Protein AF-0000000077528846 (afdb_homodimer)

Secondary structure (DSSP, 8-state):
----B----SPP----S-HHHHHHHHHHHHHHHS---SB--GGG--HHHHSTHHHHHHHHHHHHH-TT-EETTEEHHHHHHHHHHSB--S----TT--STT-HHHHHHHHHHHHH--HHHHHHHHTTHHHHH---SSGGG----SSSSSSHHHHHHHHHHHHHHSTT-HHHHHHHHHHHHHHHHH--TTSSS---BTTB-B-STTTSHHHHHHHHHHH-GGGHHHHHHHHHHHHHT--TTS---SBHHHHHHT------SSSSSHHHHHHHHHHHGGG-GGGHHHHHHHHHHHHHHHHHH-SBSBPP-TTTSHHHHHTTSPTTHHHHHHHHHTSHHHHHHHHHH-TTTTB-TTTT-S--GGGSHHHHHHHHHHHTTSSSPPPTTTT--/----B----SPP----S-HHHHHHHHHHHHHHHS---SB--GGG--HHHHSTHHHHHHHHHHHHH-TT-EETTEEHHHHHHHHHHSB--S----TT--STT-HHHHHHHHHHHHH--HHHHHHHHTTHHHHH----SGGG----SSSSSSHHHHHHHHHHHHHHSTT-HHHHHHHHHHHHHHHHH--TTSSS---BTTB-B-STTTSHHHHHHHHHHH-GGGHHHHHHHHHHHHHT--TTS---SBHHHHHHT------SSSSSHHHHHHHHHHHGGG-GGGHHHHHHHHHHHHHHHHHH-SBSBPP-TTTSHHHHHTTSPTTHHHHHHHHHTSHHHHHHHHHH-TTTTB-TTTT-TT-GGGSHHHHHHHHHHHTTSSSPPPTTTT--

Foldseek 3Di:
DPAFFDFLPDPFDFQPDALVVLLQVLVLVLCVVPNADQADDPLQQFALFFHLLVVLVLLVVVCVLCVPDDHPRHRSLVRSCSNLNHHHDDADQDFAADARRRRQLRSLLSVCLSVLDVVSVCSNLVCLCVQLDPPVDLVSRRYFQFHSGHLLRVLLSLVSSVVRRPPCCVVSLVSNVSSLVSSQPDDPPVPSAGDDPNFEFPACGGHDLVNVLSSCVSPVVCCVVCVVVVVVQLVQQDPQLKHAGGPVCSVVVPDQLQLWCRGMLLVNLLRLVSCLVSCVVCNVSSVVSLVSSLRNCLRRVRGQAQAFCTRHLLVSLLSHFQDRSSRSSSSCNRPVNQVVVCVVPVSGHYHPCVPSVGSSCGGSSNRSSQSSSFVNPRRGHDPSGRND/DPAFFDFLPDPFDFQPDALVVLLLVLVLVCCVVPNADQADDPLQQFALFFHLLVVLVLLVVVCVLPVPDDHPRHGSLVRSCSNLNHHHDDADQDFAADARRRSQLRSLLSVCLSVLDVVSVCSNLVCLCLQLDPPVDLVSRRYFQFHSGHLLRVLLSLVSSVVRRPPCCVVSLVSNVSSLVVSQPDDPPVPRAGDDPNFEFPAQGGHDLVSVLSSCVSPVVCCVVCVVVVVVQLVQQDPQLKHAGGPVCVVVVHDQQQLWCRGMLLVNLLRLVSCLVSCVVCNVSSVVSLVSSLRNCLRRVRGQAQAFCTRHLLVSLLSHFQDRSSSSSLSCNRPVNQVVVCVVPVSGHYHPCVPSNRSSCGGSSNRSSQSSSFVNPRRGHDPSGRND

pLDDT: mean 94.3, std 7.7, range [48.25, 98.88]

InterPro domains:
  IPR007822 Lanthionine synthetase C-like [PF05147] (48-320)
  IPR007822 Lanthionine synthetase C-like [PR01950] (45-63)
  IPR007822 Lanthionine synthetase C-like [PR01950] (145-160)
  IPR007822 Lanthionine synthetase C-like [PR01950] (201-217)
  IPR007822 Lanthionine synthetase C-like [PR01950] (258-278)
  IPR007822 Lanthionine synthetase C-like [PR01950] (307-320)
  IPR007822 Lanthionine synthetase C-like [SM01260] (42-375)
  IPR012341 Six-hairpin glycosidase-like superfamily [G3DSA:1.50.10.10] (1-338)

Radius of gyration: 32.83 Å; Cα contacts (8 Å, |Δi|>4): 1525; chains: 2; bounding box: 54×105×73 Å

Structure (mmCIF, N/CA/C/O backbone):
data_AF-0000000077528846-model_v1
#
loop_
_entity.id
_entity.type
_entity.pdbx_description
1 polymer 'Uncharacterized protein'
#
loop_
_atom_site.group_PDB
_atom_site.id
_atom_site.type_symbol
_atom_site.label_atom_id
_atom_site.label_alt_id
_atom_site.label_comp_id
_atom_site.label_asym_id
_atom_site.label_entity_id
_atom_site.label_seq_id
_atom_site.pdbx_PDB_ins_code
_atom_site.Cartn_x
_atom_site.Cartn_y
_atom_site.Cartn_z
_atom_site.occupancy
_atom_site.B_iso_or_equiv
_atom_site.auth_seq_id
_atom_site.auth_comp_id
_atom_site.auth_asym_id
_atom_site.auth_atom_id
_atom_site.pdbx_PDB_model_num
ATOM 1 N N . MET A 1 1 ? 16.656 44.844 12.719 1 48.5 1 MET A N 1
ATOM 2 C CA . MET A 1 1 ? 15.594 43.969 12.273 1 48.5 1 MET A CA 1
ATOM 3 C C . MET A 1 1 ? 14.227 44.469 12.727 1 48.5 1 MET A C 1
ATOM 5 O O . MET A 1 1 ? 14.078 44.938 13.852 1 48.5 1 MET A O 1
ATOM 9 N N . ASP A 1 2 ? 13.336 44.75 11.789 1 65.81 2 ASP A N 1
ATOM 10 C CA . ASP A 1 2 ? 12.047 45.344 12.102 1 65.81 2 ASP A CA 1
ATOM 11 C C . ASP A 1 2 ? 11.273 44.5 13.117 1 65.81 2 ASP A C 1
ATOM 13 O O . ASP A 1 2 ? 11.406 43.281 13.141 1 65.81 2 ASP A O 1
ATOM 17 N N . GLN A 1 3 ? 10.773 45.125 14.117 1 81.25 3 GLN A N 1
ATOM 18 C CA . GLN A 1 3 ? 9.984 44.5 15.164 1 81.25 3 GLN A CA 1
ATOM 19 C C . GLN A 1 3 ? 8.859 43.656 14.562 1 81.25 3 GLN A C 1
ATOM 21 O O . GLN A 1 3 ? 8.117 44.125 13.703 1 81.25 3 GLN A O 1
ATOM 26 N N . ARG A 1 4 ? 8.828 42.406 14.922 1 89.5 4 ARG A N 1
ATOM 27 C CA . ARG A 1 4 ? 7.922 41.438 14.312 1 89.5 4 ARG A CA 1
ATOM 28 C C . ARG A 1 4 ? 6.613 41.344 15.086 1 89.5 4 ARG A C 1
ATOM 30 O O . ARG A 1 4 ? 5.738 40.531 14.75 1 89.5 4 ARG A O 1
ATOM 37 N N . TYR A 1 5 ? 6.469 42.156 16.156 1 92.81 5 TYR A N 1
ATOM 38 C CA . TYR A 1 5 ? 5.273 42.094 16.984 1 92.81 5 TYR A CA 1
ATOM 39 C C . TYR A 1 5 ? 4.824 43.5 17.375 1 92.81 5 TYR A C 1
ATOM 41 O O . TYR A 1 5 ? 5.613 44.438 17.344 1 92.81 5 TYR A O 1
ATOM 49 N N . ILE A 1 6 ? 3.623 43.625 17.641 1 91.31 6 ILE A N 1
ATOM 50 C CA . ILE A 1 6 ? 3.051 44.812 18.234 1 91.31 6 ILE A CA 1
ATOM 51 C C . ILE A 1 6 ? 3.18 44.75 19.75 1 91.31 6 ILE A C 1
ATOM 53 O O . ILE A 1 6 ? 2.791 43.75 20.375 1 91.31 6 ILE A O 1
ATOM 57 N N . SER A 1 7 ? 3.73 45.812 20.312 1 90.94 7 SER A N 1
ATOM 58 C CA . SER A 1 7 ? 3.873 45.812 21.766 1 90.94 7 SER A CA 1
ATOM 59 C C . SER A 1 7 ? 2.521 45.656 22.453 1 90.94 7 SER A C 1
ATOM 61 O O . SER A 1 7 ? 1.559 46.344 22.109 1 90.94 7 SER A O 1
ATOM 63 N N . ASN A 1 8 ? 2.49 44.719 23.391 1 92.94 8 ASN A N 1
ATOM 64 C CA . ASN A 1 8 ? 1.237 44.469 24.078 1 92.94 8 ASN A CA 1
ATOM 65 C C . ASN A 1 8 ? 1.026 45.406 25.266 1 92.94 8 ASN A C 1
ATOM 67 O O . ASN A 1 8 ? 0.919 44.969 26.406 1 92.94 8 ASN A O 1
ATOM 71 N N . ASN A 1 9 ? 0.96 46.594 24.984 1 90.12 9 ASN A N 1
ATOM 72 C CA . ASN A 1 9 ? 0.76 47.625 26 1 90.12 9 ASN A CA 1
ATOM 73 C C . ASN A 1 9 ? -0.631 48.25 25.922 1 90.12 9 ASN A C 1
ATOM 75 O O . ASN A 1 9 ? -0.896 49.281 26.531 1 90.12 9 ASN A O 1
ATOM 79 N N . LEU A 1 10 ? -1.451 47.719 25.25 1 87.75 10 LEU A N 1
ATOM 80 C CA . LEU A 1 10 ? -2.832 48.188 25.125 1 87.75 10 LEU A CA 1
ATOM 81 C C . LEU A 1 10 ? -3.662 47.719 26.312 1 87.75 10 LEU A C 1
ATOM 83 O O . LEU A 1 10 ? -3.363 46.688 26.938 1 87.75 10 LEU A O 1
ATOM 87 N N . PRO A 1 11 ? -4.668 48.531 26.609 1 91.25 11 PRO A N 1
ATOM 88 C CA . PRO A 1 11 ? -5.598 48.031 27.625 1 91.25 11 PRO A CA 1
ATOM 89 C C . PRO A 1 11 ? -6.258 46.719 27.219 1 91.25 11 PRO A C 1
ATOM 91 O O . PRO A 1 11 ? -6.43 46.469 26.031 1 91.25 11 PRO A O 1
ATOM 94 N N . ALA A 1 12 ? -6.648 46 28.234 1 91.44 12 ALA A N 1
ATOM 95 C CA . ALA A 1 12 ? -7.309 44.719 28 1 91.44 12 ALA A CA 1
ATOM 96 C C . ALA A 1 12 ? -8.516 44.906 27.078 1 91.44 12 ALA A C 1
ATOM 98 O O . ALA A 1 12 ? -9.32 45.812 27.266 1 91.44 12 ALA A O 1
ATOM 99 N N . GLN A 1 13 ? -8.555 44.062 26.094 1 93.19 13 GLN A N 1
ATOM 100 C CA . GLN A 1 13 ? -9.641 44.094 25.125 1 93.19 13 GLN A CA 1
ATOM 101 C C . GLN A 1 13 ? -10.547 42.875 25.266 1 93.19 13 GLN A C 1
ATOM 103 O O . GLN A 1 13 ? -10.078 41.781 25.641 1 93.19 13 GLN A O 1
ATOM 108 N N . SER A 1 14 ? -11.812 43.062 25.016 1 92.81 14 SER A N 1
ATOM 109 C CA . SER A 1 14 ? -12.781 41.938 24.984 1 92.81 14 SER A CA 1
ATOM 110 C C . SER A 1 14 ? -13.336 41.75 23.578 1 92.81 14 SER A C 1
ATOM 112 O O . SER A 1 14 ? -13.445 42.719 22.797 1 92.81 14 SER A O 1
ATOM 114 N N . LEU A 1 15 ? -13.594 40.562 23.078 1 91.5 15 LEU A N 1
ATOM 115 C CA . LEU A 1 15 ? -14.078 40.25 21.75 1 91.5 15 LEU A CA 1
ATOM 116 C C . LEU A 1 15 ? -15.43 40.906 21.484 1 91.5 15 LEU A C 1
ATOM 118 O O . LEU A 1 15 ? -15.672 41.438 20.406 1 91.5 15 LEU A O 1
ATOM 122 N N . GLY A 1 16 ? -16.266 41.062 22.391 1 87.38 16 GLY A N 1
ATOM 123 C CA . GLY A 1 16 ? -17.547 41.75 22.312 1 87.38 16 GLY A CA 1
ATOM 124 C C . GLY A 1 16 ? -18.531 41.062 21.375 1 87.38 16 GLY A C 1
ATOM 125 O O . GLY A 1 16 ? -19.703 41.438 21.312 1 87.38 16 GLY A O 1
ATOM 126 N N . SER A 1 17 ? -18.172 40.25 20.453 1 91.62 17 SER A N 1
ATOM 127 C CA . SER A 1 17 ? -19.047 39.531 19.516 1 91.62 17 SER A CA 1
ATOM 128 C C . SER A 1 17 ? -19.109 38.062 19.828 1 91.62 17 SER A C 1
ATOM 130 O O . SER A 1 17 ? -18.156 37.469 20.359 1 91.62 17 SER A O 1
ATOM 132 N N . ASP A 1 18 ? -20.219 37.5 19.469 1 95.12 18 ASP A N 1
ATOM 133 C CA . ASP A 1 18 ? -20.375 36.062 19.594 1 95.12 18 ASP A CA 1
ATOM 134 C C . ASP A 1 18 ? -19.516 35.312 18.578 1 95.12 18 ASP A C 1
ATOM 136 O O . ASP A 1 18 ? -19.641 35.531 17.375 1 95.12 18 ASP A O 1
ATOM 140 N N . PRO A 1 19 ? -18.641 34.438 19.109 1 96.88 19 PRO A N 1
ATOM 141 C CA . PRO A 1 19 ? -17.766 33.719 18.203 1 96.88 19 PRO A CA 1
ATOM 142 C C . PRO A 1 19 ? -18.531 33 17.094 1 96.88 19 PRO A C 1
ATOM 144 O O . PRO A 1 19 ? -18.031 32.875 15.969 1 96.88 19 PRO A O 1
ATOM 147 N N . LYS A 1 20 ? -19.688 32.5 17.328 1 96.69 20 LYS A N 1
ATOM 148 C CA . LYS A 1 20 ? -20.469 31.812 16.312 1 96.69 20 LYS A CA 1
ATOM 149 C C . LYS A 1 20 ? -20.859 32.75 15.172 1 96.69 20 LYS A C 1
ATOM 151 O O . LYS A 1 20 ? -20.891 32.375 14.008 1 96.69 20 LYS A O 1
ATOM 156 N N . GLU A 1 21 ? -21.203 33.938 15.555 1 97.12 21 GLU A N 1
ATOM 157 C CA . GLU A 1 21 ? -21.516 34.969 14.547 1 97.12 21 GLU A CA 1
ATOM 158 C C . GLU A 1 21 ? -20.281 35.281 13.703 1 97.12 21 GLU A C 1
ATOM 160 O O . GLU A 1 21 ? -20.391 35.469 12.484 1 97.12 21 GLU A O 1
ATOM 165 N N . LEU A 1 22 ? -19.172 35.438 14.383 1 98.06 22 LEU A N 1
ATOM 166 C CA . LEU A 1 22 ? -17.922 35.719 13.688 1 98.06 22 LEU A CA 1
ATOM 167 C C . LEU A 1 22 ? -17.562 34.562 12.758 1 98.06 22 LEU A C 1
ATOM 169 O O . LEU A 1 22 ? -17.047 34.781 11.656 1 98.06 22 LEU A O 1
ATOM 173 N N . LEU A 1 23 ? -17.812 33.312 13.242 1 98.5 23 LEU A N 1
ATOM 174 C CA . LEU A 1 23 ? -17.578 32.125 12.438 1 98.5 23 LEU A CA 1
ATOM 175 C C . LEU A 1 23 ? -18.422 32.156 11.172 1 98.5 23 LEU A C 1
ATOM 177 O O . LEU A 1 23 ? -17.891 31.953 10.07 1 98.5 23 LEU A O 1
ATOM 181 N N . THR A 1 24 ? -19.719 32.406 11.312 1 98.38 24 THR A N 1
ATOM 182 C CA . THR A 1 24 ? -20.625 32.469 10.18 1 98.38 24 THR A CA 1
ATOM 183 C C . THR A 1 24 ? -20.188 33.531 9.172 1 98.38 24 THR A C 1
ATOM 185 O O . THR A 1 24 ? -20.156 33.25 7.969 1 98.38 24 THR A O 1
ATOM 188 N N . TYR A 1 25 ? -19.859 34.656 9.719 1 97.75 25 TYR A N 1
ATOM 189 C CA . TYR A 1 25 ? -19.406 35.75 8.875 1 97.75 25 TYR A CA 1
ATOM 190 C C . TYR A 1 25 ? -18.156 35.375 8.102 1 97.75 25 TYR A C 1
ATOM 192 O O . TYR A 1 25 ? -18.078 35.594 6.887 1 97.75 25 TYR A O 1
ATOM 200 N N . ALA A 1 26 ? -17.172 34.812 8.773 1 98.19 26 ALA A N 1
ATOM 201 C CA . ALA A 1 26 ? -15.914 34.406 8.148 1 98.19 26 ALA A CA 1
ATOM 202 C C . ALA A 1 26 ? -16.156 33.375 7.047 1 98.19 26 ALA A C 1
ATOM 204 O O . ALA A 1 26 ? -15.609 33.5 5.949 1 98.19 26 ALA A O 1
ATOM 205 N N . LEU A 1 27 ? -16.984 32.406 7.312 1 98.69 27 LEU A N 1
ATOM 206 C CA . LEU A 1 27 ? -17.234 31.328 6.352 1 98.69 27 LEU A CA 1
ATOM 207 C C . LEU A 1 27 ? -17.984 31.844 5.141 1 98.69 27 LEU A C 1
ATOM 209 O O . LEU A 1 27 ? -17.734 31.406 4.012 1 98.69 27 LEU A O 1
ATOM 213 N N . GLU A 1 28 ? -18.969 32.75 5.383 1 98.62 28 GLU A N 1
ATOM 214 C CA . GLU A 1 28 ? -19.656 33.375 4.262 1 98.62 28 GLU A CA 1
ATOM 215 C C . GLU A 1 28 ? -18.688 34.094 3.324 1 98.62 28 GLU A C 1
ATOM 217 O O . GLU A 1 28 ? -18.812 33.969 2.102 1 98.62 28 GLU A O 1
ATOM 222 N N . LEU A 1 29 ? -17.766 34.75 3.922 1 97.56 29 LEU A N 1
ATOM 223 C CA . LEU A 1 29 ? -16.781 35.5 3.121 1 97.56 29 LEU A CA 1
ATOM 224 C C . LEU A 1 29 ? -15.797 34.531 2.457 1 97.56 29 LEU A C 1
ATOM 226 O O . LEU A 1 29 ? -15.328 34.781 1.346 1 97.56 29 LEU A O 1
ATOM 230 N N . VAL A 1 30 ? -15.438 33.375 3.1 1 97.38 30 VAL A N 1
ATOM 231 C CA . VAL A 1 30 ? -14.594 32.375 2.475 1 97.38 30 VAL A CA 1
ATOM 232 C C . VAL A 1 30 ? -15.234 31.891 1.182 1 97.38 30 VAL A C 1
ATOM 234 O O . VAL A 1 30 ? -14.602 31.875 0.127 1 97.38 30 VAL A O 1
ATOM 237 N N . VAL A 1 31 ? -16.516 31.516 1.264 1 98.12 31 VAL A N 1
ATOM 238 C CA . VAL A 1 31 ? -17.234 30.953 0.111 1 98.12 31 VAL A CA 1
ATOM 239 C C . VAL A 1 31 ? -17.344 32.031 -0.976 1 98.12 31 VAL A C 1
ATOM 241 O O . VAL A 1 31 ? -17.266 31.719 -2.168 1 98.12 31 VAL A O 1
ATOM 244 N N . ARG A 1 32 ? -17.5 33.219 -0.573 1 97.06 32 ARG A N 1
ATOM 245 C CA . ARG A 1 32 ? -17.672 34.344 -1.519 1 97.06 32 ARG A CA 1
ATOM 246 C C . ARG A 1 32 ? -16.359 34.688 -2.207 1 97.06 32 ARG A C 1
ATOM 248 O O . ARG A 1 32 ? -16.328 34.875 -3.422 1 97.06 32 ARG A O 1
ATOM 255 N N . HIS A 1 33 ? -15.242 34.781 -1.438 1 94.06 33 HIS A N 1
ATOM 256 C CA . HIS A 1 33 ? -13.977 35.312 -1.95 1 94.06 33 HIS A CA 1
ATOM 257 C C . HIS A 1 33 ? -13.117 34.188 -2.518 1 94.06 33 HIS A C 1
ATOM 259 O O . HIS A 1 33 ? -12.219 34.438 -3.33 1 94.06 33 HIS A O 1
ATOM 265 N N . THR A 1 34 ? -13.344 33 -2.066 1 94.56 34 THR A N 1
ATOM 266 C CA . THR A 1 34 ? -12.609 31.844 -2.529 1 94.56 34 THR A CA 1
ATOM 267 C C . THR A 1 34 ? -13.57 30.703 -2.889 1 94.56 34 THR A C 1
ATOM 269 O O . THR A 1 34 ? -13.516 29.625 -2.293 1 94.56 34 THR A O 1
ATOM 272 N N . PRO A 1 35 ? -14.391 30.938 -3.896 1 96.56 35 PRO A N 1
ATOM 273 C CA . PRO A 1 35 ? -15.422 29.953 -4.234 1 96.56 35 PRO A CA 1
ATOM 274 C C . PRO A 1 35 ? -14.844 28.672 -4.844 1 96.56 35 PRO A C 1
ATOM 276 O O . PRO A 1 35 ? -13.734 28.703 -5.387 1 96.56 35 PRO A O 1
ATOM 279 N N . PRO A 1 36 ? -15.617 27.516 -4.691 1 97.62 36 PRO A N 1
ATOM 280 C CA . PRO A 1 36 ? -15.227 26.312 -5.445 1 97.62 36 PRO A CA 1
ATOM 281 C C . PRO A 1 36 ? -15.094 26.578 -6.941 1 97.62 36 PRO A C 1
ATOM 283 O O . PRO A 1 36 ? -15.789 27.438 -7.484 1 97.62 36 PRO A O 1
ATOM 286 N N . ARG A 1 37 ? -14.18 25.859 -7.496 1 97.19 37 ARG A N 1
ATOM 287 C CA . ARG A 1 37 ? -13.922 26.031 -8.922 1 97.19 37 ARG A CA 1
ATOM 288 C C . ARG A 1 37 ? -14.25 24.766 -9.695 1 97.19 37 ARG A C 1
ATOM 290 O O . ARG A 1 37 ? -14.203 23.656 -9.148 1 97.19 37 ARG A O 1
ATOM 297 N N . GLU A 1 38 ? -14.555 24.984 -10.984 1 97.88 38 GLU A N 1
ATOM 298 C CA . GLU A 1 38 ? -14.742 23.828 -11.859 1 97.88 38 GLU A CA 1
ATOM 299 C C . GLU A 1 38 ? -13.414 23.172 -12.203 1 97.88 38 GLU A C 1
ATOM 301 O O . GLU A 1 38 ? -13.344 21.953 -12.367 1 97.88 38 GLU A O 1
ATOM 306 N N . VAL A 1 39 ? -12.461 24.031 -12.414 1 98 39 VAL A N 1
ATOM 307 C CA . VAL A 1 39 ? -11.102 23.578 -12.719 1 98 39 VAL A CA 1
ATOM 308 C C . VAL A 1 39 ? -10.109 24.266 -11.789 1 98 39 VAL A C 1
ATOM 310 O O . VAL A 1 39 ? -10.125 25.484 -11.648 1 98 39 VAL A O 1
ATOM 313 N N . TYR A 1 40 ? -9.281 23.469 -11.133 1 96.56 40 TYR A N 1
ATOM 314 C CA . TYR A 1 40 ? -8.203 23.984 -10.297 1 96.56 40 TYR A CA 1
ATOM 315 C C . TYR A 1 40 ? -6.879 23.984 -11.039 1 96.56 40 TYR A C 1
ATOM 317 O O . TYR A 1 40 ? -6.5 22.969 -11.641 1 96.56 40 TYR A O 1
ATOM 325 N N . HIS A 1 41 ? -6.203 25.094 -10.992 1 93.69 41 HIS A N 1
ATOM 326 C CA . HIS A 1 41 ? -4.887 25.219 -11.617 1 93.69 41 HIS A CA 1
ATOM 327 C C . HIS A 1 41 ? -3.773 25.047 -10.586 1 93.69 41 HIS A C 1
ATOM 329 O O . HIS A 1 41 ? -4.039 24.938 -9.391 1 93.69 41 HIS A O 1
ATOM 335 N N . ASP A 1 42 ? -2.59 25.047 -11.039 1 91 42 ASP A N 1
ATOM 336 C CA . ASP A 1 42 ? -1.423 24.766 -10.211 1 91 42 ASP A CA 1
ATOM 337 C C . ASP A 1 42 ? -1.413 25.641 -8.953 1 91 42 ASP A C 1
ATOM 339 O O . ASP A 1 42 ? -1.097 25.156 -7.863 1 91 42 ASP A O 1
ATOM 343 N N . ARG A 1 43 ? -1.797 26.859 -9.039 1 89.44 43 ARG A N 1
ATOM 344 C CA . ARG A 1 43 ? -1.746 27.797 -7.926 1 89.44 43 ARG A CA 1
ATOM 345 C C . ARG A 1 43 ? -2.752 27.422 -6.844 1 89.44 43 ARG A C 1
ATOM 347 O O . ARG A 1 43 ? -2.645 27.875 -5.703 1 89.44 43 ARG A O 1
ATOM 354 N N . HIS A 1 44 ? -3.752 26.562 -7.238 1 92.69 44 HIS A N 1
ATOM 355 C CA . HIS A 1 44 ? -4.797 26.156 -6.305 1 92.69 44 HIS A CA 1
ATOM 356 C C . HIS A 1 44 ? -4.453 24.844 -5.629 1 92.69 44 HIS A C 1
ATOM 358 O O . HIS A 1 44 ? -5.148 24.406 -4.707 1 92.69 44 HIS A O 1
ATOM 364 N N . LEU A 1 45 ? -3.398 24.219 -6.16 1 94.19 45 LEU A N 1
ATOM 365 C CA . LEU A 1 45 ? -3.102 22.844 -5.781 1 94.19 45 LEU A CA 1
ATOM 366 C C . LEU A 1 45 ? -1.944 22.797 -4.793 1 94.19 45 LEU A C 1
ATOM 368 O O . LEU A 1 45 ? -0.809 22.5 -5.172 1 94.19 45 LEU A O 1
ATOM 372 N N . GLY A 1 46 ? -2.246 23.031 -3.488 1 93.69 46 GLY A N 1
ATOM 373 C CA . GLY A 1 46 ? -1.23 23.078 -2.447 1 93.69 46 GLY A CA 1
ATOM 374 C C . GLY A 1 46 ? -1.6 22.25 -1.225 1 93.69 46 GLY A C 1
ATOM 375 O O . GLY A 1 46 ? -1.187 22.578 -0.108 1 93.69 46 GLY A O 1
ATOM 376 N N . GLY A 1 47 ? -2.439 21.172 -1.478 1 96.31 47 GLY A N 1
ATOM 377 C CA . GLY A 1 47 ? -2.805 20.266 -0.401 1 96.31 47 GLY A CA 1
ATOM 378 C C . GLY A 1 47 ? -3.639 20.938 0.68 1 96.31 47 GLY A C 1
ATOM 379 O O . GLY A 1 47 ? -4.465 21.797 0.389 1 96.31 47 GLY A O 1
ATOM 380 N N . LEU A 1 48 ? -3.424 20.453 1.935 1 96.62 48 LEU A N 1
ATOM 381 C CA . LEU A 1 48 ? -4.145 21 3.086 1 96.62 48 LEU A CA 1
ATOM 382 C C . LEU A 1 48 ? -3.627 22.375 3.455 1 96.62 48 LEU A C 1
ATOM 384 O O . LEU A 1 48 ? -4.383 23.219 3.949 1 96.62 48 LEU A O 1
ATOM 388 N N . PHE A 1 49 ? -2.412 22.531 3.178 1 90 49 PHE A N 1
ATOM 389 C CA . PHE A 1 49 ? -1.701 23.688 3.717 1 90 49 PHE A CA 1
ATOM 390 C C . PHE A 1 49 ? -1.973 24.938 2.881 1 90 49 PHE A C 1
ATOM 392 O O . PHE A 1 49 ? -2.438 25.953 3.402 1 90 49 PHE A O 1
ATOM 399 N N . THR A 1 50 ? -1.807 24.844 1.574 1 89.69 50 THR A N 1
ATOM 400 C CA . THR A 1 50 ? -1.848 26.062 0.771 1 89.69 50 THR A CA 1
ATOM 401 C C . THR A 1 50 ? -2.902 25.953 -0.326 1 89.69 50 THR A C 1
ATOM 403 O O . THR A 1 50 ? -3.162 26.922 -1.045 1 89.69 50 THR A O 1
ATOM 406 N N . GLY A 1 51 ? -3.541 24.844 -0.445 1 92.88 51 GLY A N 1
ATOM 407 C CA . GLY A 1 51 ? -4.461 24.641 -1.553 1 92.88 51 GLY A CA 1
ATOM 408 C C . GLY A 1 51 ? -5.918 24.641 -1.126 1 92.88 51 GLY A C 1
ATOM 409 O O . GLY A 1 51 ? -6.219 24.719 0.067 1 92.88 51 GLY A O 1
ATOM 410 N N . TYR A 1 52 ? -6.781 24.547 -2.113 1 96 52 TYR A N 1
ATOM 411 C CA . TYR A 1 52 ? -8.227 24.562 -1.903 1 96 52 TYR A CA 1
ATOM 412 C C . TYR A 1 52 ? -8.688 23.297 -1.21 1 96 52 TYR A C 1
ATOM 414 O O . TYR A 1 52 ? -9.773 23.25 -0.626 1 96 52 TYR A O 1
ATOM 422 N N . THR A 1 53 ? -7.887 22.234 -1.323 1 97.88 53 THR A N 1
ATOM 423 C CA . THR A 1 53 ? -8.203 21.016 -0.597 1 97.88 53 THR A CA 1
ATOM 424 C C . THR A 1 53 ? -8.289 21.281 0.903 1 97.88 53 THR A C 1
ATOM 426 O O . THR A 1 53 ? -9.109 20.672 1.603 1 97.88 53 THR A O 1
ATOM 429 N N . GLY A 1 54 ? -7.508 22.234 1.356 1 97.44 54 GLY A N 1
ATOM 430 C CA . GLY A 1 54 ? -7.555 22.625 2.756 1 97.44 54 GLY A CA 1
ATOM 431 C C . GLY A 1 54 ? -8.891 23.203 3.166 1 97.44 54 GLY A C 1
ATOM 432 O O . GLY A 1 54 ? -9.32 23.047 4.312 1 97.44 54 GLY A O 1
ATOM 433 N N . LEU A 1 55 ? -9.547 23.875 2.23 1 97.88 55 LEU A N 1
ATOM 434 C CA . LEU A 1 55 ? -10.867 24.422 2.521 1 97.88 55 LEU A CA 1
ATOM 435 C C . LEU A 1 55 ? -11.898 23.312 2.654 1 97.88 55 LEU A C 1
ATOM 437 O O . LEU A 1 55 ? -12.766 23.359 3.527 1 97.88 55 LEU A O 1
ATOM 441 N N . ALA A 1 56 ? -11.766 22.328 1.769 1 98.62 56 ALA A N 1
ATOM 442 C CA . ALA A 1 56 ? -12.648 21.188 1.897 1 98.62 56 ALA A CA 1
ATOM 443 C C . ALA A 1 56 ? -12.523 20.547 3.279 1 98.62 56 ALA A C 1
ATOM 445 O O . ALA A 1 56 ? -13.531 20.219 3.914 1 98.62 56 ALA A O 1
ATOM 446 N N . TYR A 1 57 ? -11.336 20.422 3.703 1 98.69 57 TYR A N 1
ATOM 447 C CA . TYR A 1 57 ? -11.102 19.797 5 1 98.69 57 TYR A CA 1
ATOM 448 C C . TYR A 1 57 ? -11.625 20.672 6.133 1 98.69 57 TYR A C 1
ATOM 450 O O . TYR A 1 57 ? -12.18 20.172 7.109 1 98.69 57 TYR A O 1
ATOM 458 N N . LEU A 1 58 ? -11.406 21.984 6.023 1 98.62 58 LEU A N 1
ATOM 459 C CA . LEU A 1 58 ? -11.961 22.906 7.004 1 98.62 58 LEU A CA 1
ATOM 460 C C . LEU A 1 58 ? -13.469 22.734 7.133 1 98.62 58 LEU A C 1
ATOM 462 O O . LEU A 1 58 ? -13.992 22.594 8.242 1 98.62 58 LEU A O 1
ATOM 466 N N . PHE A 1 59 ? -14.125 22.734 6.023 1 98.81 59 PHE A N 1
ATOM 467 C CA . PHE A 1 59 ? -15.578 22.594 6.027 1 98.81 59 PHE A CA 1
ATOM 468 C C . PHE A 1 59 ? -15.992 21.234 6.562 1 98.81 59 PHE A C 1
ATOM 470 O O . PHE A 1 59 ? -17.016 21.109 7.234 1 98.81 59 PHE A O 1
ATOM 477 N N . LEU A 1 60 ? -15.203 20.219 6.258 1 98.81 60 LEU A N 1
ATOM 478 C CA . LEU A 1 60 ? -15.469 18.891 6.812 1 98.81 60 LEU A CA 1
ATOM 479 C C . LEU A 1 60 ? -15.398 18.922 8.336 1 98.81 60 LEU A C 1
ATOM 481 O O . LEU A 1 60 ? -16.328 18.484 9.016 1 98.81 60 LEU A O 1
ATOM 485 N N . GLN A 1 61 ? -14.336 19.453 8.898 1 98.5 61 GLN A N 1
ATOM 486 C CA . GLN A 1 61 ? -14.156 19.516 10.344 1 98.5 61 GLN A CA 1
ATOM 487 C C . GLN A 1 61 ? -15.281 20.312 11.008 1 98.5 61 GLN A C 1
ATOM 489 O O . GLN A 1 61 ? -15.844 19.859 12.008 1 98.5 61 GLN A O 1
ATOM 494 N N . LEU A 1 62 ? -15.609 21.406 10.398 1 98.69 62 LEU A N 1
ATOM 495 C CA . LEU A 1 62 ? -16.594 22.281 10.992 1 98.69 62 LEU A CA 1
ATOM 496 C C . LEU A 1 62 ? -18 21.688 10.875 1 98.69 62 LEU A C 1
ATOM 498 O O . LEU A 1 62 ? -18.875 21.984 11.688 1 98.69 62 LEU A O 1
ATOM 502 N N . SER A 1 63 ? -18.219 20.875 9.867 1 98.44 63 SER A N 1
ATOM 503 C CA . SER A 1 63 ? -19.516 20.234 9.711 1 98.44 63 SER A CA 1
ATOM 504 C C . SER A 1 63 ? -19.828 19.328 10.891 1 98.44 63 SER A C 1
ATOM 506 O O . SER A 1 63 ? -21 19.141 11.258 1 98.44 63 SER A O 1
ATOM 508 N N . GLU A 1 64 ? -18.797 18.75 11.406 1 97.25 64 GLU A N 1
ATOM 509 C CA . GLU A 1 64 ? -18.984 17.922 12.602 1 97.25 64 GLU A CA 1
ATOM 510 C C . GLU A 1 64 ? -19.203 18.781 13.844 1 97.25 64 GLU A C 1
ATOM 512 O O . GLU A 1 64 ? -20.031 18.469 14.688 1 97.25 64 GLU A O 1
ATOM 517 N N . MET A 1 65 ? -18.5 19.906 13.945 1 96.44 65 MET A N 1
ATOM 518 C CA . MET A 1 65 ? -18.547 20.781 15.109 1 96.44 65 MET A CA 1
ATOM 519 C C . MET A 1 65 ? -19.859 21.578 15.141 1 96.44 65 MET A C 1
ATOM 521 O O . MET A 1 65 ? -20.375 21.891 16.203 1 96.44 65 MET A O 1
ATOM 525 N N . HIS A 1 66 ? -20.297 21.938 13.953 1 97 66 HIS A N 1
ATOM 526 C CA . HIS A 1 66 ? -21.484 22.75 13.797 1 97 66 HIS A CA 1
ATOM 527 C C . HIS A 1 66 ? -22.422 22.156 12.734 1 97 66 HIS A C 1
ATOM 529 O O . HIS A 1 66 ? -22.609 22.766 11.672 1 97 66 HIS A O 1
ATOM 535 N N . PRO A 1 67 ? -23.109 21.078 13.039 1 96.25 67 PRO A N 1
ATOM 536 C CA . PRO A 1 67 ? -23.891 20.359 12.039 1 96.25 67 PRO A CA 1
ATOM 537 C C . PRO A 1 67 ? -25.078 21.172 11.531 1 96.25 67 PRO A C 1
ATOM 539 O O . PRO A 1 67 ? -25.562 20.938 10.414 1 96.25 67 PRO A O 1
ATOM 542 N N . ASP A 1 68 ? -25.516 22.172 12.289 1 96.88 68 ASP A N 1
ATOM 543 C CA . ASP A 1 68 ? -26.719 22.906 11.914 1 96.88 68 ASP A CA 1
ATOM 544 C C . ASP A 1 68 ? -26.375 24.234 11.258 1 96.88 68 ASP A C 1
ATOM 546 O O . ASP A 1 68 ? -27.266 24.984 10.844 1 96.88 68 ASP A O 1
ATOM 550 N N . LEU A 1 69 ? -25.125 24.562 11.219 1 98.06 69 LEU A N 1
ATOM 551 C CA . LEU A 1 69 ? -24.703 25.844 10.641 1 98.06 69 LEU A CA 1
ATOM 552 C C . LEU A 1 69 ? -24.859 25.828 9.125 1 98.06 69 LEU A C 1
ATOM 554 O O . LEU A 1 69 ? -24.406 24.891 8.461 1 98.06 69 LEU A O 1
ATOM 558 N N . LEU A 1 70 ? -25.562 26.781 8.633 1 98.44 70 LEU A N 1
ATOM 559 C CA . LEU A 1 70 ? -25.734 26.938 7.191 1 98.44 70 LEU A CA 1
ATOM 560 C C . LEU A 1 70 ? -24.938 28.125 6.672 1 98.44 70 LEU A C 1
ATOM 562 O O . LEU A 1 70 ? -24.906 29.188 7.305 1 98.44 70 LEU A O 1
ATOM 566 N N . ILE A 1 71 ? -24.281 27.953 5.645 1 98.62 71 ILE A N 1
ATOM 567 C CA . ILE A 1 71 ? -23.562 29.016 4.957 1 98.62 71 ILE A CA 1
ATOM 568 C C . ILE A 1 71 ? -24.094 29.172 3.535 1 98.62 71 ILE A C 1
ATOM 570 O O . ILE A 1 71 ? -24.062 28.234 2.744 1 98.62 71 ILE A O 1
ATOM 574 N N . SER A 1 72 ? -24.578 30.422 3.215 1 97.69 72 SER A N 1
ATOM 575 C CA . SER A 1 72 ? -25.234 30.688 1.938 1 97.69 72 SER A CA 1
ATOM 576 C C . SER A 1 72 ? -26.328 29.656 1.657 1 97.69 72 SER A C 1
ATOM 578 O O . SER A 1 72 ? -26.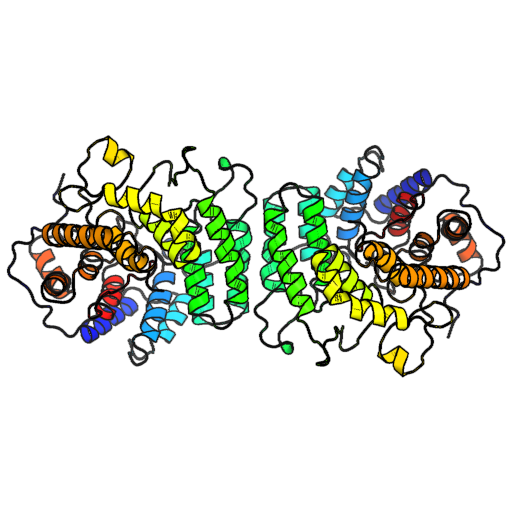422 29.141 0.545 1 97.69 72 SER A O 1
ATOM 580 N N . GLY A 1 73 ? -26.953 29.188 2.705 1 97.62 73 GLY A N 1
ATOM 581 C CA . GLY A 1 73 ? -28.125 28.344 2.602 1 97.62 73 GLY A CA 1
ATOM 582 C C . GLY A 1 73 ? -27.766 26.859 2.502 1 97.62 73 GLY A C 1
ATOM 583 O O . GLY A 1 73 ? -28.656 26.016 2.352 1 97.62 73 GLY A O 1
ATOM 584 N N . GLN A 1 74 ? -26.562 26.5 2.584 1 98.5 74 GLN A N 1
ATOM 585 C CA . GLN A 1 74 ? -26.141 25.109 2.422 1 98.5 74 GLN A CA 1
ATOM 586 C C . GLN A 1 74 ? -25.422 24.609 3.668 1 98.5 74 GLN A C 1
ATOM 588 O O . GLN A 1 74 ? -24.781 25.375 4.379 1 98.5 74 GLN A O 1
ATOM 593 N N . GLU A 1 75 ? -25.547 23.328 3.922 1 98.5 75 GLU A N 1
ATOM 594 C CA . GLU A 1 75 ? -24.797 22.688 5.004 1 98.5 75 GLU A CA 1
ATOM 595 C C . GLU A 1 75 ? -23.297 22.75 4.746 1 98.5 75 GLU A C 1
ATOM 597 O O . GLU A 1 75 ? -22.859 22.812 3.594 1 98.5 75 GLU A O 1
ATOM 602 N N . LEU A 1 76 ? -22.562 22.672 5.809 1 98.81 76 LEU A N 1
ATOM 603 C CA . LEU A 1 76 ? -21.109 22.781 5.691 1 98.81 76 LEU A CA 1
ATOM 604 C C . LEU A 1 76 ? -20.547 21.609 4.895 1 98.81 76 LEU A C 1
ATOM 606 O O . LEU A 1 76 ? -19.594 21.781 4.125 1 98.81 76 LEU A O 1
ATOM 610 N N . ILE A 1 77 ? -21.109 20.453 5.031 1 98.69 77 ILE A N 1
ATOM 611 C CA . ILE A 1 77 ? -20.625 19.266 4.316 1 98.69 77 ILE A CA 1
ATOM 612 C C . ILE A 1 77 ? -20.859 19.453 2.816 1 98.69 77 ILE A C 1
ATOM 614 O O . ILE A 1 77 ? -20.094 18.922 2.002 1 98.69 77 ILE A O 1
ATOM 618 N N . PHE A 1 78 ? -21.875 20.203 2.447 1 98.62 78 PHE A N 1
ATOM 619 C CA . PHE A 1 78 ? -22.125 20.531 1.05 1 98.62 78 PHE A CA 1
ATOM 620 C C . PHE A 1 78 ? -20.922 21.281 0.464 1 98.62 78 PHE A C 1
ATOM 622 O O . PHE A 1 78 ? -20.453 20.969 -0.63 1 98.62 78 PHE A O 1
ATOM 629 N N . TRP A 1 79 ? -20.422 22.219 1.164 1 98.69 79 TRP A N 1
ATOM 630 C CA . TRP A 1 79 ? -19.312 23.031 0.69 1 98.69 79 TRP A CA 1
ATOM 631 C C . TRP A 1 79 ? -18.031 22.203 0.61 1 98.69 79 TRP A C 1
ATOM 633 O O . TRP A 1 79 ? -17.219 22.375 -0.307 1 98.69 79 TRP A O 1
ATOM 643 N N . ALA A 1 80 ? -17.797 21.312 1.623 1 98.81 80 ALA A N 1
ATOM 644 C CA . ALA A 1 80 ? -16.656 20.406 1.528 1 98.81 80 ALA A CA 1
ATOM 645 C C . ALA A 1 80 ? -16.672 19.641 0.205 1 98.81 80 ALA A C 1
ATOM 647 O O . ALA A 1 80 ? -15.656 19.562 -0.486 1 98.81 80 ALA A O 1
ATOM 648 N N . ARG A 1 81 ? -17.859 19.141 -0.192 1 98.75 81 ARG A N 1
ATOM 649 C CA . ARG A 1 81 ? -18.016 18.391 -1.437 1 98.75 81 ARG A CA 1
ATOM 650 C C . ARG A 1 81 ? -17.75 19.281 -2.646 1 98.75 81 ARG A C 1
ATOM 652 O O . ARG A 1 81 ? -17.125 18.859 -3.619 1 98.75 81 ARG A O 1
ATOM 659 N N . GLN A 1 82 ? -18.25 20.516 -2.557 1 98.69 82 GLN A N 1
ATOM 660 C CA . GLN A 1 82 ? -18.094 21.438 -3.68 1 98.69 82 GLN A CA 1
ATOM 661 C C . GLN A 1 82 ? -16.625 21.75 -3.928 1 98.69 82 GLN A C 1
ATOM 663 O O . GLN A 1 82 ? -16.188 21.844 -5.078 1 98.69 82 GLN A O 1
ATOM 668 N N . TYR A 1 83 ? -15.828 21.906 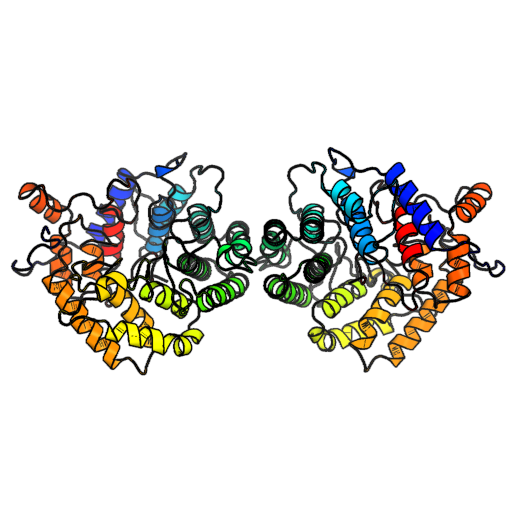-2.904 1 98.5 83 TYR A N 1
ATOM 669 C CA . TYR A 1 83 ? -14.406 22.219 -3.043 1 98.5 83 TYR A CA 1
ATOM 670 C C . TYR A 1 83 ? -13.633 21.031 -3.6 1 98.5 83 TYR A C 1
ATOM 672 O O . TYR A 1 83 ? -12.523 21.188 -4.105 1 98.5 83 TYR A O 1
ATOM 680 N N . LEU A 1 84 ? -14.219 19.812 -3.5 1 98.56 84 LEU A N 1
ATOM 681 C CA . LEU A 1 84 ? -13.539 18.609 -3.971 1 98.56 84 LEU A CA 1
ATOM 682 C C . LEU A 1 84 ? -13.969 18.281 -5.395 1 98.56 84 LEU A C 1
ATOM 684 O O . LEU A 1 84 ? -13.328 17.453 -6.062 1 98.56 84 LEU A O 1
ATOM 688 N N . ALA A 1 85 ? -15.016 18.891 -5.867 1 98.38 85 ALA A N 1
ATOM 689 C CA . ALA A 1 85 ? -15.695 18.438 -7.082 1 98.38 85 ALA A CA 1
ATOM 690 C C . ALA A 1 85 ? -14.938 18.875 -8.328 1 98.38 85 ALA A C 1
ATOM 692 O O . ALA A 1 85 ? -15.008 18.219 -9.367 1 98.38 85 ALA A O 1
ATOM 693 N N . GLY A 1 86 ? -14.195 19.953 -8.227 1 98.19 86 GLY A N 1
ATOM 694 C CA . GLY A 1 86 ? -13.539 20.516 -9.406 1 98.19 86 GLY A CA 1
ATOM 695 C C . GLY A 1 86 ? -12.43 19.625 -9.945 1 98.19 86 GLY A C 1
ATOM 696 O O . GLY A 1 86 ? -11.82 18.859 -9.195 1 98.19 86 GLY A O 1
ATOM 697 N N . ASP A 1 87 ? -12.164 19.797 -11.266 1 98.06 87 ASP A N 1
ATOM 698 C CA . ASP A 1 87 ? -11.102 19.047 -11.945 1 98.06 87 ASP A CA 1
ATOM 699 C C . ASP A 1 87 ? -9.727 19.516 -11.477 1 98.06 87 ASP A C 1
ATOM 701 O O . ASP A 1 87 ? -9.453 20.719 -11.438 1 98.06 87 ASP A O 1
ATOM 705 N N . ARG A 1 88 ? -8.867 18.625 -11.117 1 97.12 88 ARG A N 1
ATOM 706 C CA . ARG A 1 88 ? -7.527 18.938 -10.641 1 97.12 88 ARG A CA 1
ATOM 707 C C . ARG A 1 88 ? -6.469 18.375 -11.578 1 97.12 88 ARG A C 1
ATOM 709 O O . ARG A 1 88 ? -5.273 18.438 -11.281 1 97.12 88 ARG A O 1
ATOM 716 N N . GLY A 1 89 ? -6.961 17.828 -12.742 1 95.81 89 GLY A N 1
ATOM 717 C CA . GLY A 1 89 ? -6.043 17.172 -13.656 1 95.81 89 GLY A CA 1
ATOM 718 C C . GLY A 1 89 ? -5.434 15.906 -13.078 1 95.81 89 GLY A C 1
ATOM 719 O O . GLY A 1 89 ? -5.996 15.305 -12.164 1 95.81 89 GLY A O 1
ATOM 720 N N . HIS A 1 90 ? -4.363 15.414 -13.742 1 94.5 90 HIS A N 1
ATOM 721 C CA . HIS A 1 90 ? -3.664 14.234 -13.25 1 94.5 90 HIS A CA 1
ATOM 722 C C . HIS A 1 90 ? -2.705 14.586 -12.117 1 94.5 90 HIS A C 1
ATOM 724 O O . HIS A 1 90 ? -1.674 15.227 -12.352 1 94.5 90 HIS A O 1
ATOM 730 N N . LEU A 1 91 ? -3.041 14.219 -10.969 1 96.56 91 LEU A N 1
ATOM 731 C CA . LEU A 1 91 ? -2.207 14.5 -9.797 1 96.56 91 LEU A CA 1
ATOM 732 C C . LEU A 1 91 ? -1.109 13.445 -9.656 1 96.56 91 LEU A C 1
ATOM 734 O O . LEU A 1 91 ? -1.357 12.258 -9.844 1 96.56 91 LEU A O 1
ATOM 738 N N . VAL A 1 92 ? 0.054 13.906 -9.383 1 94.69 92 VAL A N 1
ATOM 739 C CA . VAL A 1 92 ? 1.189 13.008 -9.195 1 94.69 92 VAL A CA 1
ATOM 740 C C . VAL A 1 92 ? 1.855 13.297 -7.852 1 94.69 92 VAL A C 1
ATOM 742 O O . VAL A 1 92 ? 1.828 14.43 -7.367 1 94.69 92 VAL A O 1
ATOM 745 N N . LEU A 1 93 ? 2.355 12.242 -7.219 1 95.69 93 LEU A N 1
ATOM 746 C CA . LEU A 1 93 ? 3.191 12.422 -6.035 1 95.69 93 LEU A CA 1
ATOM 747 C C . LEU A 1 93 ? 4.559 12.984 -6.418 1 95.69 93 LEU A C 1
ATOM 749 O O . LEU A 1 93 ? 5.348 12.305 -7.074 1 95.69 93 LEU A O 1
ATOM 753 N N . GLU A 1 94 ? 4.852 14.156 -5.984 1 94.62 94 GLU A N 1
ATOM 754 C CA . GLU A 1 94 ? 6.086 14.844 -6.363 1 94.62 94 GLU A CA 1
ATOM 755 C C . GLU A 1 94 ? 7.238 14.445 -5.445 1 94.62 94 GLU A C 1
ATOM 757 O O . GLU A 1 94 ? 7.051 14.281 -4.238 1 94.62 94 GLU A O 1
ATOM 762 N N . LYS A 1 95 ? 8.398 14.336 -6.109 1 92.88 95 LYS A N 1
ATOM 763 C CA . LYS A 1 95 ? 9.594 14.125 -5.305 1 92.88 95 LYS A CA 1
ATOM 764 C C . LYS A 1 95 ? 9.773 15.234 -4.277 1 92.88 95 LYS A C 1
ATOM 766 O O . LYS A 1 95 ? 9.578 16.406 -4.586 1 92.88 95 LYS A O 1
ATOM 771 N N . GLY A 1 96 ? 10 14.844 -3.074 1 95.31 96 GLY A N 1
ATOM 772 C CA . GLY A 1 96 ? 10.281 15.812 -2.023 1 95.31 96 GLY A CA 1
ATOM 773 C C . GLY A 1 96 ? 9.023 16.328 -1.344 1 95.31 96 GLY A C 1
ATOM 774 O O . GLY A 1 96 ? 9.102 17.156 -0.434 1 95.31 96 GLY A O 1
ATOM 775 N N . ASN A 1 97 ? 7.871 15.789 -1.753 1 96.81 97 ASN A N 1
ATOM 776 C CA . ASN A 1 97 ? 6.633 16.344 -1.213 1 96.81 97 ASN A CA 1
ATOM 777 C C . ASN A 1 97 ? 5.598 15.242 -0.968 1 96.81 97 ASN A C 1
ATOM 779 O O . ASN A 1 97 ? 4.734 15 -1.812 1 96.81 97 ASN A O 1
ATOM 783 N N . CYS A 1 98 ? 5.609 14.734 0.281 1 97.94 98 CYS A N 1
ATOM 784 C CA . CYS A 1 98 ? 4.621 13.727 0.651 1 97.94 98 CYS A CA 1
ATOM 785 C C . CYS A 1 98 ? 3.898 14.117 1.936 1 97.94 98 CYS A C 1
ATOM 787 O O . CYS A 1 98 ? 3.404 13.258 2.662 1 97.94 98 CYS A O 1
ATOM 789 N N . GLY A 1 99 ? 3.93 15.406 2.289 1 98 99 GLY A N 1
ATOM 790 C CA . GLY A 1 99 ? 3.268 15.898 3.484 1 98 99 GLY A CA 1
ATOM 791 C C . GLY A 1 99 ? 1.958 16.609 3.193 1 98 99 GLY A C 1
ATOM 792 O O . GLY A 1 99 ? 1.299 16.312 2.193 1 98 99 GLY A O 1
ATOM 793 N N . ILE A 1 100 ? 1.552 17.5 4.043 1 97.5 100 ILE A N 1
ATOM 794 C CA . ILE A 1 100 ? 0.236 18.125 3.963 1 97.5 100 ILE A CA 1
ATOM 795 C C . ILE A 1 100 ? 0.213 19.141 2.822 1 97.5 100 ILE A C 1
ATOM 797 O O . ILE A 1 100 ? -0.851 19.641 2.447 1 97.5 100 ILE A O 1
ATOM 801 N N . SER A 1 101 ? 1.376 19.406 2.182 1 96.12 101 SER A N 1
ATOM 802 C CA . SER A 1 101 ? 1.449 20.281 1.015 1 96.12 101 SER A CA 1
ATOM 803 C C . SER A 1 101 ? 1.254 19.484 -0.277 1 96.12 101 SER A C 1
ATOM 805 O O . SER A 1 101 ? 1.1 20.078 -1.351 1 96.12 101 SER A O 1
ATOM 807 N N . SER A 1 102 ? 1.269 18.172 -0.187 1 97.69 102 SER A N 1
ATOM 808 C CA . SER A 1 102 ? 1.046 17.344 -1.363 1 97.69 102 SER A CA 1
ATOM 809 C C . SER A 1 102 ? -0.422 17.344 -1.779 1 97.69 102 SER A C 1
ATOM 811 O O . SER A 1 102 ? -1.277 16.828 -1.067 1 97.69 102 SER A O 1
ATOM 813 N N . GLU A 1 103 ? -0.662 17.891 -2.955 1 97.81 103 GLU A N 1
ATOM 814 C CA . GLU A 1 103 ? -2.047 17.906 -3.418 1 97.81 103 GLU A CA 1
ATOM 815 C C . GLU A 1 103 ? -2.588 16.5 -3.615 1 97.81 103 GLU A C 1
ATOM 817 O O . GLU A 1 103 ? -3.719 16.203 -3.227 1 97.81 103 GLU A O 1
ATOM 822 N N . LYS A 1 104 ? -1.817 15.648 -4.176 1 98.44 104 LYS A N 1
ATOM 823 C CA . LYS A 1 104 ? -2.287 14.289 -4.449 1 98.44 104 LYS A CA 1
ATOM 824 C C . LYS A 1 104 ? -2.729 13.594 -3.168 1 98.44 104 LYS A C 1
ATOM 826 O O . LYS A 1 104 ? -3.863 13.117 -3.072 1 98.44 104 LYS A O 1
ATOM 831 N N . LEU A 1 105 ? -1.874 13.555 -2.18 1 98.69 105 LEU A N 1
ATOM 832 C CA . LEU A 1 105 ? -2.172 12.852 -0.938 1 98.69 105 LEU A CA 1
ATOM 833 C C . LEU A 1 105 ? -3.311 13.531 -0.186 1 98.69 105 LEU A C 1
ATOM 835 O O . LEU A 1 105 ? -4.242 12.859 0.273 1 98.69 105 LEU A O 1
ATOM 839 N N . SER A 1 106 ? -3.211 14.859 -0.077 1 98.62 106 SER A N 1
ATOM 840 C CA . SER A 1 106 ? -4.223 15.609 0.659 1 98.62 106 SER A CA 1
ATOM 841 C C . SER A 1 106 ? -5.602 15.438 0.031 1 98.62 106 SER A C 1
ATOM 843 O O . SER A 1 106 ? -6.578 15.164 0.731 1 98.62 106 SER A O 1
ATOM 845 N N . PHE A 1 107 ? -5.645 15.609 -1.275 1 98.75 107 PHE A N 1
ATOM 846 C CA . PHE A 1 107 ? -6.91 15.508 -1.99 1 98.75 107 PHE A CA 1
ATOM 847 C C . PHE A 1 107 ? -7.527 14.125 -1.81 1 98.75 107 PHE A C 1
ATOM 849 O O . PHE A 1 107 ? -8.703 14 -1.472 1 98.75 107 PHE A O 1
ATOM 856 N N . GLU A 1 108 ? -6.727 13.125 -2.029 1 98.69 108 GLU A N 1
ATOM 857 C CA . GLU A 1 108 ? -7.242 11.766 -1.93 1 98.69 108 GLU A CA 1
ATOM 858 C C . GLU A 1 108 ? -7.672 11.438 -0.502 1 98.69 108 GLU A C 1
ATOM 860 O O . GLU A 1 108 ? -8.688 10.766 -0.292 1 98.69 108 GLU A O 1
ATOM 865 N N . ALA A 1 109 ? -6.945 11.883 0.497 1 98.81 109 ALA A N 1
ATOM 866 C CA . ALA A 1 109 ? -7.309 11.648 1.894 1 98.81 109 ALA A CA 1
ATOM 867 C C . ALA A 1 109 ? -8.625 12.336 2.238 1 98.81 109 ALA A C 1
ATOM 869 O O . ALA A 1 109 ? -9.539 11.703 2.781 1 98.81 109 ALA A O 1
ATOM 870 N N . VAL A 1 110 ? -8.711 13.625 1.893 1 98.88 110 VAL A N 1
ATOM 871 C CA . VAL A 1 110 ? -9.906 14.383 2.24 1 98.88 110 VAL A CA 1
ATOM 872 C C . VAL A 1 110 ? -11.109 13.836 1.477 1 98.88 110 VAL A C 1
ATOM 874 O O . VAL A 1 110 ? -12.211 13.742 2.023 1 98.88 110 VAL A O 1
ATOM 877 N N . ARG A 1 111 ? -10.898 13.516 0.223 1 98.81 111 ARG A N 1
ATOM 878 C CA . ARG A 1 111 ? -11.977 12.93 -0.565 1 98.81 111 ARG A CA 1
ATOM 879 C C . ARG A 1 111 ? -12.5 11.656 0.087 1 98.81 111 ARG A C 1
ATOM 881 O O . ARG A 1 111 ? -13.719 11.461 0.183 1 98.81 111 ARG A O 1
ATOM 888 N N . ALA A 1 112 ? -11.586 10.766 0.505 1 98.19 112 ALA A N 1
ATOM 889 C CA . ALA A 1 112 ? -12.008 9.555 1.206 1 98.19 112 ALA A CA 1
ATOM 890 C C . ALA A 1 112 ? -12.805 9.891 2.461 1 98.19 112 ALA A C 1
ATOM 892 O O . ALA A 1 112 ? -13.805 9.242 2.764 1 98.19 112 ALA A O 1
ATOM 893 N N . CYS A 1 113 ? -12.406 10.914 3.166 1 98.62 113 CYS A N 1
ATOM 894 C CA . CYS A 1 113 ? -13.047 11.312 4.414 1 98.62 113 CYS A CA 1
ATOM 895 C C . CYS A 1 113 ? -14.453 11.859 4.164 1 98.62 113 CYS A C 1
ATOM 897 O O . CYS A 1 113 ? -15.367 11.617 4.953 1 98.62 113 CYS A O 1
ATOM 899 N N . VAL A 1 114 ? -14.578 12.586 3.096 1 98.62 114 VAL A N 1
ATOM 900 C CA . VAL A 1 114 ? -15.852 13.242 2.799 1 98.62 114 VAL A CA 1
ATOM 901 C C . VAL A 1 114 ? -16.828 12.219 2.211 1 98.62 114 VAL A C 1
ATOM 903 O O . VAL A 1 114 ? -18 12.172 2.605 1 98.62 114 VAL A O 1
ATOM 906 N N . THR A 1 115 ? -16.344 11.336 1.32 1 97.31 115 THR A N 1
ATOM 907 C CA . THR A 1 115 ? -17.234 10.438 0.588 1 97.31 115 THR A CA 1
ATOM 908 C C . THR A 1 115 ? -17.438 9.133 1.356 1 97.31 115 THR A C 1
ATOM 910 O O . THR A 1 115 ? -18.406 8.414 1.126 1 97.31 115 THR A O 1
ATOM 913 N N . LYS A 1 116 ? -16.453 8.805 2.168 1 94.88 116 LYS A N 1
ATOM 914 C CA . LYS A 1 116 ? -16.438 7.539 2.896 1 94.88 116 LYS A CA 1
ATOM 915 C C . LYS A 1 116 ? -16.484 6.352 1.939 1 94.88 116 LYS A C 1
ATOM 917 O O . LYS A 1 116 ? -16.875 5.25 2.33 1 94.88 116 LYS A O 1
ATOM 922 N N . ASP A 1 117 ? -16.156 6.633 0.717 1 92.25 117 ASP A N 1
ATOM 923 C CA . ASP A 1 117 ? -16.109 5.617 -0.329 1 92.25 117 ASP A CA 1
ATOM 924 C C . ASP A 1 117 ? -14.867 4.742 -0.196 1 92.25 117 ASP A C 1
ATOM 926 O O . ASP A 1 117 ? -13.742 5.25 -0.205 1 92.25 117 ASP A O 1
ATOM 930 N N . PRO A 1 118 ? -15.016 3.438 -0.107 1 90.12 118 PRO A N 1
ATOM 931 C CA . PRO A 1 118 ? -13.852 2.555 0.02 1 90.12 118 PRO A CA 1
ATOM 932 C C . PRO A 1 118 ? -12.875 2.701 -1.14 1 90.12 118 PRO A C 1
ATOM 934 O O . PRO A 1 118 ? -11.664 2.543 -0.953 1 90.12 118 PRO A O 1
ATOM 937 N N . GLY A 1 119 ? -13.43 2.926 -2.348 1 91.44 119 GLY A N 1
ATOM 938 C CA . GLY A 1 119 ? -12.555 3.137 -3.49 1 91.44 119 GLY A CA 1
ATOM 939 C C . GLY A 1 119 ? -11.625 4.316 -3.316 1 91.44 119 GLY A C 1
ATOM 940 O O . GLY A 1 119 ? -10.453 4.254 -3.697 1 91.44 119 GLY A O 1
ATOM 941 N N . HIS A 1 120 ? -12.148 5.395 -2.771 1 96.31 120 HIS A N 1
ATOM 942 C CA . HIS A 1 120 ? -11.312 6.566 -2.533 1 96.31 120 HIS A CA 1
ATOM 943 C C . HIS A 1 120 ? -10.281 6.297 -1.447 1 96.31 120 HIS A C 1
ATOM 945 O O . HIS A 1 120 ? -9.164 6.82 -1.504 1 96.31 120 HIS A O 1
ATOM 951 N N . LEU A 1 121 ? -10.688 5.52 -0.392 1 96.25 121 LEU A N 1
ATOM 952 C CA . LEU A 1 121 ? -9.734 5.113 0.631 1 96.25 121 LEU A CA 1
ATOM 953 C C . LEU A 1 121 ? -8.586 4.324 0.016 1 96.25 121 LEU A C 1
ATOM 955 O O . LEU A 1 121 ? -7.414 4.594 0.303 1 96.25 121 LEU A O 1
ATOM 959 N N . VAL A 1 122 ? -8.891 3.393 -0.825 1 94.19 122 VAL A N 1
ATOM 960 C CA . VAL A 1 122 ? -7.91 2.537 -1.484 1 94.19 122 VAL A CA 1
ATOM 961 C C . VAL A 1 122 ? -6.98 3.389 -2.348 1 94.19 122 VAL A C 1
ATOM 963 O O . VAL A 1 122 ? -5.773 3.152 -2.385 1 94.19 122 VAL A O 1
ATOM 966 N N . ASP A 1 123 ? -7.543 4.352 -3.104 1 95.56 123 ASP A N 1
ATOM 967 C CA . ASP A 1 123 ? -6.734 5.262 -3.912 1 95.56 123 ASP A CA 1
ATOM 968 C C . ASP A 1 123 ? -5.684 5.969 -3.061 1 95.56 123 ASP A C 1
ATOM 970 O O . ASP A 1 123 ? -4.523 6.082 -3.465 1 95.56 123 ASP A O 1
ATOM 974 N N . PHE A 1 124 ? -6.074 6.453 -1.913 1 98.31 124 PHE A N 1
ATOM 975 C CA . PHE A 1 124 ? -5.168 7.133 -0.998 1 98.31 124 PHE A CA 1
ATOM 976 C C . PHE A 1 124 ? -4.086 6.184 -0.502 1 98.31 124 PHE A C 1
ATOM 978 O O . PHE A 1 124 ? -2.896 6.512 -0.549 1 98.31 124 PHE A O 1
ATOM 985 N N . LEU A 1 125 ? -4.48 4.988 -0.095 1 97.12 125 LEU A N 1
ATOM 986 C CA . LEU A 1 125 ? -3.566 4.043 0.53 1 97.12 125 LEU A CA 1
ATOM 987 C C . LEU A 1 125 ? -2.609 3.451 -0.5 1 97.12 125 LEU A C 1
ATOM 989 O O . LEU A 1 125 ? -1.532 2.967 -0.146 1 97.12 125 LEU A O 1
ATOM 993 N N . ALA A 1 126 ? -2.965 3.502 -1.782 1 95.75 126 ALA A N 1
ATOM 994 C CA . ALA A 1 126 ? -2.133 2.992 -2.869 1 95.75 126 ALA A CA 1
ATOM 995 C C . ALA A 1 126 ? -0.844 3.797 -2.998 1 95.75 126 ALA A C 1
ATOM 997 O O . ALA A 1 126 ? 0.097 3.371 -3.67 1 95.75 126 ALA A O 1
ATOM 998 N N . ASN A 1 127 ? -0.751 4.957 -2.355 1 97.25 127 ASN A N 1
ATOM 999 C CA . ASN A 1 127 ? 0.44 5.797 -2.404 1 97.25 127 ASN A CA 1
ATOM 1000 C C . ASN A 1 127 ? 1.473 5.367 -1.365 1 97.25 127 ASN A C 1
ATOM 1002 O O . ASN A 1 127 ? 2.635 5.77 -1.436 1 97.25 127 ASN A O 1
ATOM 1006 N N . MET A 1 128 ? 1.071 4.578 -0.328 1 96.56 128 MET A N 1
ATOM 1007 C CA . MET A 1 128 ? 1.883 4.344 0.862 1 96.56 128 MET A CA 1
ATOM 1008 C C . MET A 1 128 ? 3.172 3.609 0.505 1 96.56 128 MET A C 1
ATOM 1010 O O . MET A 1 128 ? 4.238 3.934 1.028 1 96.56 128 MET A O 1
ATOM 1014 N N . PRO A 1 129 ? 3.133 2.633 -0.436 1 94.12 129 PRO A N 1
ATOM 1015 C CA . PRO A 1 129 ? 4.387 1.955 -0.772 1 94.12 129 PRO A CA 1
ATOM 1016 C C . PRO A 1 129 ? 5.457 2.916 -1.29 1 94.12 129 PRO A C 1
ATOM 1018 O O . PRO A 1 129 ? 6.648 2.711 -1.044 1 94.12 129 PRO A O 1
ATOM 1021 N N . ARG A 1 130 ? 5.09 3.924 -1.995 1 93.94 130 ARG A N 1
ATOM 1022 C CA . ARG A 1 130 ? 6.043 4.902 -2.504 1 93.94 130 ARG A CA 1
ATOM 1023 C C . ARG A 1 130 ? 6.688 5.684 -1.362 1 93.94 130 ARG A C 1
ATOM 1025 O O . ARG A 1 130 ? 7.863 6.051 -1.441 1 93.94 130 ARG A O 1
ATOM 1032 N N . LEU A 1 131 ? 5.875 5.969 -0.344 1 96.19 131 LEU A N 1
ATOM 1033 C CA . LEU A 1 131 ? 6.398 6.695 0.808 1 96.19 131 LEU A CA 1
ATOM 1034 C C . LEU A 1 131 ? 7.336 5.816 1.628 1 96.19 131 LEU A C 1
ATOM 1036 O O . LEU A 1 131 ? 8.273 6.316 2.25 1 96.19 131 LEU A O 1
ATOM 1040 N N . LEU A 1 132 ? 7.035 4.582 1.671 1 92.12 132 LEU A N 1
ATOM 1041 C CA . LEU A 1 132 ? 7.812 3.641 2.471 1 92.12 132 LEU A CA 1
ATOM 1042 C C . LEU A 1 132 ? 9.094 3.238 1.747 1 92.12 132 LEU A C 1
ATOM 1044 O O . LEU A 1 132 ? 10.164 3.178 2.357 1 92.12 132 LEU A O 1
ATOM 1048 N N . GLY A 1 133 ? 9.062 3.174 0.263 1 80.81 133 GLY A N 1
ATOM 1049 C CA . GLY A 1 133 ? 10.172 2.809 -0.599 1 80.81 133 GLY A CA 1
ATOM 1050 C C . GLY A 1 133 ? 10.828 1.496 -0.209 1 80.81 133 GLY A C 1
ATOM 1051 O O . GLY A 1 133 ? 10.461 0.891 0.801 1 80.81 133 GLY A O 1
ATOM 1052 N N . PRO A 1 134 ? 11.523 0.799 -1.013 1 77.75 134 PRO A N 1
ATOM 1053 C CA . PRO A 1 134 ? 12.852 0.472 -0.489 1 77.75 134 PRO A CA 1
ATOM 1054 C C . PRO A 1 134 ? 13.906 1.512 -0.863 1 77.75 134 PRO A C 1
ATOM 1056 O O . PRO A 1 134 ? 14.172 1.726 -2.049 1 77.75 134 PRO A O 1
ATOM 1059 N N . TYR A 1 135 ? 14.227 2.408 0.097 1 80.38 135 TYR A N 1
ATOM 1060 C CA . TYR A 1 135 ? 15.32 3.35 -0.135 1 80.38 135 TYR A CA 1
ATOM 1061 C C . TYR A 1 135 ? 16.578 2.906 0.587 1 80.38 135 TYR A C 1
ATOM 1063 O O . TYR A 1 135 ? 16.781 3.225 1.763 1 80.38 135 TYR A O 1
ATOM 1071 N N . LEU A 1 136 ? 17.328 2.014 -0.052 1 71.31 136 LEU A N 1
ATOM 1072 C CA . LEU A 1 136 ? 18.5 1.371 0.53 1 71.31 136 LEU A CA 1
ATOM 1073 C C . LEU A 1 136 ? 19.516 2.412 0.999 1 71.31 136 LEU A C 1
ATOM 1075 O O . LEU A 1 136 ? 20.156 2.24 2.041 1 71.31 136 LEU A O 1
ATOM 1079 N N . ASN A 1 137 ? 19.641 3.502 0.189 1 75.06 137 ASN A N 1
ATOM 1080 C CA . ASN A 1 137 ? 20.547 4.59 0.558 1 75.06 137 ASN A CA 1
ATOM 1081 C C . ASN A 1 137 ? 19.766 5.863 0.891 1 75.06 137 ASN A C 1
ATOM 1083 O O . ASN A 1 137 ? 18.844 6.242 0.169 1 75.06 137 ASN A O 1
ATOM 1087 N N . PRO A 1 138 ? 20.109 6.406 2.104 1 73.94 138 PRO A N 1
ATOM 1088 C CA . PRO A 1 138 ? 19.438 7.66 2.469 1 73.94 138 PRO A CA 1
ATOM 1089 C C . PRO A 1 138 ? 19.422 8.672 1.324 1 73.94 138 PRO A C 1
ATOM 1091 O O . PRO A 1 138 ? 18.453 9.422 1.182 1 73.94 138 PRO A O 1
ATOM 1094 N N . GLN A 1 139 ? 20.406 8.625 0.514 1 78.19 139 GLN A N 1
ATOM 1095 C CA . GLN A 1 139 ? 20.5 9.578 -0.583 1 78.19 139 GLN A CA 1
ATOM 1096 C C . GLN A 1 139 ? 19.422 9.312 -1.64 1 78.19 139 GLN A C 1
ATOM 1098 O O . GLN A 1 139 ? 19.062 10.211 -2.402 1 78.19 139 GLN A O 1
ATOM 1103 N N . ASP A 1 140 ? 18.922 8.117 -1.62 1 82.56 140 ASP A N 1
ATOM 1104 C CA . ASP A 1 140 ? 17.938 7.723 -2.627 1 82.56 140 ASP A CA 1
ATOM 1105 C C . ASP A 1 140 ? 16.516 7.914 -2.109 1 82.56 140 ASP A C 1
ATOM 1107 O O . ASP A 1 140 ? 15.555 7.738 -2.855 1 82.56 140 ASP A O 1
ATOM 1111 N N . ASP A 1 141 ? 16.375 8.266 -0.878 1 88.75 141 ASP A N 1
ATOM 1112 C CA . ASP A 1 141 ? 15.07 8.539 -0.303 1 88.75 141 ASP A CA 1
ATOM 1113 C C . ASP A 1 141 ? 14.586 9.945 -0.662 1 88.75 141 ASP A C 1
ATOM 1115 O O . ASP A 1 141 ? 15.148 10.938 -0.188 1 88.75 141 ASP A O 1
ATOM 1119 N N . PRO A 1 142 ? 13.57 10.023 -1.451 1 91.62 142 PRO A N 1
ATOM 1120 C CA . PRO A 1 142 ? 13.188 11.344 -1.971 1 91.62 142 PRO A CA 1
ATOM 1121 C C . PRO A 1 142 ? 12.352 12.148 -0.98 1 91.62 142 PRO A C 1
ATOM 1123 O O . PRO A 1 142 ? 12.094 13.336 -1.204 1 91.62 142 PRO A O 1
ATOM 1126 N N . PHE A 1 143 ? 11.945 11.602 0.115 1 96 143 PHE A N 1
ATOM 1127 C CA . PHE A 1 143 ? 10.977 12.289 0.962 1 96 143 PHE A CA 1
ATOM 1128 C C . PHE A 1 143 ? 11.586 12.625 2.318 1 96 143 PHE A C 1
ATOM 1130 O O . PHE A 1 143 ? 12.273 11.797 2.92 1 96 143 PHE A O 1
ATOM 1137 N N . PRO A 1 144 ? 11.344 13.875 2.807 1 96.81 144 PRO A N 1
ATOM 1138 C CA . PRO A 1 144 ? 11.789 14.242 4.152 1 96.81 144 PRO A CA 1
ATOM 1139 C C . PRO A 1 144 ? 10.844 13.734 5.242 1 96.81 144 PRO A C 1
ATOM 1141 O O . PRO A 1 144 ? 9.859 13.055 4.945 1 96.81 144 PRO A O 1
ATOM 1144 N N . SER A 1 145 ? 11.117 14.07 6.496 1 98 145 SER A N 1
ATOM 1145 C CA . SER A 1 145 ? 10.359 13.516 7.613 1 98 145 SER A CA 1
ATOM 1146 C C . SER A 1 145 ? 9.383 14.539 8.18 1 98 145 SER A C 1
ATOM 1148 O O . SER A 1 145 ? 8.422 14.172 8.867 1 98 145 SER A O 1
ATOM 1150 N N . GLU A 1 146 ? 9.57 15.797 7.895 1 98.19 146 GLU A N 1
ATOM 1151 C CA . GLU A 1 146 ? 8.812 16.844 8.578 1 98.19 146 GLU A CA 1
ATOM 1152 C C . GLU A 1 146 ? 7.383 16.922 8.047 1 98.19 146 GLU A C 1
ATOM 1154 O O . GLU A 1 146 ? 6.914 16 7.371 1 98.19 146 GLU A O 1
ATOM 1159 N N . ILE A 1 147 ? 6.57 17.891 8.383 1 98.06 147 ILE A N 1
ATOM 1160 C CA . ILE A 1 147 ? 5.117 17.828 8.273 1 98.06 147 ILE A CA 1
ATOM 1161 C C . ILE A 1 147 ? 4.68 18.391 6.922 1 98.06 147 ILE A C 1
ATOM 1163 O O . ILE A 1 147 ? 4.039 17.688 6.133 1 98.06 147 ILE A O 1
ATOM 1167 N N . PRO A 1 148 ? 5.07 19.594 6.555 1 96.88 148 PRO A N 1
ATOM 1168 C CA . PRO A 1 148 ? 4.523 20.172 5.328 1 96.88 148 PRO A CA 1
ATOM 1169 C C . PRO A 1 148 ? 4.848 19.359 4.082 1 96.88 148 PRO A C 1
ATOM 1171 O O . PRO A 1 148 ? 3.988 19.172 3.219 1 96.88 148 PRO A O 1
ATOM 1174 N N . TYR A 1 149 ? 6.066 18.812 4.047 1 97.62 149 TYR A N 1
ATOM 1175 C CA . TYR A 1 149 ? 6.5 18.156 2.82 1 97.62 149 TYR A CA 1
ATOM 1176 C C . TYR A 1 149 ? 6.848 16.703 3.076 1 97.62 149 TYR A C 1
ATOM 1178 O O . TYR A 1 149 ? 7.156 15.953 2.143 1 97.62 149 TYR A O 1
ATOM 1186 N N . GLY A 1 150 ? 6.703 16.281 4.258 1 98.25 150 GLY A N 1
ATOM 1187 C CA . GLY A 1 150 ? 7.312 15.008 4.574 1 98.25 150 GLY A CA 1
ATOM 1188 C C . GLY A 1 150 ? 6.336 14.008 5.172 1 98.25 150 GLY A C 1
ATOM 1189 O O . GLY A 1 150 ? 5.129 14.266 5.203 1 98.25 150 GLY A O 1
ATOM 1190 N N . ARG A 1 151 ? 6.914 12.875 5.68 1 98.56 151 ARG A N 1
ATOM 1191 C CA . ARG A 1 151 ? 6.18 11.688 6.102 1 98.56 151 ARG A CA 1
ATOM 1192 C C . ARG A 1 151 ? 5.363 11.969 7.359 1 98.56 151 ARG A C 1
ATOM 1194 O O . ARG A 1 151 ? 4.336 11.336 7.594 1 98.56 151 ARG A O 1
ATOM 1201 N N . ALA A 1 152 ? 5.812 12.938 8.164 1 98.81 152 ALA A N 1
ATOM 1202 C CA . ALA A 1 152 ? 5.016 13.289 9.336 1 98.81 152 ALA A CA 1
ATOM 1203 C C . ALA A 1 152 ? 3.656 13.852 8.922 1 98.81 152 ALA A C 1
ATOM 1205 O O . ALA A 1 152 ? 2.656 13.641 9.617 1 98.81 152 ALA A O 1
ATOM 1206 N N . GLY A 1 153 ? 3.67 14.594 7.84 1 98.69 153 GLY A N 1
ATOM 1207 C CA . GLY A 1 153 ? 2.402 15.047 7.285 1 98.69 153 GLY A CA 1
ATOM 1208 C C . GLY A 1 153 ? 1.532 13.906 6.789 1 98.69 153 GLY A C 1
ATOM 1209 O O . GLY A 1 153 ? 0.31 13.93 6.953 1 98.69 153 GLY A O 1
ATOM 1210 N N . ALA A 1 154 ? 2.145 12.906 6.203 1 98.81 154 ALA A N 1
ATOM 1211 C CA . ALA A 1 154 ? 1.415 11.719 5.77 1 98.81 154 ALA A CA 1
ATOM 1212 C C . ALA A 1 154 ? 0.807 10.984 6.961 1 98.81 154 ALA A C 1
ATOM 1214 O O . ALA A 1 154 ? -0.31 10.469 6.875 1 98.81 154 ALA A O 1
ATOM 1215 N N . LEU A 1 155 ? 1.56 10.922 8.047 1 98.88 155 LEU A N 1
ATOM 1216 C CA . LEU A 1 155 ? 1.02 10.328 9.266 1 98.88 155 LEU A CA 1
ATOM 1217 C C . LEU A 1 155 ? -0.265 11.031 9.688 1 98.88 155 LEU A C 1
ATOM 1219 O O . LEU A 1 155 ? -1.246 10.375 10.055 1 98.88 155 LEU A O 1
ATOM 1223 N N . TYR A 1 156 ? -0.208 12.344 9.633 1 98.75 156 TYR A N 1
ATOM 1224 C CA . TYR A 1 156 ? -1.39 13.125 9.969 1 98.75 156 TYR A CA 1
ATOM 1225 C C . TYR A 1 156 ? -2.574 12.734 9.094 1 98.75 156 TYR A C 1
ATOM 1227 O O . TYR A 1 156 ? -3.684 12.531 9.594 1 98.75 156 TYR A O 1
ATOM 1235 N N . MET A 1 157 ? -2.342 12.602 7.824 1 98.81 157 MET A N 1
ATOM 1236 C CA . MET A 1 157 ? -3.426 12.289 6.898 1 98.81 157 MET A CA 1
ATOM 1237 C C . MET A 1 157 ? -3.938 10.875 7.113 1 98.81 157 MET A C 1
ATOM 1239 O O . MET A 1 157 ? -5.133 10.609 6.957 1 98.81 157 MET A O 1
ATOM 1243 N N . LEU A 1 158 ? -3.033 9.953 7.469 1 98.69 158 LEU A N 1
ATOM 1244 C CA . LEU A 1 158 ? -3.475 8.609 7.816 1 98.69 158 LEU A CA 1
ATOM 1245 C C . LEU A 1 158 ? -4.375 8.633 9.047 1 98.69 158 LEU A C 1
ATOM 1247 O O . LEU A 1 158 ? -5.402 7.949 9.086 1 98.69 158 LEU A O 1
ATOM 1251 N N . ARG A 1 159 ? -4.02 9.414 10.039 1 98.38 159 ARG A N 1
ATOM 1252 C CA . ARG A 1 159 ? -4.871 9.555 11.219 1 98.38 159 ARG A CA 1
ATOM 1253 C C . ARG A 1 159 ? -6.203 10.203 10.852 1 98.38 159 ARG A C 1
ATOM 1255 O O . ARG A 1 159 ? -7.242 9.859 11.422 1 98.38 159 ARG A O 1
ATOM 1262 N N . MET A 1 160 ? -6.102 11.18 9.977 1 98.5 160 MET A N 1
ATOM 1263 C CA . MET A 1 160 ? -7.309 11.852 9.5 1 98.5 160 MET A CA 1
ATOM 1264 C C . MET A 1 160 ? -8.289 10.844 8.898 1 98.5 160 MET A C 1
ATOM 1266 O O . MET A 1 160 ? -9.469 10.836 9.25 1 98.5 160 MET A O 1
ATOM 1270 N N . VAL A 1 161 ? -7.801 9.992 8.031 1 98.06 161 VAL A N 1
ATOM 1271 C CA . VAL A 1 161 ? -8.641 8.992 7.379 1 98.06 161 VAL A CA 1
ATOM 1272 C C . VAL A 1 161 ? -9.156 8 8.414 1 98.06 161 VAL A C 1
ATOM 1274 O O . VAL A 1 161 ? -10.328 7.617 8.383 1 98.06 161 VAL A O 1
ATOM 1277 N N . ARG A 1 162 ? -8.32 7.555 9.297 1 96.75 162 ARG A N 1
ATOM 1278 C CA . ARG A 1 162 ? -8.734 6.637 10.359 1 96.75 162 ARG A CA 1
ATOM 1279 C C . ARG A 1 162 ? -9.883 7.219 11.172 1 96.75 162 ARG A C 1
ATOM 1281 O O . ARG A 1 162 ? -10.797 6.492 11.578 1 96.75 162 ARG A O 1
ATOM 1288 N N . HIS A 1 163 ? -9.836 8.5 11.359 1 97.06 163 HIS A N 1
ATOM 1289 C CA . HIS A 1 163 ? -10.844 9.195 12.148 1 97.06 163 HIS A CA 1
ATOM 1290 C C . HIS A 1 163 ? -12.164 9.297 11.391 1 97.06 163 HIS A C 1
ATOM 1292 O O . HIS A 1 163 ? -13.227 9.031 11.953 1 97.06 163 HIS A O 1
ATOM 1298 N N . TRP A 1 164 ? -12.117 9.586 10.125 1 97.5 164 TRP A N 1
ATOM 1299 C CA . TRP A 1 164 ? -13.312 10.016 9.414 1 97.5 164 TRP A CA 1
ATOM 1300 C C . TRP A 1 164 ? -13.945 8.844 8.664 1 97.5 164 TRP A C 1
ATOM 1302 O O . TRP A 1 164 ? -15.125 8.891 8.312 1 97.5 164 TRP A O 1
ATOM 1312 N N . VAL A 1 165 ? -13.148 7.852 8.328 1 96.06 165 VAL A N 1
ATOM 1313 C CA . VAL A 1 165 ? -13.648 6.773 7.48 1 96.06 165 VAL A CA 1
ATOM 1314 C C . VAL A 1 165 ? -13.914 5.531 8.328 1 96.06 165 VAL A C 1
ATOM 1316 O O . VAL A 1 165 ? -12.977 4.844 8.734 1 96.06 165 VAL A O 1
ATOM 1319 N N . PRO A 1 166 ? -15.141 5.227 8.477 1 89.19 166 PRO A N 1
ATOM 1320 C CA . PRO A 1 166 ? -15.461 4.035 9.266 1 89.19 166 PRO A CA 1
ATOM 1321 C C . PRO A 1 166 ? -14.867 2.76 8.68 1 89.19 166 PRO A C 1
ATOM 1323 O O . PRO A 1 166 ? -14.852 2.588 7.457 1 89.19 166 PRO A O 1
ATOM 1326 N N . GLY A 1 167 ? -14.375 1.958 9.555 1 87 167 GLY A N 1
ATOM 1327 C CA . GLY A 1 167 ? -13.891 0.659 9.117 1 87 167 GLY A CA 1
ATOM 1328 C C . GLY A 1 167 ? -12.516 0.718 8.484 1 87 167 GLY A C 1
ATOM 1329 O O . GLY A 1 167 ? -12.031 -0.282 7.953 1 87 167 GLY A O 1
ATOM 1330 N N . SER A 1 168 ? -11.852 1.885 8.5 1 92 168 SER A N 1
ATOM 1331 C CA . SER A 1 168 ? -10.578 2.043 7.816 1 92 168 SER A CA 1
ATOM 1332 C C . SER A 1 168 ? -9.414 1.583 8.695 1 92 168 SER A C 1
ATOM 1334 O O . SER A 1 168 ? -8.297 1.409 8.211 1 92 168 SER A O 1
ATOM 1336 N N . ALA A 1 169 ? -9.609 1.34 9.961 1 89.81 169 ALA A N 1
ATOM 1337 C CA . ALA A 1 169 ? -8.547 1.081 10.93 1 89.81 169 ALA A CA 1
ATOM 1338 C C . ALA A 1 169 ? -7.68 -0.096 10.492 1 89.81 169 A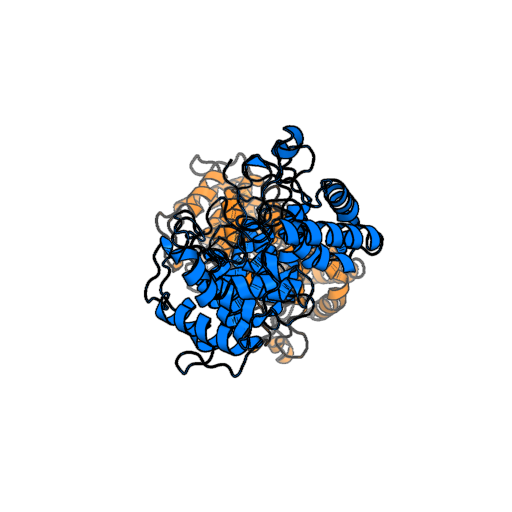LA A C 1
ATOM 1340 O O . ALA A 1 169 ? -6.449 -0.015 10.523 1 89.81 169 ALA A O 1
ATOM 1341 N N . GLY A 1 170 ? -8.312 -1.138 10.125 1 86.75 170 GLY A N 1
ATOM 1342 C CA . GLY A 1 170 ? -7.578 -2.324 9.719 1 86.75 170 GLY A CA 1
ATOM 1343 C C . GLY A 1 170 ? -6.637 -2.074 8.555 1 86.75 170 GLY A C 1
ATOM 1344 O O . GLY A 1 170 ? -5.566 -2.682 8.477 1 86.75 170 GLY A O 1
ATOM 1345 N N . LEU A 1 171 ? -6.984 -1.207 7.652 1 91.19 171 LEU A N 1
ATOM 1346 C CA . LEU A 1 171 ? -6.191 -0.936 6.457 1 91.19 171 LEU A CA 1
ATOM 1347 C C . LEU A 1 171 ? -5.133 0.129 6.738 1 91.19 171 LEU A C 1
ATOM 1349 O O . LEU A 1 171 ? -4.07 0.133 6.113 1 91.19 171 LEU A O 1
ATOM 1353 N N . VAL A 1 172 ? -5.398 0.985 7.648 1 95.44 172 VAL A N 1
ATOM 1354 C CA . VAL A 1 172 ? -4.551 2.15 7.883 1 95.44 172 VAL A CA 1
ATOM 1355 C C . VAL A 1 172 ? -3.461 1.802 8.898 1 95.44 172 VAL A C 1
ATOM 1357 O O . VAL A 1 172 ? -2.383 2.4 8.883 1 95.44 172 VAL A O 1
ATOM 1360 N N . GLU A 1 173 ? -3.674 0.857 9.711 1 94.12 173 GLU A N 1
ATOM 1361 C CA . GLU A 1 173 ? -2.795 0.565 10.844 1 94.12 173 GLU A CA 1
ATOM 1362 C C . GLU A 1 173 ? -1.387 0.216 10.367 1 94.12 173 GLU A C 1
ATOM 1364 O O . GLU A 1 173 ? -0.402 0.755 10.875 1 94.12 173 GLU A O 1
ATOM 1369 N N . SER A 1 174 ? -1.282 -0.65 9.453 1 92.75 174 SER A N 1
ATOM 1370 C CA . SER A 1 174 ? 0.03 -1.108 9.008 1 92.75 174 SER A CA 1
ATOM 1371 C C . SER A 1 174 ? 0.824 0.027 8.367 1 92.75 174 SER A C 1
ATOM 1373 O O . SER A 1 174 ? 1.972 0.276 8.742 1 92.75 174 SER A O 1
ATOM 1375 N N . PRO A 1 175 ? 0.221 0.708 7.359 1 94.81 175 PRO A N 1
ATOM 1376 C CA . PRO A 1 175 ? 0.979 1.834 6.805 1 94.81 175 PRO A CA 1
ATOM 1377 C C . PRO A 1 175 ? 1.366 2.861 7.867 1 94.81 175 PRO A C 1
ATOM 1379 O O . PRO A 1 175 ? 2.461 3.428 7.812 1 94.81 175 PRO A O 1
ATOM 1382 N N . LEU A 1 176 ? 0.472 3.125 8.773 1 97.25 176 LEU A N 1
ATOM 1383 C CA . LEU A 1 176 ? 0.752 4.07 9.852 1 97.25 176 LEU A CA 1
ATOM 1384 C C . LEU A 1 176 ? 1.952 3.611 10.672 1 97.25 176 LEU A C 1
ATOM 1386 O O . LEU A 1 176 ? 2.9 4.375 10.875 1 97.25 176 LEU A O 1
ATOM 1390 N N . ARG A 1 177 ? 1.97 2.414 11.094 1 96.06 177 ARG A N 1
ATOM 1391 C CA . ARG A 1 177 ? 3.064 1.862 11.891 1 96.06 177 ARG A CA 1
ATOM 1392 C C . ARG A 1 177 ? 4.375 1.888 11.109 1 96.06 177 ARG A C 1
ATOM 1394 O O . ARG A 1 177 ? 5.406 2.303 11.633 1 96.06 177 ARG A O 1
ATOM 1401 N N . ARG A 1 178 ? 4.355 1.474 9.914 1 94.62 178 ARG A N 1
ATOM 1402 C CA . ARG A 1 178 ? 5.566 1.367 9.109 1 94.62 178 ARG A CA 1
ATOM 1403 C C . ARG A 1 178 ? 6.137 2.746 8.789 1 94.62 178 ARG A C 1
ATOM 1405 O O . ARG A 1 178 ? 7.355 2.914 8.703 1 94.62 178 ARG A O 1
ATOM 1412 N N . LEU A 1 179 ? 5.277 3.688 8.555 1 97.19 179 LEU A N 1
ATOM 1413 C CA . LEU A 1 179 ? 5.75 5.047 8.32 1 97.19 179 LEU A CA 1
ATOM 1414 C C . LEU A 1 179 ? 6.43 5.605 9.57 1 97.19 179 LEU A C 1
ATOM 1416 O O . LEU A 1 179 ? 7.434 6.312 9.469 1 97.19 179 LEU A O 1
ATOM 1420 N N . THR A 1 180 ? 5.844 5.348 10.773 1 98.31 180 THR A N 1
ATOM 1421 C CA . THR A 1 180 ? 6.504 5.781 12 1 98.31 180 THR A CA 1
ATOM 1422 C C . THR A 1 180 ? 7.887 5.148 12.125 1 98.31 180 THR A C 1
ATOM 1424 O O . THR A 1 180 ? 8.852 5.812 12.516 1 98.31 180 THR A O 1
ATOM 1427 N N . GLU A 1 181 ? 7.977 3.881 11.766 1 95.75 181 GLU A N 1
ATOM 1428 C CA . GLU A 1 181 ? 9.258 3.184 11.82 1 95.75 181 GLU A CA 1
ATOM 1429 C C . GLU A 1 181 ? 10.266 3.814 10.859 1 95.75 181 GLU A C 1
ATOM 1431 O O . GLU A 1 181 ? 11.445 3.961 11.203 1 95.75 181 GLU A O 1
ATOM 1436 N N . ARG A 1 182 ? 9.758 4.133 9.68 1 94.69 182 ARG A N 1
ATOM 1437 C CA . ARG A 1 182 ? 10.625 4.762 8.688 1 94.69 182 ARG A CA 1
ATOM 1438 C C . ARG A 1 182 ? 11.172 6.09 9.203 1 94.69 182 ARG A C 1
ATOM 1440 O O . ARG A 1 182 ? 12.359 6.379 9.047 1 94.69 182 ARG A O 1
ATOM 1447 N N . ILE A 1 183 ? 10.344 6.887 9.773 1 97.44 183 ILE A N 1
ATOM 1448 C CA . ILE A 1 183 ? 10.766 8.172 10.32 1 97.44 183 ILE A CA 1
ATOM 1449 C C . ILE A 1 183 ? 11.766 7.949 11.453 1 97.44 183 ILE A C 1
ATOM 1451 O O . ILE A 1 183 ? 12.812 8.602 11.508 1 97.44 183 ILE A O 1
ATOM 1455 N N . MET A 1 184 ? 11.484 7.016 12.336 1 97.06 184 MET A N 1
ATOM 1456 C CA . MET A 1 184 ? 12.336 6.738 13.492 1 97.06 184 MET A CA 1
ATOM 1457 C C . MET A 1 184 ? 13.719 6.266 13.055 1 97.06 184 MET A C 1
ATOM 1459 O O . MET A 1 184 ? 14.711 6.539 13.734 1 97.06 184 MET A O 1
ATOM 1463 N N . ALA A 1 185 ? 13.781 5.621 11.914 1 93.62 185 ALA A N 1
ATOM 1464 C CA . ALA A 1 185 ? 15.039 5.051 11.438 1 93.62 185 ALA A CA 1
ATOM 1465 C C . ALA A 1 185 ? 15.836 6.086 10.648 1 93.62 185 ALA A C 1
ATOM 1467 O O . ALA A 1 185 ? 17.016 5.879 10.367 1 93.62 185 ALA A O 1
ATOM 1468 N N . THR A 1 186 ? 15.219 7.18 10.273 1 94.62 186 THR A N 1
ATOM 1469 C CA . THR A 1 186 ? 15.852 8.195 9.445 1 94.62 186 THR A CA 1
ATOM 1470 C C . THR A 1 186 ? 16.969 8.891 10.203 1 94.62 186 THR A C 1
ATOM 1472 O O . THR A 1 186 ? 16.797 9.273 11.367 1 94.62 186 THR A O 1
ATOM 1475 N N . ASP A 1 187 ? 18.125 9.055 9.609 1 94.44 187 ASP A N 1
ATOM 1476 C CA . ASP A 1 187 ? 19.312 9.734 10.094 1 94.44 187 ASP A CA 1
ATOM 1477 C C . ASP A 1 187 ? 19.906 10.648 9.023 1 94.44 187 ASP A C 1
ATOM 1479 O O . ASP A 1 187 ? 20.875 10.289 8.359 1 94.44 187 ASP A O 1
ATOM 1483 N N . ASP A 1 188 ? 19.344 11.875 8.938 1 93.5 188 ASP A N 1
ATOM 1484 C CA . ASP A 1 188 ? 19.625 12.766 7.82 1 93.5 188 ASP A CA 1
ATOM 1485 C C . ASP A 1 188 ? 21.031 13.359 7.93 1 93.5 188 ASP A C 1
ATOM 1487 O O . ASP A 1 188 ? 21.656 13.672 6.914 1 93.5 188 ASP A O 1
ATOM 1491 N N . ASP A 1 189 ? 21.5 13.5 9.172 1 93.25 189 ASP A N 1
ATOM 1492 C CA . ASP A 1 189 ? 22.766 14.211 9.297 1 93.25 189 ASP A CA 1
ATOM 1493 C C . ASP A 1 189 ? 23.875 13.266 9.75 1 93.25 189 ASP A C 1
ATOM 1495 O O . ASP A 1 189 ? 24.969 13.719 10.109 1 93.25 189 ASP A O 1
ATOM 1499 N N . GLY A 1 190 ? 23.609 11.961 9.781 1 91.88 190 GLY A N 1
ATOM 1500 C CA . GLY A 1 190 ? 24.578 10.977 10.219 1 91.88 190 GLY A CA 1
ATOM 1501 C C . GLY A 1 190 ? 24.766 10.945 11.727 1 91.88 190 GLY A C 1
ATOM 1502 O O . GLY A 1 190 ? 25.641 10.234 12.234 1 91.88 190 GLY A O 1
ATOM 1503 N N . ARG A 1 191 ? 24.031 11.797 12.484 1 93.81 191 ARG A N 1
ATOM 1504 C CA . ARG A 1 191 ? 24.109 11.875 13.938 1 93.81 191 ARG A CA 1
ATOM 1505 C C . ARG A 1 191 ? 22.766 11.57 14.586 1 93.81 191 ARG A C 1
ATOM 1507 O O . ARG A 1 191 ? 22.516 11.961 15.727 1 93.81 191 ARG A O 1
ATOM 1514 N N . GLY A 1 192 ? 21.812 10.961 13.75 1 93.06 192 GLY A N 1
ATOM 1515 C CA . GLY A 1 192 ? 20.531 10.5 14.266 1 93.06 192 GLY A CA 1
ATOM 1516 C C . GLY A 1 192 ? 19.469 11.578 14.242 1 93.06 192 GLY A C 1
ATOM 1517 O O . GLY A 1 192 ? 18.406 11.414 14.844 1 93.06 192 GLY A O 1
ATOM 1518 N N . ASN A 1 193 ? 19.719 12.664 13.547 1 95.94 193 ASN A N 1
ATOM 1519 C CA . ASN A 1 193 ? 18.766 13.758 13.57 1 95.94 193 ASN A CA 1
ATOM 1520 C C . ASN A 1 193 ? 18.016 13.883 12.242 1 95.94 193 ASN A C 1
ATOM 1522 O O . ASN A 1 193 ? 18.5 13.398 11.211 1 95.94 193 ASN A O 1
ATOM 1526 N N . TRP A 1 194 ? 16.828 14.461 12.367 1 97.44 194 TRP A N 1
ATOM 1527 C CA . TRP A 1 194 ? 16.062 14.812 11.18 1 97.44 194 TRP A CA 1
ATOM 1528 C C . TRP A 1 194 ? 16.484 16.172 10.633 1 97.44 194 TRP A C 1
ATOM 1530 O O . TRP A 1 194 ? 16.781 17.094 11.398 1 97.44 194 TRP A O 1
ATOM 1540 N N . GLU A 1 195 ? 16.562 16.281 9.281 1 96.69 195 GLU A N 1
ATOM 1541 C CA . GLU A 1 195 ? 16.859 17.547 8.609 1 96.69 195 GLU A CA 1
ATOM 1542 C C . GLU A 1 195 ? 15.844 17.828 7.5 1 96.69 195 GLU A C 1
ATOM 1544 O O . GLU A 1 195 ? 15.211 16.906 6.988 1 96.69 195 GLU A O 1
ATOM 1549 N N . TRP A 1 196 ? 15.617 19.062 7.242 1 95.94 196 TRP A N 1
ATOM 1550 C CA . TRP A 1 196 ? 14.906 19.531 6.059 1 95.94 196 TRP A CA 1
ATOM 1551 C C . TRP A 1 196 ? 15.773 20.5 5.254 1 95.94 196 TRP A C 1
ATOM 1553 O O . TRP A 1 196 ? 16.172 21.547 5.754 1 95.94 196 TRP A O 1
ATOM 1563 N N . HIS A 1 197 ? 16.062 20.125 4.094 1 93.06 197 HIS A N 1
ATOM 1564 C CA . HIS A 1 197 ? 16.953 20.875 3.203 1 93.06 197 HIS A CA 1
ATOM 1565 C C . HIS A 1 197 ? 18.297 21.141 3.865 1 93.06 197 HIS A C 1
ATOM 1567 O O . HIS A 1 197 ? 18.781 22.266 3.867 1 93.06 197 HIS A O 1
ATOM 1573 N N . GLY A 1 198 ? 18.734 20.125 4.504 1 93.56 198 GLY A N 1
ATOM 1574 C CA . GLY A 1 198 ? 20.078 20.172 5.043 1 93.56 198 GLY A CA 1
ATOM 1575 C C . GLY A 1 198 ? 20.172 20.891 6.371 1 93.56 198 GLY A C 1
ATOM 1576 O O . GLY A 1 198 ? 21.281 21.109 6.887 1 93.56 198 GLY A O 1
ATOM 1577 N N . LYS A 1 199 ? 19.062 21.281 6.926 1 95.62 199 LYS A N 1
ATOM 1578 C CA . LYS A 1 199 ? 19.031 22.016 8.188 1 95.62 199 LYS A CA 1
ATOM 1579 C C . LYS A 1 199 ? 18.172 21.312 9.227 1 95.62 199 LYS A C 1
ATOM 1581 O O . LYS A 1 199 ? 17.094 20.797 8.906 1 95.62 199 LYS A O 1
ATOM 1586 N N . ARG A 1 200 ? 18.703 21.297 10.43 1 96.75 200 ARG A N 1
ATOM 1587 C CA . ARG A 1 200 ? 17.922 20.75 11.531 1 96.75 200 ARG A CA 1
ATOM 1588 C C . ARG A 1 200 ? 17.062 21.828 12.188 1 96.75 200 ARG A C 1
ATOM 1590 O O . ARG A 1 200 ? 17.594 22.812 12.734 1 96.75 200 ARG A O 1
ATOM 1597 N N . TYR A 1 201 ? 15.789 21.703 12.156 1 97.44 201 TYR A N 1
ATOM 1598 C CA . TYR A 1 201 ? 14.836 22.609 12.781 1 97.44 201 TYR A CA 1
ATOM 1599 C C . TYR A 1 201 ? 14.258 22.016 14.055 1 97.44 201 TYR A C 1
ATOM 1601 O O . TYR A 1 201 ? 14.281 20.781 14.234 1 97.44 201 TYR A O 1
ATOM 1609 N N . PHE A 1 202 ? 13.758 22.891 14.891 1 97.81 202 PHE A N 1
ATOM 1610 C CA . PHE A 1 202 ? 13.234 22.406 16.156 1 97.81 202 PHE A CA 1
ATOM 1611 C C . PHE A 1 202 ? 11.727 22.594 16.25 1 97.81 202 PHE A C 1
ATOM 1613 O O . PHE A 1 202 ? 11.047 21.891 16.984 1 97.81 202 PHE A O 1
ATOM 1620 N N . GLY A 1 203 ? 11.148 23.516 15.531 1 97.19 203 GLY A N 1
ATOM 1621 C CA . GLY A 1 203 ? 9.781 23.969 15.672 1 97.19 203 GLY A CA 1
ATOM 1622 C C . GLY A 1 203 ? 8.758 22.953 15.18 1 97.19 203 GLY A C 1
ATOM 1623 O O . GLY A 1 203 ? 9.109 21.812 14.883 1 97.19 203 GLY A O 1
ATOM 1624 N N . ALA A 1 204 ? 7.492 23.344 15.156 1 97.69 204 ALA A N 1
ATOM 1625 C CA . ALA A 1 204 ? 6.367 22.453 14.875 1 97.69 204 ALA A CA 1
ATOM 1626 C C . ALA A 1 204 ? 6.285 22.125 13.383 1 97.69 204 ALA A C 1
ATOM 1628 O O . ALA A 1 204 ? 6.008 20.984 13.008 1 97.69 204 ALA A O 1
ATOM 1629 N N . ALA A 1 205 ? 6.574 23.016 12.523 1 96.25 205 ALA A N 1
ATOM 1630 C CA . ALA A 1 205 ? 6.324 22.828 11.094 1 96.25 205 ALA A CA 1
ATOM 1631 C C . ALA A 1 205 ? 7.367 21.906 10.469 1 96.25 205 ALA A C 1
ATOM 1633 O O . ALA A 1 205 ? 7.039 20.812 10 1 96.25 205 ALA A O 1
ATOM 1634 N N . HIS A 1 206 ? 8.711 22.344 10.586 1 96.56 206 HIS A N 1
ATOM 1635 C CA . HIS A 1 206 ? 9.766 21.609 9.883 1 96.56 206 HIS A CA 1
ATOM 1636 C C . HIS A 1 206 ? 10.68 20.891 10.867 1 96.56 206 HIS A C 1
ATOM 1638 O O . HIS A 1 206 ? 11.617 20.203 10.461 1 96.56 206 HIS A O 1
ATOM 1644 N N . GLY A 1 207 ? 10.391 20.984 12.109 1 98 207 GLY A N 1
ATOM 1645 C CA . GLY A 1 207 ? 11.406 20.578 13.07 1 98 207 GLY A CA 1
ATOM 1646 C C . GLY A 1 207 ? 11.008 19.344 13.875 1 98 207 GLY A C 1
ATOM 1647 O O . GLY A 1 207 ? 9.977 18.734 13.602 1 98 207 GLY A O 1
ATOM 1648 N N . ASP A 1 208 ? 11.859 19.078 14.891 1 98.56 208 ASP A N 1
ATOM 1649 C CA . ASP A 1 208 ? 11.773 17.891 15.727 1 98.56 208 ASP A CA 1
ATOM 1650 C C . ASP A 1 208 ? 10.445 17.844 16.484 1 98.56 208 ASP A C 1
ATOM 1652 O O . ASP A 1 208 ? 9.836 16.781 16.625 1 98.56 208 ASP A O 1
ATOM 1656 N N . MET A 1 209 ? 10.031 18.969 16.953 1 98.69 209 MET A N 1
ATOM 1657 C CA . MET A 1 209 ? 8.844 18.984 17.812 1 98.69 209 MET A CA 1
ATOM 1658 C C . MET A 1 209 ? 7.621 18.516 17.047 1 98.69 209 MET A C 1
ATOM 1660 O O . MET A 1 209 ? 6.824 17.719 17.562 1 98.69 209 MET A O 1
ATOM 1664 N N . GLY A 1 210 ? 7.484 19.062 15.812 1 98.75 210 GLY A N 1
ATOM 1665 C CA . GLY A 1 210 ? 6.371 18.609 14.992 1 98.75 210 GLY A CA 1
ATOM 1666 C C . GLY A 1 210 ? 6.434 17.141 14.648 1 98.75 210 GLY A C 1
ATOM 1667 O O . GLY A 1 210 ? 5.414 16.438 14.672 1 98.75 210 GLY A O 1
ATOM 1668 N N . ILE A 1 211 ? 7.613 16.625 14.336 1 98.88 211 ILE A N 1
ATOM 1669 C CA . ILE A 1 211 ? 7.809 15.227 13.969 1 98.88 211 ILE A CA 1
ATOM 1670 C C . ILE A 1 211 ? 7.453 14.328 15.148 1 98.88 211 ILE A C 1
ATOM 1672 O O . ILE A 1 211 ? 6.68 13.375 15.008 1 98.88 211 ILE A O 1
ATOM 1676 N N . ILE A 1 212 ? 7.98 14.688 16.312 1 98.88 212 ILE A N 1
ATOM 1677 C CA . ILE A 1 212 ? 7.727 13.914 17.516 1 98.88 212 ILE A CA 1
ATOM 1678 C C . ILE A 1 212 ? 6.23 13.898 17.812 1 98.88 212 ILE A C 1
ATOM 1680 O O . ILE A 1 212 ? 5.672 12.859 18.172 1 98.88 212 ILE A O 1
ATOM 1684 N N . THR A 1 213 ? 5.582 15.039 17.625 1 98.88 213 THR A N 1
ATOM 1685 C CA . THR A 1 213 ? 4.148 15.148 17.875 1 98.88 213 THR A CA 1
ATOM 1686 C C . THR A 1 213 ? 3.371 14.18 17 1 98.88 213 THR A C 1
ATOM 1688 O O . THR A 1 213 ? 2.533 13.414 17.484 1 98.88 213 THR A O 1
ATOM 1691 N N . GLN A 1 214 ? 3.697 14.156 15.719 1 98.88 214 GLN A N 1
ATOM 1692 C CA . GLN A 1 214 ? 2.979 13.281 14.805 1 98.88 214 GLN A CA 1
ATOM 1693 C C . GLN A 1 214 ? 3.289 11.812 15.086 1 98.88 214 GLN A C 1
ATOM 1695 O O . GLN A 1 214 ? 2.41 10.961 14.977 1 98.88 214 GLN A O 1
ATOM 1700 N N . LEU A 1 215 ? 4.52 11.508 15.438 1 98.88 215 LEU A N 1
ATOM 1701 C CA . LEU A 1 215 ? 4.906 10.141 15.758 1 98.88 215 LEU A CA 1
ATOM 1702 C C . LEU A 1 215 ? 4.105 9.609 16.938 1 98.88 215 LEU A C 1
ATOM 1704 O O . LEU A 1 215 ? 3.492 8.547 16.859 1 98.88 215 LEU A O 1
ATOM 1708 N N . VAL A 1 216 ? 4.066 10.367 18 1 98.88 216 VAL A N 1
ATOM 1709 C CA . VAL A 1 216 ? 3.457 9.914 19.25 1 98.88 216 VAL A CA 1
ATOM 1710 C C . VAL A 1 216 ? 1.94 9.844 19.078 1 98.88 216 VAL A C 1
ATOM 1712 O O . VAL A 1 216 ? 1.305 8.891 19.531 1 98.88 216 VAL A O 1
ATOM 1715 N N . LEU A 1 217 ? 1.357 10.852 18.438 1 98.56 217 LEU A N 1
ATOM 1716 C CA . LEU A 1 217 ? -0.089 10.836 18.25 1 98.56 217 LEU A CA 1
ATOM 1717 C C . LEU A 1 217 ? -0.502 9.68 17.344 1 98.56 217 LEU A C 1
ATOM 1719 O O . LEU A 1 217 ? -1.615 9.164 17.453 1 98.56 217 LEU A O 1
ATOM 1723 N N . SER A 1 218 ? 0.378 9.242 16.422 1 98.44 218 SER A N 1
ATOM 1724 C CA . SER A 1 218 ? 0.086 8.148 15.508 1 98.44 218 SER A CA 1
ATOM 1725 C C . SER A 1 218 ? 0.332 6.793 16.172 1 98.44 218 SER A C 1
ATOM 1727 O O . SER A 1 218 ? -0.39 5.832 15.906 1 98.44 218 SER A O 1
ATOM 1729 N N . ASN A 1 219 ? 1.349 6.734 16.953 1 98.06 219 ASN A N 1
ATOM 1730 C CA . ASN A 1 219 ? 1.743 5.527 17.688 1 98.06 219 ASN A CA 1
ATOM 1731 C C . ASN A 1 219 ? 2.238 5.855 19.094 1 98.06 219 ASN A C 1
ATOM 1733 O O . ASN A 1 219 ? 3.445 5.949 19.312 1 98.06 219 ASN A O 1
ATOM 1737 N N . PRO A 1 220 ? 1.383 5.898 20.016 1 97.94 220 PRO A N 1
ATOM 1738 C CA . PRO A 1 220 ? 1.711 6.312 21.375 1 97.94 220 PRO A CA 1
ATOM 1739 C C . PRO A 1 220 ? 2.771 5.426 22.031 1 97.94 220 PRO A C 1
ATOM 1741 O O . PRO A 1 220 ? 3.484 5.867 22.922 1 97.94 220 PRO A O 1
ATOM 1744 N N . SER A 1 221 ? 2.91 4.234 21.578 1 97.75 221 SER A N 1
ATOM 1745 C CA . SER A 1 221 ? 3.873 3.312 22.172 1 97.75 221 SER A CA 1
ATOM 1746 C C . SER A 1 221 ? 5.305 3.77 21.922 1 97.75 221 SER A C 1
ATOM 1748 O O . SER A 1 221 ? 6.242 3.266 22.531 1 97.75 221 SER A O 1
ATOM 1750 N N . LEU A 1 222 ? 5.465 4.754 21.062 1 98.31 222 LEU A N 1
ATOM 1751 C CA . LEU A 1 222 ? 6.789 5.266 20.734 1 98.31 222 LEU A CA 1
ATOM 1752 C C . LEU A 1 222 ? 7.246 6.289 21.781 1 98.31 222 LEU A C 1
ATOM 1754 O O . LEU A 1 222 ? 8.422 6.66 21.812 1 98.31 222 LEU A O 1
ATOM 1758 N N . ALA A 1 223 ? 6.398 6.777 22.641 1 98.56 223 ALA A N 1
ATOM 1759 C CA . ALA A 1 223 ? 6.672 7.891 23.547 1 98.56 223 ALA A CA 1
ATOM 1760 C C . ALA A 1 223 ? 7.91 7.617 24.391 1 98.56 223 ALA A C 1
ATOM 1762 O O . ALA A 1 223 ? 8.805 8.461 24.484 1 98.56 223 ALA A O 1
ATOM 1763 N N . PRO A 1 224 ? 8.07 6.379 24.953 1 98 224 PRO A N 1
ATOM 1764 C CA . PRO A 1 224 ? 9.281 6.145 25.766 1 98 224 PRO A CA 1
ATOM 1765 C C . PRO A 1 224 ? 10.562 6.289 24.953 1 98 224 PRO A C 1
ATOM 1767 O O . PRO A 1 224 ? 11.547 6.844 25.438 1 98 224 PRO A O 1
ATOM 1770 N N . GLN A 1 225 ? 10.508 5.867 23.766 1 97.94 225 GLN A N 1
ATOM 1771 C CA . GLN A 1 225 ? 11.688 5.938 22.906 1 97.94 225 GLN A CA 1
ATOM 1772 C C . GLN A 1 225 ? 12.016 7.383 22.531 1 97.94 225 GLN A C 1
ATOM 1774 O O . GLN A 1 225 ? 13.164 7.707 22.234 1 97.94 225 GLN A O 1
ATOM 1779 N N . LEU A 1 226 ? 11.008 8.242 22.578 1 98.56 226 LEU A N 1
ATOM 1780 C CA . LEU A 1 226 ? 11.18 9.625 22.141 1 98.56 226 LEU A CA 1
ATOM 1781 C C . LEU A 1 226 ? 11.375 10.547 23.344 1 98.56 226 LEU A C 1
ATOM 1783 O O . LEU A 1 226 ? 11.539 11.758 23.172 1 98.56 226 LEU A O 1
ATOM 1787 N N . SER A 1 227 ? 11.398 10.008 24.516 1 98.38 227 SER A N 1
ATOM 1788 C CA . SER A 1 227 ? 11.438 10.781 25.75 1 98.38 227 SER A CA 1
ATOM 1789 C C . SER A 1 227 ? 12.695 11.641 25.828 1 98.38 227 SER A C 1
ATOM 1791 O O . SER A 1 227 ? 12.625 12.828 26.172 1 98.38 227 SER A O 1
ATOM 1793 N N . HIS A 1 228 ? 13.82 11.031 25.531 1 97.81 228 HIS A N 1
ATOM 1794 C CA . HIS A 1 228 ? 15.078 11.758 25.625 1 97.81 228 HIS A CA 1
ATOM 1795 C C . HIS A 1 228 ? 15.117 12.922 24.641 1 97.81 228 HIS A C 1
ATOM 1797 O O . HIS A 1 228 ? 15.625 13.992 24.953 1 97.81 228 HIS A O 1
ATOM 1803 N N . ARG A 1 229 ? 14.609 12.695 23.484 1 97.94 229 ARG A N 1
ATOM 1804 C CA . ARG A 1 229 ? 14.562 13.75 22.469 1 97.94 229 ARG A CA 1
ATOM 1805 C C . ARG A 1 229 ? 13.672 14.906 22.938 1 97.94 229 ARG A C 1
ATOM 1807 O O . ARG A 1 229 ? 14.016 16.078 22.75 1 97.94 229 ARG A O 1
ATOM 1814 N N . LEU A 1 230 ? 12.531 14.523 23.484 1 98.69 230 LEU A N 1
ATOM 1815 C CA . LEU A 1 230 ? 11.633 15.555 23.984 1 98.69 230 LEU A CA 1
ATOM 1816 C C . LEU A 1 230 ? 12.273 16.328 25.125 1 98.69 230 LEU A C 1
ATOM 1818 O O . LEU A 1 230 ? 12.148 17.562 25.203 1 98.69 230 LEU A O 1
ATOM 1822 N N . GLU A 1 231 ? 12.969 15.641 25.969 1 98.56 231 GLU A N 1
ATOM 1823 C CA . GLU A 1 231 ? 13.672 16.281 27.078 1 98.56 231 GLU A CA 1
ATOM 1824 C C . GLU A 1 231 ? 14.695 17.281 26.578 1 98.56 231 GLU A C 1
ATOM 1826 O O . GLU A 1 231 ? 14.812 18.391 27.109 1 98.56 231 GLU A O 1
ATOM 1831 N N . ARG A 1 232 ? 15.422 16.891 25.609 1 97.94 232 ARG A N 1
ATOM 1832 C CA . ARG A 1 232 ? 16.438 17.781 25.031 1 97.94 232 ARG A CA 1
ATOM 1833 C C . ARG A 1 232 ? 15.789 19.031 24.438 1 97.94 232 ARG A C 1
ATOM 1835 O O . ARG A 1 232 ? 16.344 20.125 24.547 1 97.94 232 ARG A O 1
ATOM 1842 N N . LEU A 1 233 ? 14.656 18.844 23.812 1 98.5 233 LEU A N 1
ATOM 1843 C CA . LEU A 1 233 ? 13.953 19.984 23.25 1 98.5 233 LEU A CA 1
ATOM 1844 C C . LEU A 1 233 ? 13.477 20.922 24.359 1 98.5 233 LEU A C 1
ATOM 1846 O O . LEU A 1 233 ? 13.531 22.156 24.203 1 98.5 233 LEU A O 1
ATOM 1850 N N . LEU A 1 234 ? 13.008 20.344 25.438 1 98.69 234 LEU A N 1
ATOM 1851 C CA . LEU A 1 234 ? 12.57 21.156 26.578 1 98.69 234 LEU A CA 1
ATOM 1852 C C . LEU A 1 234 ? 13.734 21.969 27.141 1 98.69 234 LEU A C 1
ATOM 1854 O O . LEU A 1 234 ? 13.555 23.125 27.547 1 98.69 234 LEU A O 1
ATOM 1858 N N . GLU A 1 235 ? 14.883 21.391 27.078 1 97.88 235 GLU A N 1
ATOM 1859 C CA . GLU A 1 235 ? 16.078 22.047 27.609 1 97.88 235 GLU A CA 1
ATOM 1860 C C . GLU A 1 235 ? 16.516 23.203 26.719 1 97.88 235 GLU A C 1
ATOM 1862 O O . GLU A 1 235 ? 17.266 24.078 27.156 1 97.88 235 GLU A O 1
ATOM 1867 N N . LEU A 1 236 ? 16.078 23.219 25.516 1 97.06 236 LEU A N 1
ATOM 1868 C CA . LEU A 1 236 ? 16.484 24.25 24.562 1 97.06 236 LEU A CA 1
ATOM 1869 C C . LEU A 1 236 ? 15.711 25.547 24.812 1 97.06 236 LEU A C 1
ATOM 1871 O O . LEU A 1 236 ? 16 26.578 24.188 1 97.06 236 LEU A O 1
ATOM 1875 N N . GLN A 1 237 ? 14.68 25.547 25.672 1 97.38 237 GLN A N 1
ATOM 1876 C CA . GLN A 1 237 ? 13.898 26.75 25.891 1 97.38 237 GLN A CA 1
ATOM 1877 C C . GLN A 1 237 ? 14.781 27.891 26.422 1 97.38 237 GLN A C 1
ATOM 1879 O O . GLN A 1 237 ? 15.562 27.688 27.359 1 97.38 237 GLN A O 1
ATOM 1884 N N . LEU A 1 238 ? 14.703 29 25.844 1 95.56 238 LEU A N 1
ATOM 1885 C CA . LEU A 1 238 ? 15.5 30.188 26.188 1 95.56 238 LEU A CA 1
ATOM 1886 C C . LEU A 1 238 ? 14.945 30.875 27.422 1 95.56 238 LEU A C 1
ATOM 1888 O O . LEU A 1 238 ? 13.805 30.625 27.828 1 95.56 238 LEU A O 1
ATOM 1892 N N . PRO A 1 239 ? 15.734 31.797 27.984 1 94.31 239 PRO A N 1
ATOM 1893 C CA . PRO A 1 239 ? 15.312 32.469 29.203 1 94.31 239 PRO A CA 1
ATOM 1894 C C . PRO A 1 239 ? 14.023 33.281 29.031 1 94.31 239 PRO A C 1
ATOM 1896 O O . PRO A 1 239 ? 13.25 33.406 29.969 1 94.31 239 PRO A O 1
ATOM 1899 N N . ASP A 1 240 ? 13.781 33.719 27.922 1 95 240 ASP A N 1
ATOM 1900 C CA . ASP A 1 240 ? 12.586 34.531 27.688 1 95 240 ASP A CA 1
ATOM 1901 C C . ASP A 1 240 ? 11.367 33.656 27.422 1 95 240 ASP A C 1
ATOM 1903 O O . ASP A 1 240 ? 10.25 34.156 27.266 1 95 240 ASP A O 1
ATOM 1907 N N . GLY A 1 241 ? 11.539 32.344 27.328 1 96.88 241 GLY A N 1
ATOM 1908 C CA . GLY A 1 241 ? 10.422 31.422 27.188 1 96.88 241 GLY A CA 1
ATOM 1909 C C . GLY A 1 241 ? 10.266 30.891 25.781 1 96.88 241 GLY A C 1
ATOM 1910 O O . GLY A 1 241 ? 9.508 29.938 25.562 1 96.88 241 GLY A O 1
ATOM 1911 N N . ASN A 1 242 ? 10.977 31.516 24.812 1 97.38 242 ASN A N 1
ATOM 1912 C CA . ASN A 1 242 ? 10.891 31.062 23.422 1 97.38 242 ASN A CA 1
ATOM 1913 C C . ASN A 1 242 ? 11.844 29.906 23.141 1 97.38 242 ASN A C 1
ATOM 1915 O O . ASN A 1 242 ? 12.453 29.359 24.062 1 97.38 242 ASN A O 1
ATOM 1919 N N . TRP A 1 243 ? 11.836 29.359 21.953 1 97.19 243 TRP A N 1
ATOM 1920 C CA . TRP A 1 243 ? 12.75 28.328 21.484 1 97.19 243 TRP A CA 1
ATOM 1921 C C . TRP A 1 243 ? 13.5 28.797 20.234 1 97.19 243 TRP A C 1
ATOM 1923 O O . TRP A 1 243 ? 12.953 29.562 19.422 1 97.19 243 TRP A O 1
ATOM 1933 N N . PRO A 1 244 ? 14.727 28.375 20.094 1 95.69 244 PRO A N 1
ATOM 1934 C CA . PRO A 1 244 ? 15.383 28.609 18.797 1 95.69 244 PRO A CA 1
ATOM 1935 C C . PRO A 1 244 ? 14.719 27.875 17.641 1 95.69 244 PRO A C 1
ATOM 1937 O O . PRO A 1 244 ? 14.133 26.812 17.844 1 95.69 244 PRO A O 1
ATOM 1940 N N . SER A 1 245 ? 14.805 28.469 16.453 1 94.06 245 SER A N 1
ATOM 1941 C CA . SER A 1 245 ? 14.141 27.875 15.305 1 94.06 245 SER A CA 1
ATOM 1942 C C . SER A 1 245 ? 14.914 26.672 14.773 1 94.06 245 SER A C 1
ATOM 1944 O O . SER A 1 245 ? 14.32 25.734 14.242 1 94.06 245 SER A O 1
ATOM 1946 N N . SER A 1 246 ? 16.281 26.734 14.883 1 94.88 246 SER A N 1
ATOM 1947 C CA . SER A 1 246 ? 17.125 25.688 14.297 1 94.88 246 SER A CA 1
ATOM 1948 C C . SER A 1 246 ? 18.422 25.531 15.07 1 94.88 246 SER A C 1
ATOM 1950 O O . SER A 1 246 ? 18.781 26.391 15.875 1 94.88 246 SER A O 1
ATOM 1952 N N . ALA A 1 247 ? 19.078 24.391 14.758 1 93.94 247 ALA A N 1
ATOM 1953 C CA . ALA A 1 247 ? 20.375 24.125 15.367 1 93.94 247 ALA A CA 1
ATOM 1954 C C . ALA A 1 247 ? 21.406 25.188 14.945 1 93.94 247 ALA A C 1
ATOM 1956 O O . ALA A 1 247 ? 22.25 25.594 15.742 1 93.94 247 ALA A O 1
ATOM 1957 N N . ARG A 1 248 ? 21.297 25.578 13.797 1 91.25 248 ARG A N 1
ATOM 1958 C CA . ARG A 1 248 ? 22.219 26.594 13.297 1 91.25 248 ARG A CA 1
ATOM 1959 C C . ARG A 1 248 ? 22.016 27.922 14.031 1 91.25 248 ARG A C 1
ATOM 1961 O O . ARG A 1 248 ? 22.984 28.547 14.469 1 91.25 248 ARG A O 1
ATOM 1968 N N . ASN A 1 249 ? 20.781 28.328 14.133 1 89.5 249 ASN A N 1
ATOM 1969 C CA . ASN A 1 249 ? 20.469 29.562 14.844 1 89.5 249 ASN A CA 1
ATOM 1970 C C . ASN A 1 249 ? 20.906 29.484 16.297 1 89.5 249 ASN A C 1
ATOM 1972 O O . ASN A 1 249 ? 21.375 30.469 16.859 1 89.5 249 ASN A O 1
ATOM 1976 N N . LEU A 1 250 ? 20.734 28.375 16.875 1 89.06 250 LEU A N 1
ATOM 1977 C CA . LEU A 1 250 ? 21.172 28.141 18.25 1 89.06 250 LEU A CA 1
ATOM 1978 C C . LEU A 1 250 ? 22.688 28.328 18.375 1 89.06 250 LEU A C 1
ATOM 1980 O O . LEU A 1 250 ? 23.156 29.016 19.281 1 89.06 250 LEU A O 1
ATOM 1984 N N . LYS A 1 251 ? 23.375 27.734 17.516 1 89.19 251 LYS A N 1
ATOM 1985 C CA . LYS A 1 251 ? 24.828 27.797 17.531 1 89.19 251 LYS A CA 1
ATOM 1986 C C . LYS A 1 251 ? 25.328 29.219 17.312 1 89.19 251 LYS A C 1
ATOM 1988 O O . LYS A 1 251 ? 26.344 29.625 17.891 1 89.19 251 LYS A O 1
ATOM 1993 N N . GLU A 1 252 ? 24.656 29.891 16.469 1 89.31 252 GLU A N 1
ATOM 1994 C CA . GLU A 1 252 ? 25.094 31.234 16.094 1 89.31 252 GLU A CA 1
ATOM 1995 C C . GLU A 1 252 ? 24.609 32.25 17.125 1 89.31 252 GLU A C 1
ATOM 1997 O O . GLU A 1 252 ? 24.984 33.438 17.047 1 89.31 252 GLU A O 1
ATOM 2002 N N . GLY A 1 253 ? 23.875 31.891 18.016 1 78.38 253 GLY A N 1
ATOM 2003 C CA . GLY A 1 253 ? 23.375 32.812 19.047 1 78.38 253 GLY A CA 1
ATOM 2004 C C . GLY A 1 253 ? 22.359 33.812 18.531 1 78.38 253 GLY A C 1
ATOM 2005 O O . GLY A 1 253 ? 22.25 34.906 19.047 1 78.38 253 GLY A O 1
ATOM 2006 N N . ARG A 1 254 ? 21.812 33.5 17.438 1 74.75 254 ARG A N 1
ATOM 2007 C CA . ARG A 1 254 ? 20.828 34.406 16.859 1 74.75 254 ARG A CA 1
ATOM 2008 C C . ARG A 1 254 ? 19.562 34.469 17.719 1 74.75 254 ARG A C 1
ATOM 2010 O O . ARG A 1 254 ? 19.172 33.469 18.328 1 74.75 254 ARG A O 1
ATOM 2017 N N . SER A 1 255 ? 19.094 35.719 17.812 1 66.5 255 SER A N 1
ATOM 2018 C CA . SER A 1 255 ? 17.875 35.906 18.594 1 66.5 255 SER A CA 1
ATOM 2019 C C . SER A 1 255 ? 16.703 35.125 18.016 1 66.5 255 SER A C 1
ATOM 2021 O O . SER A 1 255 ? 16.594 34.969 16.781 1 66.5 255 SER A O 1
ATOM 2023 N N . SER A 1 256 ? 16.031 34.438 18.891 1 73.94 256 SER A N 1
ATOM 2024 C CA . SER A 1 256 ? 14.828 33.688 18.547 1 73.94 256 SER A CA 1
ATOM 2025 C C . SER A 1 256 ? 13.609 34.594 18.5 1 73.94 256 SER A C 1
ATOM 2027 O O . SER A 1 256 ? 12.789 34.594 19.422 1 73.94 256 SER A O 1
ATOM 2029 N N . ASN A 1 257 ? 13.531 35.344 17.359 1 85.31 257 ASN A N 1
ATOM 2030 C CA . ASN A 1 257 ? 12.508 36.375 17.344 1 85.31 257 ASN A CA 1
ATOM 2031 C C . ASN A 1 257 ? 11.227 35.875 16.672 1 85.31 257 ASN A C 1
ATOM 2033 O O . ASN 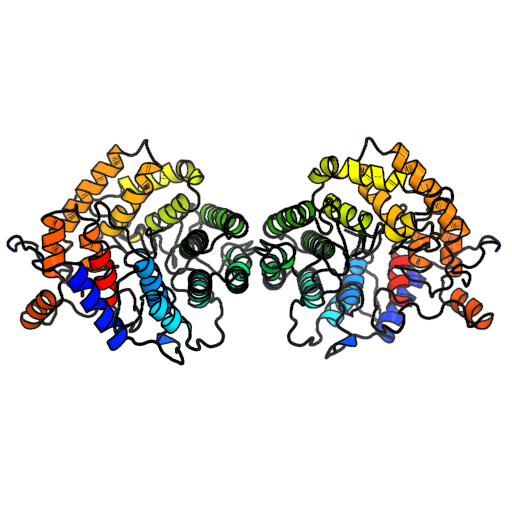A 1 257 ? 10.305 36.656 16.438 1 85.31 257 ASN A O 1
ATOM 2037 N N . LEU A 1 258 ? 11.211 34.656 16.375 1 92.94 258 LEU A N 1
ATOM 2038 C CA . LEU A 1 258 ? 9.992 34.125 15.781 1 92.94 258 LEU A CA 1
ATOM 2039 C C . LEU A 1 258 ? 9.078 33.531 16.844 1 92.94 258 LEU A C 1
ATOM 2041 O O . LEU A 1 258 ? 9.422 32.562 17.5 1 92.94 258 LEU A O 1
ATOM 2045 N N . VAL A 1 259 ? 7.949 34.156 17.094 1 96.56 259 VAL A N 1
ATOM 2046 C CA . VAL A 1 259 ? 6.93 33.688 18.031 1 96.56 259 VAL A CA 1
ATOM 2047 C C . VAL A 1 259 ? 5.656 33.344 17.266 1 96.56 259 VAL A C 1
ATOM 2049 O O . VAL A 1 259 ? 4.699 34.094 17.25 1 96.56 259 VAL A O 1
ATOM 2052 N N . GLN A 1 260 ? 5.684 32.219 16.672 1 96.12 260 GLN A N 1
ATOM 2053 C CA . GLN A 1 260 ? 4.637 31.703 15.781 1 96.12 260 GLN A CA 1
ATOM 2054 C C . GLN A 1 260 ? 4.594 30.188 15.773 1 96.12 260 GLN A C 1
ATOM 2056 O O . GLN A 1 260 ? 5.496 29.531 16.297 1 96.12 260 GLN A O 1
ATOM 2061 N N . TRP A 1 261 ? 3.588 29.578 15.211 1 96.5 261 TRP A N 1
ATOM 2062 C CA . TRP A 1 261 ? 3.385 28.141 15.266 1 96.5 261 TRP A CA 1
ATOM 2063 C C . TRP A 1 261 ? 4.496 27.406 14.516 1 96.5 261 TRP A C 1
ATOM 2065 O O . TRP A 1 261 ? 5.066 26.438 15.031 1 96.5 261 TRP A O 1
ATOM 2075 N N . CYS A 1 262 ? 4.898 27.891 13.367 1 95.19 262 CYS A N 1
ATOM 2076 C CA . CYS A 1 262 ? 5.844 27.172 12.523 1 95.19 262 CYS A CA 1
ATOM 2077 C C . CYS A 1 262 ? 7.234 27.141 13.141 1 95.19 262 CYS A C 1
ATOM 2079 O O . CYS A 1 262 ? 7.957 26.156 13.023 1 95.19 262 CYS A O 1
ATOM 2081 N N . HIS A 1 263 ? 7.492 28.312 13.781 1 93.5 263 HIS A N 1
ATOM 2082 C CA . HIS A 1 263 ? 8.773 28.453 14.461 1 93.5 263 HIS A CA 1
ATOM 2083 C C . HIS A 1 263 ? 8.625 29.219 15.773 1 93.5 263 HIS A C 1
ATOM 2085 O O . HIS A 1 263 ? 8.125 30.359 15.773 1 93.5 263 HIS A O 1
ATOM 2091 N N . GLY A 1 264 ? 8.891 28.547 16.938 1 95.94 264 GLY A N 1
ATOM 2092 C CA . GLY A 1 264 ? 8.852 29.25 18.203 1 95.94 264 GLY A CA 1
ATOM 2093 C C . GLY A 1 264 ? 7.891 28.609 19.203 1 95.94 264 GLY A C 1
ATOM 2094 O O . GLY A 1 264 ? 7.504 27.453 19.047 1 95.94 264 GLY A O 1
ATOM 2095 N N . ALA A 1 265 ? 7.551 29.406 20.172 1 98.12 265 ALA A N 1
ATOM 2096 C CA . ALA A 1 265 ? 6.883 28.906 21.375 1 98.12 265 ALA A CA 1
ATOM 2097 C C . ALA A 1 265 ? 5.484 28.375 21.047 1 98.12 265 ALA A C 1
ATOM 2099 O O . ALA A 1 265 ? 5.082 27.328 21.531 1 98.12 265 ALA A O 1
ATOM 2100 N N . PRO A 1 266 ? 4.691 29.094 20.234 1 98.38 266 PRO A N 1
ATOM 2101 C CA . PRO A 1 266 ? 3.324 28.609 20.016 1 98.38 266 PRO A CA 1
ATOM 2102 C C . PRO A 1 266 ? 3.273 27.172 19.5 1 98.38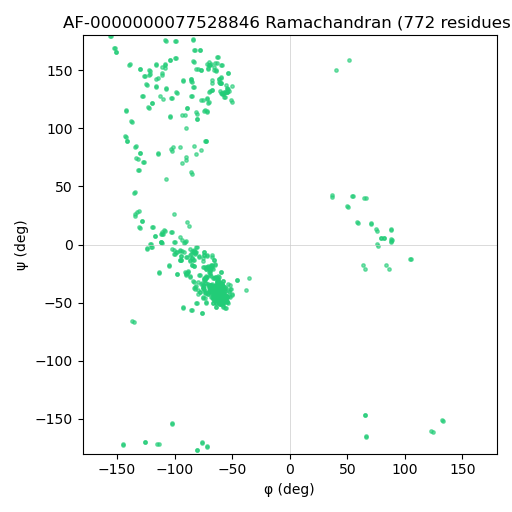 266 PRO A C 1
ATOM 2104 O O . PRO A 1 266 ? 2.492 26.359 20 1 98.38 266 PRO A O 1
ATOM 2107 N N . GLY A 1 267 ? 4.105 26.859 18.547 1 98.44 267 GLY A N 1
ATOM 2108 C CA . GLY A 1 267 ? 4.141 25.484 18.031 1 98.44 267 GLY A CA 1
ATOM 2109 C C . GLY A 1 267 ? 4.512 24.469 19.094 1 98.44 267 GLY A C 1
ATOM 2110 O O . GLY A 1 267 ? 3.941 23.375 19.141 1 98.44 267 GLY A O 1
ATOM 2111 N N . PHE A 1 268 ? 5.488 24.797 19.875 1 98.69 268 PHE A N 1
ATOM 2112 C CA . PHE A 1 268 ? 5.875 23.938 20.984 1 98.69 268 PHE A CA 1
ATOM 2113 C C . PHE A 1 268 ? 4.707 23.734 21.953 1 98.69 268 PHE A C 1
ATOM 2115 O O . PHE A 1 268 ? 4.484 22.625 22.438 1 98.69 268 PHE A O 1
ATOM 2122 N N . LEU A 1 269 ? 3.977 24.781 22.203 1 98.69 269 LEU A N 1
ATOM 2123 C CA . LEU A 1 269 ? 2.9 24.703 23.172 1 98.69 269 LEU A CA 1
ATOM 2124 C C . LEU A 1 269 ? 1.777 23.797 22.672 1 98.69 269 LEU A C 1
ATOM 2126 O O . LEU A 1 269 ? 1.257 22.969 23.422 1 98.69 269 LEU A O 1
ATOM 2130 N N . TYR A 1 270 ? 1.352 23.953 21.359 1 98.62 270 TYR A N 1
ATOM 2131 C CA . TYR A 1 270 ? 0.39 23.016 20.781 1 98.62 270 TYR A CA 1
ATOM 2132 C C . TYR A 1 270 ? 0.858 21.578 20.953 1 98.62 270 TYR A C 1
ATOM 2134 O O . TYR A 1 270 ? 0.067 20.703 21.312 1 98.62 270 TYR A O 1
ATOM 2142 N N . SER A 1 271 ? 2.127 21.375 20.766 1 98.81 271 SER A N 1
ATOM 2143 C CA . SER A 1 271 ? 2.713 20.047 20.797 1 98.81 271 SER A CA 1
ATOM 2144 C C . SER A 1 271 ? 2.77 19.5 22.219 1 98.81 271 SER A C 1
ATOM 2146 O O . SER A 1 271 ? 2.309 18.391 22.484 1 98.81 271 SER A O 1
ATOM 2148 N N . LEU A 1 272 ? 3.287 20.297 23.094 1 98.75 272 LEU A N 1
ATOM 2149 C CA . LEU A 1 272 ? 3.484 19.859 24.469 1 98.75 272 LEU A CA 1
ATOM 2150 C C . LEU A 1 272 ? 2.15 19.531 25.125 1 98.75 272 LEU A C 1
ATOM 2152 O O . LEU A 1 272 ? 2.049 18.562 25.891 1 98.75 272 LEU A O 1
ATOM 2156 N N . THR A 1 273 ? 1.198 20.359 24.828 1 97.62 273 THR A N 1
ATOM 2157 C CA . THR A 1 273 ? -0.125 20.094 25.375 1 97.62 273 THR A CA 1
ATOM 2158 C C . THR A 1 273 ? -0.654 18.75 24.891 1 97.62 273 THR A C 1
ATOM 2160 O O . THR A 1 273 ? -1.265 18 25.656 1 97.62 273 THR A O 1
ATOM 2163 N N . SER A 1 274 ? -0.453 18.406 23.672 1 97.94 274 SER A N 1
ATOM 2164 C CA . SER A 1 274 ? -0.914 17.156 23.094 1 97.94 274 SER A CA 1
ATOM 2165 C C . SER A 1 274 ? -0.076 15.977 23.578 1 97.94 274 SER A C 1
ATOM 2167 O O . SER A 1 274 ? -0.578 14.859 23.688 1 97.94 274 SER A O 1
ATOM 2169 N N . LEU A 1 275 ? 1.197 16.203 23.891 1 98.62 275 LEU A N 1
ATOM 2170 C CA . LEU A 1 275 ? 2.141 15.141 24.203 1 98.62 275 LEU A CA 1
ATOM 2171 C C . LEU A 1 275 ? 2.111 14.812 25.688 1 98.62 275 LEU A C 1
ATOM 2173 O O . LEU A 1 275 ? 2.486 13.711 26.094 1 98.62 275 LEU A O 1
ATOM 2177 N N . ARG A 1 276 ? 1.677 15.734 26.531 1 98.5 276 ARG A N 1
ATOM 2178 C CA . ARG A 1 276 ? 1.763 15.672 27.984 1 98.5 276 ARG A CA 1
ATOM 2179 C C . ARG A 1 276 ? 1.223 14.344 28.516 1 98.5 276 ARG A C 1
ATOM 2181 O O . ARG A 1 276 ? 1.856 13.695 29.344 1 98.5 276 ARG A O 1
ATOM 2188 N N . PRO A 1 277 ? 0.062 13.828 27.984 1 98.31 277 PRO A N 1
ATOM 2189 C CA . PRO A 1 277 ? -0.489 12.586 28.531 1 98.31 277 PRO A CA 1
ATOM 2190 C C . PRO A 1 277 ? 0.425 11.391 28.297 1 98.31 277 PRO A C 1
ATOM 2192 O O . PRO A 1 277 ? 0.328 10.383 29.016 1 98.31 277 PRO A O 1
ATOM 2195 N N . TYR A 1 278 ? 1.344 11.469 27.406 1 98.62 278 TYR A N 1
ATOM 2196 C CA . TYR A 1 278 ? 2.137 10.312 27.016 1 98.62 278 TYR A CA 1
ATOM 2197 C C . TYR A 1 278 ? 3.496 10.312 27.703 1 98.62 278 TYR A C 1
ATOM 2199 O O . TYR A 1 278 ? 4.266 9.359 27.578 1 98.62 278 TYR A O 1
ATOM 2207 N N . PHE A 1 279 ? 3.766 11.438 28.375 1 98.56 279 PHE A N 1
ATOM 2208 C CA . PHE A 1 279 ? 5.047 11.578 29.062 1 98.56 279 PHE A CA 1
ATOM 2209 C C . PHE A 1 279 ? 4.848 11.953 30.516 1 98.56 279 PHE A C 1
ATOM 2211 O O . PHE A 1 279 ? 5.258 13.039 30.938 1 98.56 279 PHE A O 1
ATOM 2218 N N . PRO A 1 280 ? 4.359 11.055 31.344 1 98 280 PRO A N 1
ATOM 2219 C CA . PRO A 1 280 ? 4.012 11.398 32.719 1 98 280 PRO A CA 1
ATOM 2220 C C . PRO A 1 280 ? 5.219 11.875 33.531 1 98 280 PRO A C 1
ATOM 2222 O O . PRO A 1 280 ? 5.082 12.734 34.406 1 98 280 PRO A O 1
ATOM 2225 N N . HIS A 1 281 ? 6.336 11.383 33.25 1 97.75 281 HIS A N 1
ATOM 2226 C CA . HIS A 1 281 ? 7.531 11.734 34.031 1 97.75 281 HIS A CA 1
ATOM 2227 C C . HIS A 1 281 ? 8.008 13.141 33.688 1 97.75 281 HIS A C 1
ATOM 2229 O O . HIS A 1 281 ? 8.867 13.695 34.375 1 97.75 281 HIS A O 1
ATOM 2235 N N . LEU A 1 282 ? 7.449 13.758 32.656 1 98.38 282 LEU A N 1
ATOM 2236 C CA . LEU A 1 282 ? 7.859 15.086 32.219 1 98.38 282 LEU A CA 1
ATOM 2237 C C . LEU A 1 282 ? 6.766 16.109 32.5 1 98.38 282 LEU A C 1
ATOM 2239 O O . LEU A 1 282 ? 6.863 17.266 32.062 1 98.38 282 LEU A O 1
ATOM 2243 N N . HIS A 1 283 ? 5.738 15.781 33.219 1 98.31 283 HIS A N 1
ATOM 2244 C CA . HIS A 1 283 ? 4.582 16.641 33.438 1 98.31 283 HIS A CA 1
ATOM 2245 C C . HIS A 1 283 ? 4.996 18 34 1 98.31 283 HIS A C 1
ATOM 2247 O O . HIS A 1 283 ? 4.613 19.047 33.438 1 98.31 283 HIS A O 1
ATOM 2253 N N . ASP A 1 284 ? 5.836 17.969 35 1 98.38 284 ASP A N 1
ATOM 2254 C CA . ASP A 1 284 ? 6.23 19.234 35.625 1 98.38 284 ASP A CA 1
ATOM 2255 C C . ASP A 1 284 ? 7.051 20.094 34.688 1 98.38 284 ASP A C 1
ATOM 2257 O O . ASP A 1 284 ? 6.855 21.312 34.625 1 98.38 284 ASP A O 1
ATOM 2261 N N . ARG A 1 285 ? 7.957 19.484 34 1 98.44 285 ARG A N 1
ATOM 2262 C CA . ARG A 1 285 ? 8.797 20.219 33.062 1 98.44 285 ARG A CA 1
ATOM 2263 C C . ARG A 1 285 ? 7.965 20.797 31.906 1 98.44 285 ARG A C 1
ATOM 2265 O O . ARG A 1 285 ? 8.203 21.922 31.469 1 98.44 285 ARG A O 1
ATOM 2272 N N . ILE A 1 286 ? 7.004 19.984 31.453 1 98.81 286 ILE A N 1
ATOM 2273 C CA . ILE A 1 286 ? 6.125 20.438 30.375 1 98.81 286 ILE A CA 1
ATOM 2274 C C . ILE A 1 286 ? 5.277 21.609 30.859 1 98.81 286 ILE A C 1
ATOM 2276 O O . ILE A 1 286 ? 5.164 22.625 30.172 1 98.81 286 ILE A O 1
ATOM 2280 N N . ASP A 1 287 ? 4.75 21.516 32.062 1 98.56 287 ASP A N 1
ATOM 2281 C CA . ASP A 1 287 ? 3.906 22.578 32.625 1 98.56 287 ASP A CA 1
ATOM 2282 C C . ASP A 1 287 ? 4.695 23.875 32.781 1 98.56 287 ASP A C 1
ATOM 2284 O O . ASP A 1 287 ? 4.195 24.953 32.438 1 98.56 287 ASP A O 1
ATOM 2288 N N . SER A 1 288 ? 5.895 23.719 33.25 1 98.62 288 SER A N 1
ATOM 2289 C CA . SER A 1 288 ? 6.754 24.891 33.406 1 98.62 288 SER A CA 1
ATOM 2290 C C . SER A 1 288 ? 7.086 25.531 32.062 1 98.62 288 SER A C 1
ATOM 2292 O O . SER A 1 288 ? 7.07 26.75 31.922 1 98.62 288 SER A O 1
ATOM 2294 N N . ALA A 1 289 ? 7.406 24.688 31.125 1 98.75 289 ALA A N 1
ATOM 2295 C CA . ALA A 1 289 ? 7.727 25.172 29.781 1 98.75 289 ALA A CA 1
ATOM 2296 C C . ALA A 1 289 ? 6.535 25.891 29.156 1 98.75 289 ALA A C 1
ATOM 2298 O O . ALA A 1 289 ? 6.695 26.906 28.484 1 98.75 289 ALA A O 1
ATOM 2299 N N . VAL A 1 290 ? 5.355 25.312 29.344 1 98.62 290 VAL A N 1
ATOM 2300 C CA . VAL A 1 290 ? 4.137 25.906 28.797 1 98.62 290 VAL A CA 1
ATOM 2301 C C . VAL A 1 290 ? 3.898 27.281 29.422 1 98.62 290 VAL A C 1
ATOM 2303 O O . VAL A 1 290 ? 3.566 28.234 28.719 1 98.62 290 VAL A O 1
ATOM 2306 N N . GLU A 1 291 ? 4.129 27.375 30.672 1 98.44 291 GLU A N 1
ATOM 2307 C CA . GLU A 1 291 ? 3.936 28.656 31.359 1 98.44 291 GLU A CA 1
ATOM 2308 C C . GLU A 1 291 ? 4.879 29.719 30.812 1 98.44 291 GLU A C 1
ATOM 2310 O O . GLU A 1 291 ? 4.457 30.844 30.531 1 98.44 291 GLU A O 1
ATOM 2315 N N . LYS A 1 292 ? 6.105 29.375 30.703 1 98.38 292 LYS A N 1
ATOM 2316 C CA . LYS A 1 292 ? 7.09 30.312 30.172 1 98.38 292 LYS A CA 1
ATOM 2317 C C . LYS A 1 292 ? 6.766 30.672 28.719 1 98.38 292 LYS A C 1
ATOM 2319 O O . LYS A 1 292 ? 6.938 31.812 28.312 1 98.38 292 LYS A O 1
ATOM 2324 N N . GLY A 1 293 ? 6.379 29.656 28 1 98.38 293 GLY A N 1
ATOM 2325 C CA . GLY A 1 293 ? 5.98 29.891 26.625 1 98.38 293 GLY A CA 1
ATOM 2326 C C . GLY A 1 293 ? 4.805 30.844 26.5 1 98.38 293 GLY A C 1
ATOM 2327 O O . GLY A 1 293 ? 4.801 31.719 25.625 1 98.38 293 GLY A O 1
ATOM 2328 N N . GLN A 1 294 ? 3.82 30.656 27.312 1 98.38 294 GLN A N 1
ATOM 2329 C CA . GLN A 1 294 ? 2.66 31.547 27.297 1 98.38 294 GLN A CA 1
ATOM 2330 C C . GLN A 1 294 ? 3.055 32.969 27.656 1 98.38 294 GLN A C 1
ATOM 2332 O O . GLN A 1 294 ? 2.486 33.938 27.125 1 98.38 294 GLN A O 1
ATOM 2337 N N . SER A 1 295 ? 4.031 33.094 28.531 1 97.75 295 SER A N 1
ATOM 2338 C CA . SER A 1 295 ? 4.5 34.406 28.938 1 97.75 295 SER A CA 1
ATOM 2339 C C . SER A 1 295 ? 5.105 35.156 27.75 1 97.75 295 SER A C 1
ATOM 2341 O O . SER A 1 295 ? 4.844 36.344 27.578 1 97.75 295 SER A O 1
ATOM 2343 N N . ILE A 1 296 ? 5.945 34.469 27.031 1 97.38 296 ILE A N 1
ATOM 2344 C CA . ILE A 1 296 ? 6.57 35.156 25.906 1 97.38 296 ILE A CA 1
ATOM 2345 C C . ILE A 1 296 ? 5.523 35.438 24.828 1 97.38 296 ILE A C 1
ATOM 2347 O O . ILE A 1 296 ? 5.594 36.469 24.141 1 97.38 296 ILE A O 1
ATOM 2351 N N . ILE A 1 297 ? 4.555 34.562 24.609 1 98.12 297 ILE A N 1
ATOM 2352 C CA . ILE A 1 297 ? 3.498 34.781 23.641 1 98.12 297 ILE A CA 1
ATOM 2353 C C . ILE A 1 297 ? 2.684 36 24.031 1 98.12 297 ILE A C 1
ATOM 2355 O O . ILE A 1 297 ? 2.32 36.812 23.172 1 98.12 297 ILE A O 1
ATOM 2359 N N . TRP A 1 298 ? 2.422 36.156 25.312 1 97.38 298 TRP A N 1
ATOM 2360 C CA . TRP A 1 298 ? 1.719 37.344 25.781 1 97.38 298 TRP A CA 1
ATOM 2361 C C . TRP A 1 298 ? 2.496 38.594 25.406 1 97.38 298 TRP A C 1
ATOM 2363 O O . TRP A 1 298 ? 1.916 39.562 24.922 1 97.38 298 TRP A O 1
ATOM 2373 N N . ARG A 1 299 ? 3.771 38.562 25.562 1 95.88 299 ARG A N 1
ATOM 2374 C CA . ARG A 1 299 ? 4.598 39.781 25.391 1 95.88 299 ARG A CA 1
ATOM 2375 C C . ARG A 1 299 ? 4.883 40.031 23.922 1 95.88 299 ARG A C 1
ATOM 2377 O O . ARG A 1 299 ? 4.902 41.188 23.484 1 95.88 299 ARG A O 1
ATOM 2384 N N . HIS A 1 300 ? 5.07 38.938 23.156 1 95.94 300 HIS A N 1
ATOM 2385 C CA . HIS A 1 300 ? 5.617 39.125 21.812 1 95.94 300 HIS A CA 1
ATOM 2386 C C . HIS A 1 300 ? 4.773 38.406 20.766 1 95.94 300 HIS A C 1
ATOM 2388 O O . HIS A 1 300 ? 5.195 38.219 19.625 1 95.94 300 HIS A O 1
ATOM 2394 N N . GLY A 1 301 ? 3.535 37.969 21.109 1 96.94 301 GLY A N 1
ATOM 2395 C CA . GLY A 1 301 ? 2.74 37.125 20.234 1 96.94 301 GLY A CA 1
ATOM 2396 C C . GLY A 1 301 ? 1.77 37.906 19.359 1 96.94 301 GLY A C 1
ATOM 2397 O O . GLY A 1 301 ? 1.126 37.344 18.484 1 96.94 301 GLY A O 1
ATOM 2398 N N . LEU A 1 302 ? 1.547 39.188 19.656 1 96.38 302 LEU A N 1
ATOM 2399 C CA . LEU A 1 302 ? 0.785 40.062 18.766 1 96.38 302 LEU A CA 1
ATOM 2400 C C . LEU A 1 302 ? 1.611 40.406 17.531 1 96.38 302 LEU A C 1
ATOM 2402 O O . LEU A 1 302 ? 2.197 41.5 17.469 1 96.38 302 LEU A O 1
ATOM 2406 N N . LEU A 1 303 ? 1.514 39.594 16.531 1 95.38 303 LEU A N 1
ATOM 2407 C CA . LEU A 1 303 ? 2.418 39.688 15.391 1 95.38 303 LEU A CA 1
ATOM 2408 C C . LEU A 1 303 ? 1.932 40.75 14.406 1 95.38 303 LEU A C 1
ATOM 2410 O O . LEU A 1 303 ? 0.73 41.031 14.312 1 95.38 303 LEU A O 1
ATOM 2414 N N . THR A 1 304 ? 2.924 41.219 13.633 1 93.38 304 THR A N 1
ATOM 2415 C CA . THR A 1 304 ? 2.619 42.312 12.695 1 93.38 304 THR A CA 1
ATOM 2416 C C . THR A 1 304 ? 2.02 41.75 11.414 1 93.38 304 THR A C 1
ATOM 2418 O O . THR A 1 304 ? 1.405 42.469 10.633 1 93.38 304 THR A O 1
ATOM 2421 N N . LYS A 1 305 ? 2.18 40.5 11.148 1 91.81 305 LYS A N 1
ATOM 2422 C CA . LYS A 1 305 ? 1.582 39.875 9.977 1 91.81 305 LYS A CA 1
ATOM 2423 C C . LYS A 1 305 ? 0.07 39.719 10.133 1 91.81 305 LYS A C 1
ATOM 2425 O O . LYS A 1 305 ? -0.444 39.719 11.258 1 91.81 305 LYS A O 1
ATOM 2430 N N . GLU A 1 306 ? -0.575 39.656 9 1 93.12 306 GLU A N 1
ATOM 2431 C CA . GLU A 1 306 ? -2.016 39.406 9.047 1 93.12 306 GLU A CA 1
ATOM 2432 C C . GLU A 1 306 ? -2.352 38.219 9.922 1 93.12 306 GLU A C 1
ATOM 2434 O O . GLU A 1 306 ? -1.678 37.188 9.844 1 93.12 306 GLU A O 1
ATOM 2439 N N . PRO A 1 307 ? -3.416 38.375 10.766 1 95.5 307 PRO A N 1
ATOM 2440 C CA . PRO A 1 307 ? -3.766 37.25 11.656 1 95.5 307 PRO A CA 1
ATOM 2441 C C . PRO A 1 307 ? -4.047 35.969 10.898 1 95.5 307 PRO A C 1
ATOM 2443 O O . PRO A 1 307 ? -4.828 35.938 9.945 1 95.5 307 PRO A O 1
ATOM 2446 N N . CYS A 1 308 ? -3.395 34.906 11.25 1 95.12 308 CYS A N 1
ATOM 2447 C CA . CYS A 1 308 ? -3.574 33.562 10.695 1 95.12 308 CYS A CA 1
ATOM 2448 C C . CYS A 1 308 ? -3.137 32.5 11.688 1 95.12 308 CYS A C 1
ATOM 2450 O O . CYS A 1 308 ? -2.643 32.812 12.773 1 95.12 308 CYS A O 1
ATOM 2452 N N . LEU A 1 309 ? -3.277 31.281 11.289 1 96.12 309 LEU A N 1
ATOM 2453 C CA . LEU A 1 309 ? -3.047 30.188 12.219 1 96.12 309 LEU A CA 1
ATOM 2454 C C . LEU A 1 309 ? -1.562 29.859 12.312 1 96.12 309 LEU A C 1
ATOM 2456 O O . LEU A 1 309 ? -1.075 29.469 13.375 1 96.12 309 LEU A O 1
ATOM 2460 N N . CYS A 1 310 ? -0.826 30.016 11.305 1 94.5 310 CYS A N 1
ATOM 2461 C CA . CYS A 1 310 ? 0.55 29.531 11.258 1 94.5 310 CYS A CA 1
ATOM 2462 C C . CYS A 1 310 ? 1.507 30.547 11.859 1 94.5 310 CYS A C 1
ATOM 2464 O O . CYS A 1 310 ? 2.299 30.219 12.742 1 94.5 310 CYS A O 1
ATOM 2466 N N . HIS A 1 311 ? 1.489 31.719 11.336 1 93.94 311 HIS A N 1
ATOM 2467 C CA . HIS A 1 311 ? 2.443 32.75 11.75 1 93.94 311 HIS A CA 1
ATOM 2468 C C . HIS A 1 311 ? 1.747 34.062 11.984 1 93.94 311 HIS A C 1
ATOM 2470 O O . HIS A 1 311 ? 2.246 35.125 11.57 1 93.94 311 HIS A O 1
ATOM 2476 N N . GLY A 1 312 ? 0.585 33.969 12.703 1 94.75 312 GLY A N 1
ATOM 2477 C CA . GLY A 1 312 ? -0.2 35.156 13.039 1 94.75 312 GLY A CA 1
ATOM 2478 C C . GLY A 1 312 ? -0.873 35.062 14.398 1 94.75 312 GLY A C 1
ATOM 2479 O O . GLY A 1 312 ? -0.625 34.125 15.156 1 94.75 312 GLY A O 1
ATOM 2480 N N . ILE A 1 313 ? -1.681 36.031 14.594 1 97.38 313 ILE A N 1
ATOM 2481 C CA . ILE A 1 313 ? -2.25 36.25 15.922 1 97.38 313 ILE A CA 1
ATOM 2482 C C . ILE A 1 313 ? -3.213 35.094 16.266 1 97.38 313 ILE A C 1
ATOM 2484 O O . ILE A 1 313 ? -3.299 34.688 17.422 1 97.38 313 ILE A O 1
ATOM 2488 N N . PHE A 1 314 ? -3.914 34.562 15.273 1 98 314 PHE A N 1
ATOM 2489 C CA . PHE A 1 314 ? -4.91 33.531 15.547 1 98 314 PHE A CA 1
ATOM 2490 C C . PHE A 1 314 ? -4.262 32.312 16.156 1 98 314 PHE A C 1
ATOM 2492 O O . PHE A 1 314 ? -4.699 31.828 17.219 1 98 314 PHE A O 1
ATOM 2499 N N . GLY A 1 315 ? -3.203 31.828 15.539 1 97.62 315 GLY A N 1
ATOM 2500 C CA . GLY A 1 315 ? -2.506 30.672 16.094 1 97.62 315 GLY A CA 1
ATOM 2501 C C . GLY A 1 315 ? -1.945 30.922 17.484 1 97.62 315 GLY A C 1
ATOM 2502 O O . GLY A 1 315 ? -1.981 30.047 18.344 1 97.62 315 GLY A O 1
ATOM 2503 N N . ASN A 1 316 ? -1.456 32.094 17.672 1 98.38 316 ASN A N 1
ATOM 2504 C CA . ASN A 1 316 ? -0.862 32.469 18.953 1 98.38 316 ASN A CA 1
ATOM 2505 C C . ASN A 1 316 ? -1.921 32.594 20.047 1 98.38 316 ASN A C 1
ATOM 2507 O O . ASN A 1 316 ? -1.68 32.25 21.203 1 98.38 316 ASN A O 1
ATOM 2511 N N . ALA A 1 317 ? -3.082 33.094 19.703 1 98.44 317 ALA A N 1
ATOM 2512 C CA . ALA A 1 317 ? -4.16 33.312 20.672 1 98.44 317 ALA A CA 1
ATOM 2513 C C . ALA A 1 317 ? -4.648 31.984 21.25 1 98.44 317 ALA A C 1
ATOM 2515 O O . ALA A 1 317 ? -4.949 31.891 22.438 1 98.44 317 ALA A O 1
ATOM 2516 N N . LEU A 1 318 ? -4.66 30.984 20.438 1 98.31 318 LEU A N 1
ATOM 2517 C CA . LEU A 1 318 ? -5.316 29.734 20.781 1 98.31 318 LEU A CA 1
ATOM 2518 C C . LEU A 1 318 ? -4.48 28.938 21.797 1 98.31 318 LEU A C 1
ATOM 2520 O O . LEU A 1 318 ? -4.98 28.016 22.422 1 98.31 318 LEU A O 1
ATOM 2524 N N . VAL A 1 319 ? -3.232 29.297 22 1 97.94 319 VAL A N 1
ATOM 2525 C CA . VAL A 1 319 ? -2.41 28.562 22.953 1 97.94 319 VAL A CA 1
ATOM 2526 C C . VAL A 1 319 ? -2.387 29.297 24.281 1 97.94 319 VAL A C 1
ATOM 2528 O O . VAL A 1 319 ? -1.808 28.797 25.266 1 97.94 319 VAL A O 1
ATOM 2531 N N . LEU A 1 320 ? -2.973 30.5 24.344 1 98.19 320 LEU A N 1
ATOM 2532 C CA . LEU A 1 320 ? -3.164 31.188 25.609 1 98.19 320 LEU A CA 1
ATOM 2533 C C . LEU A 1 320 ? -4.336 30.594 26.375 1 98.19 320 LEU A C 1
ATOM 2535 O O . LEU A 1 320 ? -5.266 30.047 25.781 1 98.19 320 LEU A O 1
ATOM 2539 N N . PRO A 1 321 ? -4.285 30.656 27.703 1 96.62 321 PRO A N 1
ATOM 2540 C CA . PRO A 1 321 ? -5.402 30.109 28.484 1 96.62 321 PRO A CA 1
ATOM 2541 C C . PRO A 1 321 ? -6.73 30.797 28.156 1 96.62 321 PRO A C 1
ATOM 2543 O O . PRO A 1 321 ? -6.762 32 27.906 1 96.62 321 PRO A O 1
ATOM 2546 N N . ARG A 1 322 ? -7.754 29.953 28.188 1 95.81 322 ARG A N 1
ATOM 2547 C CA . ARG A 1 322 ? -9.078 30.547 28.047 1 95.81 322 ARG A CA 1
ATOM 2548 C C . ARG A 1 322 ? -9.312 31.641 29.078 1 95.81 322 ARG A C 1
ATOM 2550 O O . ARG A 1 322 ? -8.977 31.469 30.25 1 95.81 322 ARG A O 1
ATOM 2557 N N . GLY A 1 323 ? -9.883 32.812 28.578 1 94.38 323 GLY A N 1
ATOM 2558 C CA . GLY A 1 323 ? -10.07 33.938 29.469 1 94.38 323 GLY A CA 1
ATOM 2559 C C . GLY A 1 323 ? -9.578 35.25 28.891 1 94.38 323 GLY A C 1
ATOM 2560 O O . GLY A 1 323 ? -9.539 35.438 27.656 1 94.38 323 GLY A O 1
ATOM 2561 N N . PRO A 1 324 ? -9.141 36.219 29.719 1 94.88 324 PRO A N 1
ATOM 2562 C CA . PRO A 1 324 ? -8.867 37.594 29.297 1 94.88 324 PRO A CA 1
ATOM 2563 C C . PRO A 1 324 ? -7.691 37.656 28.328 1 94.88 324 PRO A C 1
ATOM 2565 O O . PRO A 1 324 ? -7.715 38.469 27.391 1 94.88 324 PRO A O 1
ATOM 2568 N N . SER A 1 325 ? -6.68 36.906 28.625 1 95.69 325 SER A N 1
ATOM 2569 C CA . SER A 1 325 ? -5.508 36.969 27.75 1 95.69 325 SER A CA 1
ATOM 2570 C C . SER A 1 325 ? -5.84 36.562 26.328 1 95.69 325 SER A C 1
ATOM 2572 O O . SER A 1 325 ? -5.473 37.219 25.375 1 95.69 325 SER A O 1
ATOM 2574 N N . ARG A 1 326 ? -6.496 35.375 26.172 1 97.62 326 ARG A N 1
ATOM 2575 C CA . ARG A 1 326 ? -6.914 34.906 24.859 1 97.62 326 ARG A CA 1
ATOM 2576 C C . ARG A 1 326 ? -7.887 35.906 24.219 1 97.62 326 ARG A C 1
ATOM 2578 O O . ARG A 1 326 ? -7.754 36.219 23.031 1 97.62 326 ARG A O 1
ATOM 2585 N N . GLU A 1 327 ? -8.773 36.375 25 1 96.81 327 GLU A N 1
ATOM 2586 C CA . GLU A 1 327 ? -9.773 37.312 24.5 1 96.81 327 GLU A CA 1
ATOM 2587 C C . GLU A 1 327 ? -9.125 38.594 23.984 1 96.81 327 GLU A C 1
ATOM 2589 O O . GLU A 1 327 ? -9.562 39.156 22.969 1 96.81 327 GLU A O 1
ATOM 2594 N N . HIS A 1 328 ? -8.164 39.062 24.766 1 97.25 328 HIS A N 1
ATOM 2595 C CA . HIS A 1 328 ? -7.426 40.25 24.359 1 97.25 328 HIS A CA 1
ATOM 2596 C C . HIS A 1 328 ? -6.84 40.062 22.969 1 97.25 328 HIS A C 1
ATOM 2598 O O . HIS A 1 328 ? -6.996 40.938 22.109 1 97.25 328 HIS A O 1
ATOM 2604 N N . PHE A 1 329 ? -6.164 38.969 22.688 1 97.94 329 PHE A N 1
ATOM 2605 C CA . PHE A 1 329 ? -5.59 38.688 21.375 1 97.94 329 PHE A CA 1
ATOM 2606 C C . PHE A 1 329 ? -6.676 38.594 20.312 1 97.94 329 PHE A C 1
ATOM 2608 O O . PHE A 1 329 ? -6.547 39.156 19.234 1 97.94 329 PHE A O 1
ATOM 2615 N N . LEU A 1 330 ? -7.746 37.844 20.609 1 98.31 330 LEU A N 1
ATOM 2616 C CA . LEU A 1 330 ? -8.828 37.625 19.656 1 98.31 330 LEU A CA 1
ATOM 2617 C C . LEU A 1 330 ? -9.516 38.938 19.281 1 98.31 330 LEU A C 1
ATOM 2619 O O . LEU A 1 330 ? -9.852 39.156 18.109 1 98.31 330 LEU A O 1
ATOM 2623 N N . ALA A 1 331 ? -9.664 39.781 20.25 1 97.31 331 ALA A N 1
ATOM 2624 C CA . ALA A 1 331 ? -10.32 41.062 20.016 1 97.31 331 ALA A CA 1
ATOM 2625 C C . ALA A 1 331 ? -9.516 41.906 19.031 1 97.31 331 ALA A C 1
ATOM 2627 O O . ALA A 1 331 ? -10.094 42.656 18.25 1 97.31 331 ALA A O 1
ATOM 2628 N N . LEU A 1 332 ? -8.258 41.75 19.078 1 95.88 332 LEU A N 1
ATOM 2629 C CA . LEU A 1 332 ? -7.367 42.531 18.234 1 95.88 332 LEU A CA 1
ATOM 2630 C C . LEU A 1 332 ? -7.266 41.938 16.828 1 95.88 332 LEU A C 1
ATOM 2632 O O . LEU A 1 332 ? -6.742 42.562 15.914 1 95.88 332 LEU A O 1
ATOM 2636 N N . ALA A 1 333 ? -7.867 40.75 16.672 1 96.81 333 ALA A N 1
ATOM 2637 C CA . ALA A 1 333 ? -7.711 40.031 15.414 1 96.81 333 ALA A CA 1
ATOM 2638 C C . ALA A 1 333 ? -9.031 39.969 14.656 1 96.81 333 ALA A C 1
ATOM 2640 O O . ALA A 1 333 ? -9.117 39.344 13.602 1 96.81 333 ALA A O 1
ATOM 2641 N N . THR A 1 334 ? -10.102 40.562 15.156 1 97.25 334 THR A N 1
ATOM 2642 C CA . THR A 1 334 ? -11.359 40.625 14.414 1 97.25 334 THR A CA 1
ATOM 2643 C C . THR A 1 334 ? -11.18 41.438 13.133 1 97.25 334 THR A C 1
ATOM 2645 O O . THR A 1 334 ? -10.242 42.219 13.008 1 97.25 334 THR A O 1
ATOM 2648 N N . ALA A 1 335 ? -12.141 41.219 12.234 1 94.44 335 ALA A N 1
ATOM 2649 C CA . ALA A 1 335 ? -12.07 41.938 10.961 1 94.44 335 ALA A CA 1
ATOM 2650 C C . ALA A 1 335 ? -12.062 43.438 11.18 1 94.44 335 ALA A C 1
ATOM 2652 O O . ALA A 1 335 ? -11.297 44.156 10.531 1 94.44 335 ALA A O 1
ATOM 2653 N N . ASP A 1 336 ? -12.867 43.906 12.062 1 94 336 ASP A N 1
ATOM 2654 C CA . ASP A 1 336 ? -12.969 45.344 12.352 1 94 336 ASP A CA 1
ATOM 2655 C C . ASP A 1 336 ? -11.68 45.875 12.969 1 94 336 ASP A C 1
ATOM 2657 O O . ASP A 1 336 ? -11.219 46.938 12.609 1 94 336 ASP A O 1
ATOM 2661 N N . ALA A 1 337 ? -11.148 45.156 13.922 1 94.25 337 ALA A N 1
ATOM 2662 C CA . ALA A 1 337 ? -9.906 45.562 14.578 1 94.25 337 ALA A CA 1
ATOM 2663 C C . ALA A 1 337 ? -8.758 45.625 13.578 1 94.25 337 ALA A C 1
ATOM 2665 O O . ALA A 1 337 ? -7.945 46.562 13.609 1 94.25 337 ALA A O 1
ATOM 2666 N N . VAL A 1 338 ? -8.664 44.625 12.734 1 94.12 338 VAL A N 1
ATOM 2667 C CA . VAL A 1 338 ? -7.613 44.562 11.727 1 94.12 338 VAL A CA 1
ATOM 2668 C C . VAL A 1 338 ? -7.715 45.75 10.781 1 94.12 338 VAL A C 1
ATOM 2670 O O . VAL A 1 338 ? -6.703 46.375 10.445 1 94.12 338 VAL A O 1
ATOM 2673 N N . GLU A 1 339 ? -8.93 46.062 10.359 1 92.81 339 GLU A N 1
ATOM 2674 C CA . GLU A 1 339 ? -9.148 47.188 9.477 1 92.81 339 GLU A CA 1
ATOM 2675 C C . GLU A 1 339 ? -8.75 48.5 10.156 1 92.81 339 GLU A C 1
ATOM 2677 O O . GLU A 1 339 ? -8.148 49.375 9.523 1 92.81 339 GLU A O 1
ATOM 2682 N N . LYS A 1 340 ? -9.094 48.594 11.367 1 92.25 340 LYS A N 1
ATOM 2683 C CA . LYS A 1 340 ? -8.75 49.812 12.133 1 92.25 340 LYS A CA 1
ATOM 2684 C C . LYS A 1 340 ? -7.238 49.969 12.234 1 92.25 340 LYS A C 1
ATOM 2686 O O . LYS A 1 340 ? -6.719 51.094 12.07 1 92.25 340 LYS A O 1
ATOM 2691 N N . VAL A 1 341 ? -6.578 48.938 12.539 1 90.06 341 VAL A N 1
ATOM 2692 C CA . VAL A 1 341 ? -5.125 48.969 12.68 1 90.06 341 VAL A CA 1
ATOM 2693 C C . VAL A 1 341 ? -4.48 49.281 11.336 1 90.06 341 VAL A C 1
ATOM 2695 O O . VAL A 1 341 ? -3.539 50.094 11.273 1 90.06 341 VAL A O 1
ATOM 2698 N N . ARG A 1 342 ? -4.973 48.656 10.281 1 89.88 342 ARG A N 1
ATOM 2699 C CA . ARG A 1 342 ? -4.434 48.906 8.945 1 89.88 342 ARG A CA 1
ATOM 2700 C C . ARG A 1 342 ? -4.594 50.375 8.547 1 89.88 342 ARG A C 1
ATOM 2702 O O . ARG A 1 342 ? -3.738 50.938 7.852 1 89.88 342 ARG A O 1
ATOM 2709 N N . ARG A 1 343 ? -5.648 51 8.859 1 92.56 343 ARG A N 1
ATOM 2710 C CA . ARG A 1 343 ? -5.902 52.406 8.562 1 92.56 343 ARG A CA 1
ATOM 2711 C C . ARG A 1 343 ? -4.902 53.312 9.273 1 92.56 343 ARG A C 1
ATOM 2713 O O . ARG A 1 343 ? -4.488 54.344 8.734 1 92.56 343 ARG A O 1
ATOM 2720 N N . HIS A 1 344 ? -4.598 52.938 10.406 1 89.25 344 HIS A N 1
ATOM 2721 C CA . HIS A 1 344 ? -3.662 53.688 11.211 1 89.25 344 HIS A CA 1
ATOM 2722 C C . HIS A 1 344 ? -2.227 53.5 10.75 1 89.25 344 HIS A C 1
ATOM 2724 O O . HIS A 1 344 ? -1.433 54.438 10.711 1 89.25 344 HIS A O 1
ATOM 2730 N N . ASP A 1 345 ? -1.833 52.312 10.477 1 90.94 345 ASP A N 1
ATOM 2731 C CA . ASP A 1 345 ? -0.515 51.906 9.977 1 90.94 345 ASP A CA 1
ATOM 2732 C C . ASP A 1 345 ? -0.628 50.875 8.867 1 90.94 345 ASP A C 1
ATOM 2734 O O . ASP A 1 345 ? -0.735 49.688 9.141 1 90.94 345 ASP A O 1
ATOM 2738 N N . PRO A 1 346 ? -0.403 51.312 7.695 1 87.19 346 PRO A N 1
ATOM 2739 C CA . PRO A 1 346 ? -0.627 50.406 6.559 1 87.19 346 PRO A CA 1
ATOM 2740 C C . PRO A 1 346 ? 0.427 49.312 6.457 1 87.19 346 PRO A C 1
ATOM 2742 O O . PRO A 1 346 ? 0.264 48.344 5.688 1 87.19 346 PRO A O 1
ATOM 2745 N N . ASN A 1 347 ? 1.426 49.406 7.207 1 85.25 347 ASN A N 1
ATOM 2746 C CA . ASN A 1 347 ? 2.479 48.406 7.164 1 85.25 347 ASN A CA 1
ATOM 2747 C C . ASN A 1 347 ? 2.164 47.219 8.086 1 85.25 347 ASN A C 1
ATOM 2749 O O . ASN A 1 347 ? 2.836 46.188 8.023 1 85.25 347 ASN A O 1
ATOM 2753 N N . LEU A 1 348 ? 1.154 47.406 8.844 1 87.94 348 LEU A N 1
ATOM 2754 C CA . LEU A 1 348 ? 0.738 46.344 9.75 1 87.94 348 LEU A CA 1
ATOM 2755 C C . LEU A 1 348 ? -0.314 45.469 9.102 1 87.94 348 LEU A C 1
ATOM 2757 O O . LEU A 1 348 ? -1.158 45.938 8.344 1 87.94 348 LEU A O 1
ATOM 2761 N N . PHE A 1 349 ? -0.13 44.062 9.406 1 90.19 349 PHE A N 1
ATOM 2762 C CA . PHE A 1 349 ? -1.08 43.031 8.984 1 90.19 349 PHE A CA 1
ATOM 2763 C C . PHE A 1 349 ? -1.089 42.906 7.465 1 90.19 349 PHE A C 1
ATOM 2765 O O . PHE A 1 349 ? -2.154 42.844 6.848 1 90.19 349 PHE A O 1
ATOM 2772 N N . GLU A 1 350 ? 0.096 43 6.957 1 82.19 350 GLU A N 1
ATOM 2773 C CA . GLU A 1 350 ? 0.252 42.656 5.551 1 82.19 350 GLU A CA 1
ATOM 2774 C C . GLU A 1 350 ? -0.016 41.156 5.324 1 82.19 350 GLU A C 1
ATOM 2776 O O . GLU A 1 350 ? 0.153 40.344 6.238 1 82.19 350 GLU A O 1
ATOM 2781 N N . ASN A 1 351 ? -0.441 40.969 4.113 1 74.94 351 ASN A N 1
ATOM 2782 C CA . ASN A 1 351 ? -0.772 39.594 3.797 1 74.94 351 ASN A CA 1
ATOM 2783 C C . ASN A 1 351 ? 0.394 38.656 4.094 1 74.94 351 ASN A C 1
ATOM 2785 O O . ASN A 1 351 ? 1.541 38.938 3.764 1 74.94 351 ASN A O 1
ATOM 2789 N N . ALA A 1 352 ? 0.052 37.562 4.754 1 64.38 352 ALA A N 1
ATOM 2790 C CA . ALA A 1 352 ? 1.043 36.656 5.316 1 64.38 352 ALA A CA 1
ATOM 2791 C C . ALA A 1 352 ? 1.481 35.625 4.281 1 64.38 352 ALA A C 1
ATOM 2793 O O . ALA A 1 352 ? 2.35 34.781 4.559 1 64.38 352 ALA A O 1
ATOM 2794 N N . SER A 1 353 ? 0.952 35.562 3.121 1 63.53 353 SER A N 1
ATOM 2795 C CA . SER A 1 353 ? 1.219 34.438 2.219 1 63.53 353 SER A CA 1
ATOM 2796 C C . SER A 1 353 ? 2.447 34.719 1.355 1 63.53 353 SER A C 1
ATOM 2798 O O . SER A 1 353 ? 2.805 33.906 0.504 1 63.53 353 SER A O 1
ATOM 2800 N N . TYR A 1 354 ? 3.309 35.656 1.761 1 54.19 354 TYR A N 1
ATOM 2801 C CA . TYR A 1 354 ? 4.59 35.969 1.146 1 54.19 354 TYR A CA 1
ATOM 2802 C C . TYR A 1 354 ? 4.516 35.844 -0.371 1 54.19 354 TYR A C 1
ATOM 2804 O O . TYR A 1 354 ? 5.418 35.281 -0.995 1 54.19 354 TYR A O 1
ATOM 2812 N N . GLY A 1 355 ? 3.537 36.25 -0.909 1 54.81 355 GLY A N 1
ATOM 2813 C CA . GLY A 1 355 ? 3.416 36.188 -2.357 1 54.81 355 GLY A CA 1
ATOM 2814 C C . GLY A 1 355 ? 2.869 34.844 -2.84 1 54.81 355 GLY A C 1
ATOM 2815 O O . GLY A 1 355 ? 2.584 34.688 -4.027 1 54.81 355 GLY A O 1
ATOM 2816 N N . HIS A 1 356 ? 3.053 33.906 -1.92 1 56.88 356 HIS A N 1
ATOM 2817 C CA . HIS A 1 356 ? 2.402 32.656 -2.342 1 56.88 356 HIS A CA 1
ATOM 2818 C C . HIS A 1 356 ? 0.885 32.781 -2.229 1 56.88 356 HIS A C 1
ATOM 2820 O O . HIS A 1 356 ? 0.366 33.219 -1.198 1 56.88 356 HIS A O 1
ATOM 2826 N N . LYS A 1 357 ? 0.414 33.219 -3.238 1 49.41 357 LYS A N 1
ATOM 2827 C CA . LYS A 1 357 ? -1.021 33.5 -3.311 1 49.41 357 LYS A CA 1
ATOM 2828 C C . LYS A 1 357 ? -1.813 32.438 -2.557 1 49.41 357 LYS A C 1
ATOM 2830 O O . LYS A 1 357 ? -2.865 32.719 -1.986 1 49.41 357 LYS A O 1
ATOM 2835 N N . ALA A 1 358 ? -1.334 31.141 -2.695 1 51.16 358 ALA A N 1
ATOM 2836 C CA . ALA A 1 358 ? -2.346 30.156 -2.324 1 51.16 358 ALA A CA 1
ATOM 2837 C C . ALA A 1 358 ? -2.012 29.5 -0.987 1 51.16 358 ALA A C 1
ATOM 2839 O O . ALA A 1 358 ? -1.192 28.578 -0.927 1 51.16 358 ALA A O 1
ATOM 2840 N N . SER A 1 359 ? -1.81 30.141 0.177 1 71.31 359 SER A N 1
ATOM 2841 C CA . SER A 1 359 ? -1.886 29.469 1.472 1 71.31 359 SER A CA 1
ATOM 2842 C C . SER A 1 359 ? -3.277 29.594 2.08 1 71.31 359 SER A C 1
ATOM 2844 O O . SER A 1 359 ? -3.461 30.297 3.078 1 71.31 359 SER A O 1
ATOM 2846 N N . VAL A 1 360 ? -4.133 28.922 1.464 1 82.75 360 VAL A N 1
ATOM 2847 C CA . VAL A 1 360 ? -5.555 29.234 1.554 1 82.75 360 VAL A CA 1
ATOM 2848 C C . VAL A 1 360 ? -6.027 29.078 2.998 1 82.75 360 VAL A C 1
ATOM 2850 O O . VAL A 1 360 ? -6.641 30 3.555 1 82.75 360 VAL A O 1
ATOM 2853 N N . LEU A 1 361 ? -5.574 28.078 3.664 1 89.75 361 LEU A N 1
ATOM 2854 C CA . LEU A 1 361 ? -5.996 27.875 5.043 1 89.75 361 LEU A CA 1
ATOM 2855 C C . LEU A 1 361 ? -5.305 28.859 5.98 1 89.75 361 LEU A C 1
ATOM 2857 O O . LEU A 1 361 ? -5.789 29.109 7.086 1 89.75 361 LEU A O 1
ATOM 2861 N N . MET A 1 362 ? -4.211 29.422 5.5 1 89.06 362 MET A N 1
ATOM 2862 C CA . MET A 1 362 ? -3.416 30.297 6.355 1 89.06 362 MET A CA 1
ATOM 2863 C C . MET A 1 362 ? -3.67 31.766 6.012 1 89.06 362 MET A C 1
ATOM 2865 O O . MET A 1 362 ? -2.98 32.656 6.516 1 89.06 362 MET A O 1
ATOM 2869 N N . ASN A 1 363 ? -4.699 31.922 5.195 1 90.69 363 ASN A N 1
ATOM 2870 C CA . ASN A 1 363 ? -5.207 33.281 5.012 1 90.69 363 ASN A CA 1
ATOM 2871 C C . ASN A 1 363 ? -6.156 33.688 6.137 1 90.69 363 ASN A C 1
ATOM 2873 O O . ASN A 1 363 ? -6.609 32.844 6.902 1 90.69 363 ASN A O 1
ATOM 2877 N N . TYR A 1 364 ? -6.426 34.938 6.172 1 93.94 364 TYR A N 1
ATOM 2878 C CA . TYR A 1 364 ? -7.16 35.5 7.301 1 93.94 364 TYR A CA 1
ATOM 2879 C C . TYR A 1 364 ? -8.492 34.781 7.488 1 93.94 364 TYR A C 1
ATOM 2881 O O . TYR A 1 364 ? -8.773 34.219 8.562 1 93.94 364 TYR A O 1
ATOM 2889 N N . LEU A 1 365 ? -9.305 34.719 6.457 1 95.44 365 LEU A N 1
ATOM 2890 C CA . LEU A 1 365 ? -10.695 34.312 6.613 1 95.44 365 LEU A CA 1
ATOM 2891 C C . LEU A 1 365 ? -10.797 32.844 7.035 1 95.44 365 LEU A C 1
ATOM 2893 O O . LEU A 1 365 ? -11.477 32.531 8.008 1 95.44 365 LEU A O 1
ATOM 2897 N N . PRO A 1 366 ? -10.102 31.891 6.324 1 96.38 366 PRO A N 1
ATOM 2898 C CA . PRO A 1 366 ? -10.18 30.5 6.785 1 96.38 366 PRO A CA 1
ATOM 2899 C C . PRO A 1 366 ? -9.57 30.297 8.172 1 96.38 366 PRO A C 1
ATOM 2901 O O . PRO A 1 366 ? -10.109 29.547 8.984 1 96.38 366 PRO A O 1
ATOM 2904 N N . SER A 1 367 ? -8.539 30.953 8.438 1 96.81 367 SER A N 1
ATOM 2905 C CA . SER A 1 367 ? -7.918 30.906 9.758 1 96.81 367 SER A CA 1
ATOM 2906 C C . SER A 1 367 ? -8.859 31.438 10.828 1 96.81 367 SER A C 1
ATOM 2908 O O . SER A 1 367 ? -8.938 30.875 11.922 1 96.81 367 SER A O 1
ATOM 2910 N N . ALA A 1 368 ? -9.477 32.531 10.492 1 97.75 368 ALA A N 1
ATOM 2911 C CA . ALA A 1 368 ? -10.461 33.094 11.414 1 97.75 368 ALA A CA 1
ATOM 2912 C C . ALA A 1 368 ? -11.594 32.125 11.68 1 97.75 368 ALA A C 1
ATOM 2914 O O . ALA A 1 368 ? -12.016 31.953 12.828 1 97.75 368 ALA A O 1
ATOM 2915 N N . ALA A 1 369 ? -12.031 31.516 10.656 1 98.56 369 ALA A N 1
ATOM 2916 C CA . ALA A 1 369 ? -13.133 30.562 10.805 1 98.56 369 ALA A CA 1
ATOM 2917 C C . ALA A 1 369 ? -12.781 29.453 11.789 1 98.56 369 ALA A C 1
ATOM 2919 O O . ALA A 1 369 ? -13.555 29.172 12.711 1 98.56 369 ALA A O 1
ATOM 2920 N N . TRP A 1 370 ? -11.641 28.859 11.609 1 98.62 370 TRP A N 1
ATOM 2921 C CA . TRP A 1 370 ? -11.227 27.828 12.547 1 98.62 370 TRP A CA 1
ATOM 2922 C C . TRP A 1 370 ? -11.117 28.375 13.961 1 98.62 370 TRP A C 1
ATOM 2924 O O . TRP A 1 370 ? -11.602 27.766 14.914 1 98.62 370 TRP A O 1
ATOM 2934 N N . THR A 1 371 ? -10.5 29.531 14.055 1 98.69 371 THR A N 1
ATOM 2935 C CA . THR A 1 371 ? -10.266 30.141 15.359 1 98.69 371 THR A CA 1
ATOM 2936 C C . THR A 1 371 ? -11.586 30.391 16.078 1 98.69 371 THR A C 1
ATOM 2938 O O . THR A 1 371 ? -11.734 30.016 17.25 1 98.69 371 THR A O 1
ATOM 2941 N N . TRP A 1 372 ? -12.516 31.016 15.383 1 98.56 372 TRP A N 1
ATOM 2942 C CA . TRP A 1 372 ? -13.797 31.328 16.016 1 98.56 372 TRP A CA 1
ATOM 2943 C C . TRP A 1 372 ? -14.539 30.047 16.406 1 98.56 372 TRP A C 1
ATOM 2945 O O . TRP A 1 372 ? -15.266 30.031 17.391 1 98.56 372 TRP A O 1
ATOM 2955 N N . ALA A 1 373 ? -14.305 28.984 15.688 1 98.5 373 ALA A N 1
ATOM 2956 C CA . ALA A 1 373 ? -14.977 27.719 15.961 1 98.5 373 ALA A CA 1
ATOM 2957 C C . ALA A 1 373 ? -14.445 27.078 17.25 1 98.5 373 ALA A C 1
ATOM 2959 O O . ALA A 1 373 ? -15.18 26.375 17.953 1 98.5 373 ALA A O 1
ATOM 2960 N N . VAL A 1 374 ? -13.156 27.375 17.578 1 98.25 374 VAL A N 1
ATOM 2961 C CA . VAL A 1 374 ? -12.57 26.547 18.641 1 98.25 374 VAL A CA 1
ATOM 2962 C C . VAL A 1 374 ? -12.156 27.438 19.797 1 98.25 374 VAL A C 1
ATOM 2964 O O . VAL A 1 374 ? -11.719 26.938 20.844 1 98.25 374 VAL A O 1
ATOM 2967 N N . CYS A 1 375 ? -12.297 28.766 19.734 1 97.69 375 CYS A N 1
ATOM 2968 C CA . CYS A 1 375 ? -11.68 29.703 20.672 1 97.69 375 CYS A CA 1
ATOM 2969 C C . CYS A 1 375 ? -12.289 29.562 22.062 1 97.69 375 CYS A C 1
ATOM 2971 O O . CYS A 1 375 ? -11.688 29.969 23.062 1 97.69 375 CYS A O 1
ATOM 2973 N N . GLU A 1 376 ? -13.445 28.953 22.188 1 96.62 376 GLU A N 1
ATOM 2974 C CA . GLU A 1 376 ? -14.094 28.859 23.484 1 96.62 376 GLU A CA 1
ATOM 2975 C C . GLU A 1 376 ? -13.734 27.547 24.188 1 96.62 376 GLU A C 1
ATOM 2977 O O . GLU A 1 376 ? -14.086 27.328 25.344 1 96.62 376 GLU A O 1
ATOM 2982 N N . GLN A 1 377 ? -13.023 26.688 23.484 1 96.5 377 GLN A N 1
ATOM 2983 C CA . GLN A 1 377 ? -12.562 25.453 24.094 1 96.5 377 GLN A CA 1
ATOM 2984 C C . GLN A 1 377 ? -11.461 25.719 25.109 1 96.5 377 GLN A C 1
ATOM 2986 O O . GLN A 1 377 ? -10.758 26.734 25.031 1 96.5 377 GLN A O 1
ATOM 2991 N N . GLU A 1 378 ? -11.352 24.875 26.109 1 95.81 378 GLU A N 1
ATOM 2992 C CA . GLU A 1 378 ? -10.305 25.016 27.109 1 95.81 378 GLU A CA 1
ATOM 2993 C C . GLU A 1 378 ? -8.914 24.875 26.5 1 95.81 378 GLU A C 1
ATOM 2995 O O . GLU A 1 378 ? -8.016 25.672 26.766 1 95.81 378 GLU A O 1
ATOM 3000 N N . CYS A 1 379 ? -8.727 23.875 25.641 1 94.81 379 CYS A N 1
ATOM 3001 C CA . CYS A 1 379 ? -7.48 23.609 24.953 1 94.81 379 CYS A CA 1
ATOM 3002 C C . CYS A 1 379 ? -7.723 23.438 23.453 1 94.81 379 CYS A C 1
ATOM 3004 O O . CYS A 1 379 ? -7.727 22.312 22.938 1 94.81 379 CYS A O 1
ATOM 3006 N N . PRO A 1 380 ? -7.871 24.531 22.781 1 97.44 380 PRO A N 1
ATOM 3007 C CA . PRO A 1 380 ? -8.141 24.422 21.344 1 97.44 380 PRO A CA 1
ATOM 3008 C C . PRO A 1 380 ? -7.008 23.734 20.594 1 97.44 380 PRO A C 1
ATOM 3010 O O . PRO A 1 380 ? -5.832 23.953 20.891 1 97.44 380 PRO A O 1
ATOM 3013 N N . ARG A 1 381 ? -7.367 22.969 19.656 1 97.19 381 ARG A N 1
ATOM 3014 C CA . ARG A 1 381 ? -6.406 22.297 18.781 1 97.19 381 ARG A CA 1
ATOM 3015 C C . ARG A 1 381 ? -6.246 23.047 17.453 1 97.19 381 ARG A C 1
ATOM 3017 O O . ARG A 1 381 ? -7.031 23.938 17.156 1 97.19 381 ARG A O 1
ATOM 3024 N N . LEU A 1 382 ? -5.188 22.766 16.844 1 98 382 LEU A N 1
ATOM 3025 C CA . LEU A 1 382 ? -4.879 23.406 15.578 1 98 382 LEU A CA 1
ATOM 3026 C C . LEU A 1 382 ? -5.16 22.469 14.406 1 98 382 LEU A C 1
ATOM 3028 O O . LEU A 1 382 ? -4.633 21.359 14.359 1 98 382 LEU A O 1
ATOM 3032 N N . ILE A 1 383 ? -5.965 22.906 13.422 1 97.88 383 ILE A N 1
ATOM 3033 C CA . ILE A 1 383 ? -6.316 22.141 12.234 1 97.88 383 ILE A CA 1
ATOM 3034 C C . ILE A 1 383 ? -5.051 21.781 11.453 1 97.88 383 ILE A C 1
ATOM 3036 O O . ILE A 1 383 ? -4.133 22.609 11.359 1 97.88 383 ILE A O 1
ATOM 3040 N N . MET A 1 384 ? -4.918 20.562 10.914 1 96.31 384 MET A N 1
ATOM 3041 C CA . MET A 1 384 ? -3.828 20 10.109 1 96.31 384 MET A CA 1
ATOM 3042 C C . MET A 1 384 ? -2.625 19.672 10.984 1 96.31 384 MET A C 1
ATOM 3044 O O . MET A 1 384 ? -1.527 19.438 10.477 1 96.31 384 MET A O 1
ATOM 3048 N N . TYR A 1 385 ? -2.818 19.672 12.344 1 97.88 385 TYR A N 1
ATOM 3049 C CA . TYR A 1 385 ? -1.674 19.422 13.211 1 97.88 385 TYR A CA 1
ATOM 3050 C C . TYR A 1 385 ? -2.041 18.469 14.344 1 97.88 385 TYR A C 1
ATOM 3052 O O . TYR A 1 385 ? -1.646 17.297 14.328 1 97.88 385 TYR A O 1
ATOM 3060 N N . ASN A 1 386 ? -2.91 18.891 15.234 1 98.12 386 ASN A N 1
ATOM 3061 C CA . ASN A 1 386 ? -3.275 18.031 16.359 1 98.12 386 ASN A CA 1
ATOM 3062 C C . ASN A 1 386 ? -4.785 18.016 16.578 1 98.12 386 ASN A C 1
ATOM 3064 O O . ASN A 1 386 ? -5.246 17.75 17.688 1 98.12 386 ASN A O 1
ATOM 3068 N N . ASP A 1 387 ? -5.539 18.266 15.523 1 96.06 387 ASP A N 1
ATOM 3069 C CA . ASP A 1 387 ? -6.988 18.406 15.609 1 96.06 387 ASP A CA 1
ATOM 3070 C C . ASP A 1 387 ? -7.664 17.031 15.617 1 96.06 387 ASP A C 1
ATOM 3072 O O . ASP A 1 387 ? -8.891 16.938 15.75 1 96.06 387 ASP A O 1
ATOM 3076 N N . LEU A 1 388 ? -6.84 16.016 15.508 1 92.31 388 LEU A N 1
ATOM 3077 C CA . LEU A 1 388 ? -7.395 14.68 15.43 1 92.31 388 LEU A CA 1
ATOM 3078 C C . LEU A 1 388 ? -7.129 13.906 16.719 1 92.31 388 LEU A C 1
ATOM 3080 O O . LEU A 1 388 ? -6.062 14.047 17.328 1 92.31 388 LEU A O 1
ATOM 3084 N N . MET B 1 1 ? -18.266 -41.438 -21.516 1 48.25 1 MET B N 1
ATOM 3085 C CA . MET B 1 1 ? -17.281 -40.375 -21.438 1 48.25 1 MET B CA 1
ATOM 3086 C C . MET B 1 1 ? -15.938 -40.812 -22.016 1 48.25 1 MET B C 1
ATOM 3088 O O . MET B 1 1 ? -15.508 -41.938 -21.781 1 48.25 1 MET B O 1
ATOM 3092 N N . ASP B 1 2 ? -15.469 -40.188 -23.062 1 65.31 2 ASP B N 1
ATOM 3093 C CA . ASP B 1 2 ? -14.25 -40.594 -23.766 1 65.31 2 ASP B CA 1
ATOM 3094 C C . ASP B 1 2 ? -13.07 -40.688 -22.797 1 65.31 2 ASP B C 1
ATOM 3096 O O . ASP B 1 2 ? -13 -39.969 -21.812 1 65.31 2 ASP B O 1
ATOM 3100 N N . GLN B 1 3 ? -12.383 -41.75 -22.875 1 81.06 3 GLN B N 1
ATOM 3101 C CA . GLN B 1 3 ? -11.195 -42.031 -22.062 1 81.06 3 GLN B CA 1
ATOM 3102 C C . GLN B 1 3 ? -10.219 -40.844 -22.125 1 81.06 3 GLN B C 1
ATOM 3104 O O . GLN B 1 3 ? -9.883 -40.375 -23.203 1 81.06 3 GLN B O 1
ATOM 3109 N N . ARG B 1 4 ? -9.898 -40.312 -20.984 1 89.56 4 ARG B N 1
ATOM 3110 C CA . ARG B 1 4 ? -9.102 -39.094 -20.891 1 89.56 4 ARG B CA 1
ATOM 3111 C C . ARG B 1 4 ? -7.609 -39.406 -20.797 1 89.56 4 ARG B C 1
ATOM 3113 O O . ARG B 1 4 ? -6.781 -38.5 -20.672 1 89.56 4 ARG B O 1
ATOM 3120 N N . TYR B 1 5 ? -7.266 -40.719 -20.859 1 92.88 5 TYR B N 1
ATOM 3121 C CA . TYR B 1 5 ? -5.871 -41.125 -20.734 1 92.88 5 TYR B CA 1
ATOM 3122 C C . TYR B 1 5 ? -5.543 -42.25 -21.719 1 92.88 5 TYR B C 1
ATOM 3124 O O . TYR B 1 5 ? -6.438 -42.938 -22.203 1 92.88 5 TYR B O 1
ATOM 3132 N N . ILE B 1 6 ? -4.355 -42.312 -22.047 1 91.25 6 ILE B N 1
ATOM 3133 C CA . ILE B 1 6 ? -3.814 -43.438 -22.797 1 91.25 6 ILE B CA 1
ATOM 3134 C C . ILE B 1 6 ? -3.43 -44.562 -21.844 1 91.25 6 ILE B C 1
ATOM 3136 O O . ILE B 1 6 ? -2.713 -44.344 -20.859 1 91.25 6 ILE B O 1
ATOM 3140 N N . SER B 1 7 ? -3.928 -45.75 -22.141 1 90.88 7 SER B N 1
ATOM 3141 C CA . SER B 1 7 ? -3.588 -46.875 -21.266 1 90.88 7 SER B CA 1
ATOM 3142 C C . SER B 1 7 ? -2.08 -47.094 -21.203 1 90.88 7 SER B C 1
ATOM 3144 O O . SER B 1 7 ? -1.405 -47.125 -22.234 1 90.88 7 SER B O 1
ATOM 3146 N N . ASN B 1 8 ? -1.592 -47.188 -19.984 1 92.81 8 ASN B N 1
ATOM 3147 C CA . ASN B 1 8 ? -0.154 -47.344 -19.797 1 92.81 8 ASN B CA 1
ATOM 3148 C C . ASN B 1 8 ? 0.279 -48.812 -19.906 1 92.81 8 ASN B C 1
ATOM 3150 O O . ASN B 1 8 ? 0.828 -49.375 -18.953 1 92.81 8 ASN B O 1
ATOM 3154 N N . ASN B 1 9 ? 0.056 -49.344 -20.969 1 90.06 9 ASN B N 1
ATOM 3155 C CA . ASN B 1 9 ? 0.418 -50.75 -21.234 1 90.06 9 ASN B CA 1
ATOM 3156 C C . ASN B 1 9 ? 1.586 -50.844 -22.203 1 90.06 9 ASN B C 1
ATOM 3158 O O . ASN B 1 9 ? 1.878 -51.938 -22.719 1 90.06 9 ASN B O 1
ATOM 3162 N N . LEU B 1 10 ? 2.201 -49.875 -22.469 1 87.69 10 LEU B N 1
ATOM 3163 C CA . LEU B 1 10 ? 3.373 -49.875 -23.344 1 87.69 10 LEU B CA 1
ATOM 3164 C C . LEU B 1 10 ? 4.613 -50.344 -22.594 1 87.69 10 LEU B C 1
ATOM 3166 O O . LEU B 1 10 ? 4.699 -50.219 -21.375 1 87.69 10 LEU B O 1
ATOM 3170 N N . PRO B 1 11 ? 5.52 -50.938 -23.375 1 91.25 11 PRO B N 1
ATOM 3171 C CA . PRO B 1 11 ? 6.797 -51.219 -22.734 1 91.25 11 PRO B CA 1
ATOM 3172 C C . PRO B 1 11 ? 7.492 -49.969 -22.188 1 91.25 11 PRO B C 1
ATOM 3174 O O . PRO B 1 11 ? 7.305 -48.875 -22.703 1 91.25 11 PRO B O 1
ATOM 3177 N N . ALA B 1 12 ? 8.305 -50.25 -21.188 1 91.44 12 ALA B N 1
ATOM 3178 C CA . ALA B 1 12 ? 9.047 -49.156 -20.578 1 91.44 12 ALA B CA 1
ATOM 3179 C C . ALA B 1 12 ? 9.844 -48.375 -21.625 1 91.44 12 ALA B C 1
ATOM 3181 O O . ALA B 1 12 ? 10.508 -48.969 -22.469 1 91.44 12 ALA B O 1
ATOM 3182 N N . GLN B 1 13 ? 9.695 -47.062 -21.562 1 93.12 13 GLN B N 1
ATOM 3183 C CA . GLN B 1 13 ? 10.383 -46.188 -22.5 1 93.12 13 GLN B CA 1
ATOM 3184 C C . GLN B 1 13 ? 11.469 -45.375 -21.781 1 93.12 13 GLN B C 1
ATOM 3186 O O . GLN B 1 13 ? 11.328 -45.031 -20.609 1 93.12 13 GLN B O 1
ATOM 3191 N N . SER B 1 14 ? 12.531 -45.094 -22.5 1 92.69 14 SER B N 1
ATOM 3192 C CA . SER B 1 14 ? 13.586 -44.219 -22 1 92.69 14 SER B CA 1
ATOM 3193 C C . SER B 1 14 ? 13.688 -42.969 -22.844 1 92.69 14 SER B C 1
ATOM 3195 O O . SER B 1 14 ? 13.383 -42.969 -24.031 1 92.69 14 SER B O 1
ATOM 3197 N N . LEU B 1 15 ? 13.945 -41.781 -22.297 1 91.5 15 LEU B N 1
ATOM 3198 C CA . LEU B 1 15 ? 14.016 -40.5 -22.984 1 91.5 15 LEU B CA 1
ATOM 3199 C C . LEU B 1 15 ? 15.086 -40.5 -24.062 1 91.5 15 LEU B C 1
ATOM 3201 O O . LEU B 1 15 ? 14.867 -40 -25.156 1 91.5 15 LEU B O 1
ATOM 3205 N N . GLY B 1 16 ? 16.141 -41.156 -23.938 1 87.44 16 GLY B N 1
ATOM 3206 C CA . GLY B 1 16 ? 17.203 -41.344 -24.922 1 87.44 16 GLY B CA 1
ATOM 3207 C C . GLY B 1 16 ? 17.906 -40.031 -25.281 1 87.44 16 GLY B C 1
ATOM 3208 O O . GLY B 1 16 ? 18.922 -40.062 -25.984 1 87.44 16 GLY B O 1
ATOM 3209 N N . SER B 1 17 ? 17.422 -38.875 -25.047 1 91.56 17 SER B N 1
ATOM 3210 C CA . SER B 1 17 ? 18.031 -37.594 -25.344 1 91.56 17 SER B CA 1
ATOM 3211 C C . SER B 1 17 ? 18.438 -36.875 -24.062 1 91.56 17 SER B C 1
ATOM 3213 O O . SER B 1 17 ? 17.812 -37.062 -23.016 1 91.56 17 SER B O 1
ATOM 3215 N N . ASP B 1 18 ? 19.438 -36.062 -24.219 1 95 18 ASP B N 1
ATOM 3216 C CA . ASP B 1 18 ? 19.859 -35.219 -23.109 1 95 18 ASP B CA 1
ATOM 3217 C C . ASP B 1 18 ? 18.844 -34.125 -22.844 1 95 18 ASP B C 1
ATOM 3219 O O . ASP B 1 18 ? 18.516 -33.344 -23.734 1 95 18 ASP B O 1
ATOM 3223 N N . PRO B 1 19 ? 18.328 -34.125 -21.594 1 96.88 19 PRO B N 1
ATOM 3224 C CA . PRO B 1 19 ? 17.328 -33.094 -21.266 1 96.88 19 PRO B CA 1
ATOM 3225 C C . PRO B 1 19 ? 17.797 -31.672 -21.609 1 96.88 19 PRO B C 1
ATOM 3227 O O . PRO B 1 19 ? 16.984 -30.828 -22 1 96.88 19 PRO B O 1
ATOM 3230 N N . LYS B 1 20 ? 19.031 -31.359 -21.484 1 96.69 20 LYS B N 1
ATOM 3231 C CA . LYS B 1 20 ? 19.547 -30.016 -21.797 1 96.69 20 LYS B CA 1
ATOM 3232 C C . LYS B 1 20 ? 19.375 -29.703 -23.281 1 96.69 20 LYS B C 1
ATOM 3234 O O . LYS B 1 20 ? 19.094 -28.578 -23.656 1 96.69 20 LYS B O 1
ATOM 3239 N N . GLU B 1 21 ? 19.641 -30.703 -24.078 1 97.12 21 GLU B N 1
ATOM 3240 C CA . GLU B 1 21 ? 19.438 -30.531 -25.516 1 97.12 21 GLU B CA 1
ATOM 3241 C C . GLU B 1 21 ? 17.969 -30.297 -25.844 1 97.12 21 GLU B C 1
ATOM 3243 O O . GLU B 1 21 ? 17.641 -29.453 -26.688 1 97.12 21 GLU B O 1
ATOM 3248 N N . LEU B 1 22 ? 17.125 -31.078 -25.203 1 98.06 22 LEU B N 1
ATOM 3249 C CA . LEU B 1 22 ? 15.695 -30.922 -25.391 1 98.06 22 LEU B CA 1
ATOM 3250 C C . LEU B 1 22 ? 15.234 -29.531 -24.922 1 98.06 22 LEU B C 1
ATOM 3252 O O . LEU B 1 22 ? 14.367 -28.922 -25.547 1 98.06 22 LEU B O 1
ATOM 3256 N N . LEU B 1 23 ? 15.82 -29.078 -23.797 1 98.5 23 LEU B N 1
ATOM 3257 C CA . LEU B 1 23 ? 15.531 -27.75 -23.281 1 98.5 23 LEU B CA 1
ATOM 3258 C C . LEU B 1 23 ? 15.898 -26.672 -24.297 1 98.5 23 LEU B C 1
ATOM 3260 O O . LEU B 1 23 ? 15.094 -25.797 -24.594 1 98.5 23 LEU B O 1
ATOM 3264 N N . THR B 1 24 ? 17.109 -26.75 -24.828 1 98.38 24 THR B N 1
ATOM 3265 C CA . THR B 1 24 ? 17.594 -25.781 -25.797 1 98.38 24 THR B CA 1
ATOM 3266 C C . THR B 1 24 ? 16.688 -25.75 -27.031 1 98.38 24 THR B C 1
ATOM 3268 O O . THR B 1 24 ? 16.297 -24.688 -27.5 1 98.38 24 THR B O 1
ATOM 3271 N N . TYR B 1 25 ? 16.391 -26.938 -27.484 1 97.69 25 TYR B N 1
ATOM 3272 C CA . TYR B 1 25 ? 15.516 -27.078 -28.641 1 97.69 25 TYR B CA 1
ATOM 3273 C C . TYR B 1 25 ? 14.156 -26.438 -28.375 1 97.69 25 TYR B C 1
ATOM 3275 O O . TYR B 1 25 ? 13.648 -25.672 -29.203 1 97.69 25 TYR B O 1
ATOM 3283 N N . ALA B 1 26 ? 13.539 -26.75 -27.266 1 98.19 26 ALA B N 1
ATOM 3284 C CA . ALA B 1 26 ? 12.227 -26.219 -26.891 1 98.19 26 ALA B CA 1
ATOM 3285 C C . ALA B 1 26 ? 12.258 -24.688 -26.812 1 98.19 26 ALA B C 1
ATOM 3287 O O . ALA B 1 26 ? 11.375 -24.016 -27.344 1 98.19 26 ALA B O 1
ATOM 3288 N N . LEU B 1 27 ? 13.281 -24.141 -26.188 1 98.69 27 LEU B N 1
ATOM 3289 C CA . LEU B 1 27 ? 13.367 -22.688 -26 1 98.69 27 LEU B CA 1
ATOM 3290 C C . LEU B 1 27 ? 13.602 -21.984 -27.344 1 98.69 27 LEU B C 1
ATOM 3292 O O . LEU B 1 27 ? 13.07 -20.891 -27.562 1 98.69 27 LEU B O 1
ATOM 3296 N N . GLU B 1 28 ? 14.43 -22.594 -28.203 1 98.62 28 GLU B N 1
ATOM 3297 C CA . GLU B 1 28 ? 14.625 -22.031 -29.547 1 98.62 28 GLU B CA 1
ATOM 3298 C C . GLU B 1 28 ? 13.297 -21.922 -30.297 1 98.62 28 GLU B C 1
ATOM 3300 O O . GLU B 1 28 ? 13.023 -20.922 -30.938 1 98.62 28 GLU B O 1
ATOM 3305 N N . LEU B 1 29 ? 12.523 -22.953 -30.156 1 97.5 29 LEU B N 1
ATOM 3306 C CA . LEU B 1 29 ? 11.234 -22.969 -30.844 1 97.5 29 LEU B CA 1
ATOM 3307 C C . LEU B 1 29 ? 10.25 -22 -30.172 1 97.5 29 LEU B C 1
ATOM 3309 O O . LEU B 1 29 ? 9.414 -21.406 -30.844 1 97.5 29 LEU B O 1
ATOM 3313 N N . VAL B 1 30 ? 10.312 -21.812 -28.828 1 97.25 30 VAL B N 1
ATOM 3314 C CA . VAL B 1 30 ? 9.477 -20.828 -28.141 1 97.25 30 VAL B CA 1
ATOM 3315 C C . VAL B 1 30 ? 9.742 -19.438 -28.719 1 97.25 30 VAL B C 1
ATOM 3317 O O . VAL B 1 30 ? 8.805 -18.734 -29.094 1 97.25 30 VAL B O 1
ATOM 3320 N N . VAL B 1 31 ? 11.016 -19.062 -28.797 1 98.06 31 VAL B N 1
ATOM 3321 C CA . VAL B 1 31 ? 11.391 -17.734 -29.281 1 98.06 31 VAL B CA 1
ATOM 3322 C C . VAL B 1 31 ? 10.977 -17.562 -30.734 1 98.06 31 VAL B C 1
ATOM 3324 O O . VAL B 1 31 ? 10.555 -16.484 -31.156 1 98.06 31 VAL B O 1
ATOM 3327 N N . ARG B 1 32 ? 11.047 -18.625 -31.469 1 97.06 32 ARG B N 1
ATOM 3328 C CA . ARG B 1 32 ? 10.734 -18.578 -32.906 1 97.06 32 ARG B CA 1
ATOM 3329 C C . ARG B 1 32 ? 9.227 -18.484 -33.125 1 97.06 32 ARG B C 1
ATOM 3331 O O . ARG B 1 32 ? 8.766 -17.703 -33.938 1 97.06 32 ARG B O 1
ATOM 3338 N N . HIS B 1 33 ? 8.422 -19.312 -32.406 1 93.94 33 HIS B N 1
ATOM 3339 C CA . HIS B 1 33 ? 6.992 -19.453 -32.656 1 93.94 33 HIS B CA 1
ATOM 3340 C C . HIS B 1 33 ? 6.188 -18.438 -31.844 1 93.94 33 HIS B C 1
ATOM 3342 O O . HIS B 1 33 ? 5.055 -18.109 -32.219 1 93.94 33 HIS B O 1
ATOM 3348 N N . THR B 1 34 ? 6.727 -18 -30.781 1 94.5 34 THR B N 1
ATOM 3349 C CA . THR B 1 34 ? 6.086 -17.016 -29.922 1 94.5 34 THR B CA 1
ATOM 3350 C C . THR B 1 34 ? 7.047 -15.875 -29.594 1 94.5 34 THR B C 1
ATOM 3352 O O . THR B 1 34 ? 7.371 -15.641 -28.422 1 94.5 34 THR B O 1
ATOM 3355 N N . PRO B 1 35 ? 7.453 -15.133 -30.609 1 96.5 35 PRO B N 1
ATOM 3356 C CA . PRO B 1 35 ? 8.461 -14.094 -30.406 1 96.5 35 PRO B CA 1
ATOM 3357 C C . PRO B 1 35 ? 7.93 -12.906 -29.594 1 96.5 35 PRO B C 1
ATOM 3359 O O . PRO B 1 35 ? 6.719 -12.68 -29.562 1 96.5 35 PRO B O 1
ATOM 3362 N N . PRO B 1 36 ? 8.875 -12.164 -28.891 1 97.62 36 PRO B N 1
ATOM 3363 C CA . PRO B 1 36 ? 8.469 -10.898 -28.297 1 97.62 36 PRO B CA 1
ATOM 3364 C C . PRO B 1 36 ? 7.816 -9.953 -29.297 1 97.62 36 PRO B C 1
ATOM 3366 O O . PRO B 1 36 ? 8.148 -9.984 -30.484 1 97.62 36 PRO B O 1
ATOM 3369 N N . ARG B 1 37 ? 6.906 -9.219 -28.75 1 97.19 37 ARG B N 1
ATOM 3370 C CA . ARG B 1 37 ? 6.172 -8.289 -29.609 1 97.19 37 ARG B CA 1
ATOM 3371 C C . ARG B 1 37 ? 6.43 -6.844 -29.219 1 97.19 37 ARG B C 1
ATOM 3373 O O . ARG B 1 37 ? 6.738 -6.566 -28.047 1 97.19 37 ARG B O 1
ATOM 3380 N N . GLU B 1 38 ? 6.25 -5.961 -30.203 1 97.88 38 GLU B N 1
ATOM 3381 C CA . GLU B 1 38 ? 6.324 -4.535 -29.906 1 97.88 38 GLU B CA 1
ATOM 3382 C C . GLU B 1 38 ? 5.082 -4.066 -29.156 1 97.88 38 GLU B C 1
ATOM 3384 O O . GLU B 1 38 ? 5.16 -3.176 -28.297 1 97.88 38 GLU B O 1
ATOM 3389 N N . VAL B 1 39 ? 3.988 -4.59 -29.609 1 98 39 VAL B N 1
ATOM 3390 C CA . VAL B 1 39 ? 2.697 -4.285 -29 1 98 39 VAL B CA 1
ATOM 3391 C C . VAL B 1 39 ? 1.966 -5.582 -28.656 1 98 39 VAL B C 1
ATOM 3393 O O . VAL B 1 39 ? 1.831 -6.465 -29.516 1 98 39 VAL B O 1
ATOM 3396 N N . TYR B 1 40 ? 1.532 -5.703 -27.422 1 96.56 40 TYR B N 1
ATOM 3397 C CA . TYR B 1 40 ? 0.721 -6.832 -26.984 1 96.56 40 TYR B CA 1
ATOM 3398 C C . TYR B 1 40 ? -0.758 -6.469 -26.969 1 96.56 40 TYR B C 1
ATOM 3400 O O . TYR B 1 40 ? -1.142 -5.438 -26.406 1 96.56 40 TYR B O 1
ATOM 3408 N N . HIS B 1 41 ? -1.549 -7.324 -27.562 1 93.69 41 HIS B N 1
ATOM 3409 C CA . HIS B 1 41 ? -2.994 -7.133 -27.578 1 93.69 41 HIS B CA 1
ATOM 3410 C C . HIS B 1 41 ? -3.676 -7.977 -26.516 1 93.69 41 HIS B C 1
ATOM 3412 O O . HIS B 1 41 ? -3.021 -8.766 -25.828 1 93.69 41 HIS B O 1
ATOM 3418 N N . ASP B 1 42 ? -4.926 -7.812 -26.375 1 91.06 42 ASP B N 1
ATOM 3419 C CA . ASP B 1 42 ? -5.703 -8.438 -25.312 1 91.06 42 ASP B CA 1
ATOM 3420 C C . ASP B 1 42 ? -5.445 -9.945 -25.25 1 91.06 42 ASP B C 1
ATOM 3422 O O . ASP B 1 42 ? -5.309 -10.516 -24.172 1 91.06 42 ASP B O 1
ATOM 3426 N N . ARG B 1 43 ? -5.305 -10.602 -26.344 1 89.38 43 ARG B N 1
ATOM 3427 C CA . ARG B 1 43 ? -5.141 -12.055 -26.406 1 89.38 43 ARG B CA 1
ATOM 3428 C C . ARG B 1 43 ? -3.793 -12.477 -25.828 1 89.38 43 ARG B C 1
ATOM 3430 O O . ARG B 1 43 ? -3.596 -13.641 -25.484 1 89.38 43 ARG B O 1
ATOM 3437 N N . HIS B 1 44 ? -2.852 -11.477 -25.734 1 92.75 44 HIS B N 1
ATOM 3438 C CA . HIS B 1 44 ? -1.511 -11.766 -25.234 1 92.75 44 HIS B CA 1
ATOM 3439 C C . HIS B 1 44 ? -1.405 -11.484 -23.734 1 92.75 44 HIS B C 1
ATOM 3441 O O . HIS B 1 44 ? -0.391 -11.805 -23.109 1 92.75 44 HIS B O 1
ATOM 3447 N N . LEU B 1 45 ? -2.459 -10.852 -23.234 1 94.19 45 LEU B N 1
ATOM 3448 C CA . LEU B 1 45 ? -2.395 -10.312 -21.891 1 94.19 45 LEU B CA 1
ATOM 3449 C C . LEU B 1 45 ? -3.139 -11.203 -20.906 1 94.19 45 LEU B C 1
ATOM 3451 O O . LEU B 1 45 ? -4.266 -10.891 -20.5 1 94.19 45 LEU B O 1
ATOM 3455 N N . GLY B 1 46 ? -2.467 -12.305 -20.469 1 93.56 46 GLY B N 1
ATOM 3456 C CA . GLY B 1 46 ? -3.082 -13.273 -19.578 1 93.56 46 GLY B CA 1
ATOM 3457 C C . GLY B 1 46 ? -2.211 -13.625 -18.391 1 93.56 46 GLY B C 1
ATOM 3458 O O . GLY B 1 46 ? -2.283 -14.742 -17.859 1 93.56 46 GLY B O 1
ATOM 3459 N N . GLY B 1 47 ? -1.336 -12.617 -17.984 1 96.19 47 GLY B N 1
ATOM 3460 C CA . GLY B 1 47 ? -0.504 -12.805 -16.797 1 96.19 47 GLY B CA 1
ATOM 3461 C C . GLY B 1 47 ? 0.521 -13.914 -16.969 1 96.19 47 GLY B C 1
ATOM 3462 O O . GLY B 1 47 ? 1.07 -14.102 -18.047 1 96.19 47 GLY B O 1
ATOM 3463 N N . LEU B 1 48 ? 0.791 -14.609 -15.82 1 96.62 48 LEU B N 1
ATOM 3464 C CA . LEU B 1 48 ? 1.758 -15.695 -15.812 1 96.62 48 LEU B CA 1
ATOM 3465 C C . LEU B 1 48 ? 1.186 -16.938 -16.484 1 96.62 48 LEU B C 1
ATOM 3467 O O . LEU B 1 48 ? 1.926 -17.719 -17.078 1 96.62 48 LEU B O 1
ATOM 3471 N N . PHE B 1 49 ? -0.068 -17.031 -16.359 1 89.44 49 PHE B N 1
ATOM 3472 C CA . PHE B 1 49 ? -0.731 -18.281 -16.703 1 89.44 49 PHE B CA 1
ATOM 3473 C C . PHE B 1 49 ? -0.943 -18.391 -18.203 1 89.44 49 PHE B C 1
ATOM 3475 O O . PHE B 1 49 ? -0.496 -19.359 -18.844 1 89.44 49 PHE B O 1
ATOM 3482 N N . THR B 1 50 ? -1.512 -17.375 -18.828 1 89.38 50 THR B N 1
ATOM 3483 C CA . THR B 1 50 ? -1.923 -17.516 -20.219 1 89.38 50 THR B CA 1
ATOM 3484 C C . THR B 1 50 ? -1.281 -16.453 -21.094 1 89.38 50 THR B C 1
ATOM 3486 O O . THR B 1 50 ? -1.422 -16.469 -22.312 1 89.38 50 THR B O 1
ATOM 3489 N N . GLY B 1 51 ? -0.565 -15.555 -20.531 1 92.94 51 GLY B N 1
ATOM 3490 C CA . GLY B 1 51 ? -0.033 -14.438 -21.297 1 92.94 51 GLY B CA 1
ATOM 3491 C C . GLY B 1 51 ? 1.464 -14.531 -21.531 1 92.94 51 GLY B C 1
ATOM 3492 O O . GLY B 1 51 ? 2.121 -15.438 -21.016 1 92.94 51 GLY B O 1
ATOM 3493 N N . TYR B 1 52 ? 1.966 -13.594 -22.297 1 95.94 52 TYR B N 1
ATOM 3494 C CA . TYR B 1 52 ? 3.377 -13.539 -22.656 1 95.94 52 TYR B CA 1
ATOM 3495 C C . TYR B 1 52 ? 4.238 -13.188 -21.453 1 95.94 52 TYR B C 1
ATOM 3497 O O . TYR B 1 52 ? 5.445 -13.43 -21.453 1 95.94 52 TYR B O 1
ATOM 3505 N N . THR B 1 53 ? 3.619 -12.555 -20.453 1 97.88 53 THR B N 1
ATOM 3506 C CA . THR B 1 53 ? 4.348 -12.273 -19.219 1 97.88 53 THR B CA 1
ATOM 3507 C C . THR B 1 53 ? 4.867 -13.57 -18.609 1 97.88 53 THR B C 1
ATOM 3509 O O . THR B 1 53 ? 5.953 -13.586 -18.016 1 97.88 53 THR B O 1
ATOM 3512 N N . GLY B 1 54 ? 4.129 -14.641 -18.812 1 97.44 54 GLY B N 1
ATOM 3513 C CA . GLY B 1 54 ? 4.566 -15.945 -18.328 1 97.44 54 GLY B CA 1
ATOM 3514 C C . GLY B 1 54 ? 5.855 -16.422 -18.969 1 97.44 54 GLY B C 1
ATOM 3515 O O . GLY B 1 54 ? 6.648 -17.125 -18.344 1 97.44 54 GLY B O 1
ATOM 3516 N N . LEU B 1 55 ? 6.059 -16.031 -20.219 1 97.88 55 LEU B N 1
ATOM 3517 C CA . LEU B 1 55 ? 7.301 -16.391 -20.891 1 97.88 55 LEU B CA 1
ATOM 3518 C C . LEU B 1 55 ? 8.477 -15.625 -20.312 1 97.88 55 LEU B C 1
ATOM 3520 O O . LEU B 1 55 ? 9.562 -16.188 -20.141 1 97.88 55 LEU B O 1
ATOM 3524 N N . ALA B 1 56 ? 8.219 -14.359 -20.047 1 98.62 56 ALA B N 1
ATOM 3525 C CA . ALA B 1 56 ? 9.273 -13.578 -19.391 1 98.62 56 ALA B CA 1
ATOM 3526 C C . ALA B 1 56 ? 9.703 -14.234 -18.078 1 98.62 56 ALA B C 1
ATOM 3528 O O . ALA B 1 56 ? 10.898 -14.352 -17.812 1 98.62 56 ALA B O 1
ATOM 3529 N N . TYR B 1 57 ? 8.758 -14.664 -17.359 1 98.69 57 TYR B N 1
ATOM 3530 C CA . TYR B 1 57 ? 9.055 -15.281 -16.078 1 98.69 57 TYR B CA 1
ATOM 3531 C C . TYR B 1 57 ? 9.773 -16.609 -16.266 1 98.69 57 TYR B C 1
ATOM 3533 O O . TYR B 1 57 ? 10.695 -16.938 -15.508 1 98.69 57 TYR B O 1
ATOM 3541 N N . LEU B 1 58 ? 9.328 -17.406 -17.234 1 98.62 58 LEU B N 1
ATOM 3542 C CA . LEU B 1 58 ? 10.008 -18.656 -17.562 1 98.62 58 LEU B CA 1
ATOM 3543 C C . LEU B 1 58 ? 11.484 -18.406 -17.844 1 98.62 58 LEU B C 1
ATOM 3545 O O . LEU B 1 58 ? 12.352 -19.062 -17.281 1 98.62 58 LEU B O 1
ATOM 3549 N N . PHE B 1 59 ? 11.742 -17.453 -18.688 1 98.81 59 PHE B N 1
ATOM 3550 C CA . PHE B 1 59 ? 13.117 -17.156 -19.062 1 98.81 59 PHE B CA 1
ATOM 3551 C C . PHE B 1 59 ? 13.898 -16.625 -17.859 1 98.81 59 PHE B C 1
ATOM 3553 O O . PHE B 1 59 ? 15.094 -16.891 -17.719 1 98.81 59 PHE B O 1
ATOM 3560 N N . LEU B 1 60 ? 13.219 -15.867 -17.016 1 98.81 60 LEU B N 1
ATOM 3561 C CA . LEU B 1 60 ? 13.867 -15.406 -15.789 1 98.81 60 LEU B CA 1
ATOM 3562 C C . LEU B 1 60 ? 14.289 -16.578 -14.914 1 98.81 60 LEU B C 1
ATOM 3564 O O . LEU B 1 60 ? 15.453 -16.672 -14.516 1 98.81 60 LEU B O 1
ATOM 3568 N N . GLN B 1 61 ? 13.398 -17.5 -14.641 1 98.5 61 GLN B N 1
ATOM 3569 C CA . GLN B 1 61 ? 13.688 -18.672 -13.812 1 98.5 61 GLN B CA 1
ATOM 3570 C C . GLN B 1 61 ? 14.828 -19.5 -14.406 1 98.5 61 GLN B C 1
ATOM 3572 O O . GLN B 1 61 ? 15.75 -19.891 -13.688 1 98.5 61 GLN B O 1
ATOM 3577 N N . LEU B 1 62 ? 14.758 -19.688 -15.688 1 98.69 62 LEU B N 1
ATOM 3578 C CA . LEU B 1 62 ? 15.734 -20.547 -16.344 1 98.69 62 LEU B CA 1
ATOM 3579 C C . LEU B 1 62 ? 17.094 -19.859 -16.422 1 98.69 62 LEU B C 1
ATOM 3581 O O . LEU B 1 62 ? 18.125 -20.531 -16.469 1 98.69 62 LEU B O 1
ATOM 3585 N N . SER B 1 63 ? 17.094 -18.562 -16.453 1 98.44 63 SER B N 1
ATOM 3586 C CA . SER B 1 63 ? 18.359 -17.828 -16.484 1 98.44 63 SER B CA 1
ATOM 3587 C C . SER B 1 63 ? 19.188 -18.094 -15.227 1 98.44 63 SER B C 1
ATOM 3589 O O . SER B 1 63 ? 20.422 -18.078 -15.273 1 98.44 63 SER B O 1
ATOM 3591 N N . GLU B 1 64 ? 18.5 -18.281 -14.156 1 97.25 64 GLU B N 1
ATOM 3592 C CA . GLU B 1 64 ? 19.188 -18.625 -12.922 1 97.25 64 GLU B CA 1
ATOM 3593 C C . GLU B 1 64 ? 19.656 -20.078 -12.93 1 97.25 64 GLU B C 1
ATOM 3595 O O . GLU B 1 64 ? 20.766 -20.375 -12.484 1 97.25 64 GLU B O 1
ATOM 3600 N N . MET B 1 65 ? 18.859 -20.969 -13.5 1 96.5 65 MET B N 1
ATOM 3601 C CA . MET B 1 65 ? 19.141 -22.406 -13.516 1 96.5 65 MET B CA 1
ATOM 3602 C C . MET B 1 65 ? 20.234 -22.734 -14.531 1 96.5 65 MET B C 1
ATOM 3604 O O . MET B 1 65 ? 21.016 -23.656 -14.328 1 96.5 65 MET B O 1
ATOM 3608 N N . HIS B 1 66 ? 20.203 -21.984 -15.602 1 97 66 HIS B N 1
ATOM 3609 C CA . HIS B 1 66 ? 21.141 -22.203 -16.703 1 97 66 HIS B CA 1
ATOM 3610 C C . HIS B 1 66 ? 21.75 -20.875 -17.172 1 97 66 HIS B C 1
ATOM 3612 O O . HIS B 1 66 ? 21.5 -20.422 -18.281 1 97 66 HIS B O 1
ATOM 3618 N N . PRO B 1 67 ? 22.672 -20.312 -16.406 1 96.25 67 PRO B N 1
ATOM 3619 C CA . PRO B 1 67 ? 23.188 -18.969 -16.688 1 96.25 67 PRO B CA 1
ATOM 3620 C C . PRO B 1 67 ? 24 -18.922 -17.984 1 96.25 67 PRO B C 1
ATOM 3622 O O . PRO B 1 67 ? 24.109 -17.859 -18.594 1 96.25 67 PRO B O 1
ATOM 3625 N N . ASP B 1 68 ? 24.484 -20.062 -18.453 1 96.88 68 ASP B N 1
ATOM 3626 C CA . ASP B 1 68 ? 25.375 -20.047 -19.609 1 96.88 68 ASP B CA 1
ATOM 3627 C C . ASP B 1 68 ? 24.625 -20.469 -20.875 1 96.88 68 ASP B C 1
ATOM 3629 O O . ASP B 1 68 ? 25.203 -20.484 -21.969 1 96.88 68 ASP B O 1
ATOM 3633 N N . LEU B 1 69 ? 23.391 -20.844 -20.734 1 98.12 69 LEU B N 1
ATOM 3634 C CA . LEU B 1 69 ? 22.609 -21.281 -21.891 1 98.12 69 LEU B CA 1
ATOM 3635 C C . LEU B 1 69 ? 22.266 -20.094 -22.781 1 98.12 69 LEU B C 1
ATOM 3637 O O . LEU B 1 69 ? 21.766 -19.078 -22.312 1 98.12 69 LEU B O 1
ATOM 3641 N N . LEU B 1 70 ? 22.609 -20.234 -24.016 1 98.44 70 LEU B N 1
ATOM 3642 C CA . LEU B 1 70 ? 22.281 -19.219 -25.016 1 98.44 70 LEU B CA 1
ATOM 3643 C C . LEU B 1 70 ? 21.172 -19.703 -25.938 1 98.44 70 LEU B C 1
ATOM 3645 O O . LEU B 1 70 ? 21.203 -20.859 -26.375 1 98.44 70 LEU B O 1
ATOM 3649 N N . ILE B 1 71 ? 20.266 -18.922 -26.172 1 98.62 71 ILE B N 1
ATOM 3650 C CA . ILE B 1 71 ? 19.188 -19.188 -27.125 1 98.62 71 ILE B CA 1
ATOM 3651 C C . ILE B 1 71 ? 19.203 -18.125 -28.219 1 98.62 71 ILE B C 1
ATOM 3653 O O . ILE B 1 71 ? 19.062 -16.938 -27.953 1 98.62 71 ILE B O 1
ATOM 3657 N N . SER B 1 72 ? 19.344 -18.609 -29.516 1 97.62 72 SER B N 1
ATOM 3658 C CA . SER B 1 72 ? 19.5 -17.703 -30.656 1 97.62 72 SER B CA 1
ATOM 3659 C C . SER B 1 72 ? 20.578 -16.672 -30.391 1 97.62 72 SER B C 1
ATOM 3661 O O . SER B 1 72 ? 20.391 -15.484 -30.656 1 97.62 72 SER B O 1
ATOM 3663 N N . GLY B 1 73 ? 21.578 -17.062 -29.656 1 97.62 73 GLY B N 1
ATOM 3664 C CA . GLY B 1 73 ? 22.781 -16.266 -29.453 1 97.62 73 GLY B CA 1
ATOM 3665 C C . GLY B 1 73 ? 22.656 -15.305 -28.281 1 97.62 73 GLY B C 1
ATOM 3666 O O . GLY B 1 73 ? 23.562 -14.508 -28.031 1 97.62 73 GLY B O 1
ATOM 3667 N N . GLN B 1 74 ? 21.625 -15.336 -27.562 1 98.5 74 GLN B N 1
ATOM 3668 C CA . GLN B 1 74 ? 21.406 -14.391 -26.469 1 98.5 74 GLN B CA 1
ATOM 3669 C C . GLN B 1 74 ? 21.219 -15.125 -25.141 1 98.5 74 GLN B C 1
ATOM 3671 O O . GLN B 1 74 ? 20.719 -16.25 -25.109 1 98.5 74 GLN B O 1
ATOM 3676 N N . GLU B 1 75 ? 21.609 -14.484 -24.062 1 98.5 75 GLU B N 1
ATOM 3677 C CA . GLU B 1 75 ? 21.359 -15.016 -22.734 1 98.5 75 GLU B CA 1
ATOM 3678 C C . GLU B 1 75 ? 19.875 -15.086 -22.422 1 98.5 75 GLU B C 1
ATOM 3680 O O . GLU B 1 75 ? 19.078 -14.328 -22.984 1 98.5 75 GLU B O 1
ATOM 3685 N N . LEU B 1 76 ? 19.547 -15.953 -21.531 1 98.81 76 LEU B N 1
ATOM 3686 C CA . LEU B 1 76 ? 18.141 -16.156 -21.203 1 98.81 76 LEU B CA 1
ATOM 3687 C C . LEU B 1 76 ? 17.531 -14.898 -20.594 1 98.81 76 LEU B C 1
ATOM 3689 O O . LEU B 1 76 ? 16.375 -14.57 -20.844 1 98.81 76 LEU B O 1
ATOM 3693 N N . ILE B 1 77 ? 18.297 -14.18 -19.812 1 98.62 77 ILE B N 1
ATOM 3694 C CA . ILE B 1 77 ? 17.797 -12.961 -19.172 1 98.62 77 ILE B CA 1
ATOM 3695 C C . ILE B 1 77 ? 17.5 -11.906 -20.234 1 98.62 77 ILE B C 1
ATOM 3697 O O . ILE B 1 77 ? 16.594 -11.078 -20.047 1 98.62 77 ILE B O 1
ATOM 3701 N N . PHE B 1 78 ? 18.203 -11.945 -21.344 1 98.62 78 PHE B N 1
ATOM 3702 C CA . PHE B 1 78 ? 17.906 -11.07 -22.469 1 98.62 78 PHE B CA 1
ATOM 3703 C C . PHE B 1 78 ? 16.5 -11.289 -22.984 1 98.62 78 PHE B C 1
ATOM 3705 O O . PHE B 1 78 ? 15.75 -10.328 -23.203 1 98.62 78 PHE B O 1
ATOM 3712 N N . TRP B 1 79 ? 16.109 -12.492 -23.125 1 98.69 79 TRP B N 1
ATOM 3713 C CA . TRP B 1 79 ? 14.789 -12.82 -23.641 1 98.69 79 TRP B CA 1
ATOM 3714 C C . TRP B 1 79 ? 13.703 -12.43 -22.641 1 98.69 79 TRP B C 1
ATOM 3716 O O . TRP B 1 79 ? 12.625 -11.969 -23.031 1 98.69 79 TRP B O 1
ATOM 3726 N N . ALA B 1 80 ? 13.953 -12.664 -21.328 1 98.81 80 ALA B N 1
ATOM 3727 C CA . ALA B 1 80 ? 13.008 -12.188 -20.312 1 98.81 80 ALA B CA 1
ATOM 3728 C C . ALA B 1 80 ? 12.711 -10.703 -20.5 1 98.81 80 ALA B C 1
ATOM 3730 O O . ALA B 1 80 ? 11.555 -10.289 -20.5 1 98.81 80 ALA B O 1
ATOM 3731 N N . ARG B 1 81 ? 13.766 -9.898 -20.734 1 98.75 81 ARG B N 1
ATOM 3732 C CA . ARG B 1 81 ? 13.625 -8.461 -20.938 1 98.75 81 ARG B CA 1
ATOM 3733 C C . ARG B 1 81 ? 12.852 -8.148 -22.203 1 98.75 81 ARG B C 1
ATOM 3735 O O . ARG B 1 81 ? 12.023 -7.242 -22.234 1 98.75 81 ARG B O 1
ATOM 3742 N N . GLN B 1 82 ? 13.148 -8.922 -23.25 1 98.69 82 GLN B N 1
ATOM 3743 C CA . GLN B 1 82 ? 12.492 -8.68 -24.531 1 98.69 82 GLN B CA 1
ATOM 3744 C C . GLN B 1 82 ? 10.992 -8.922 -24.422 1 98.69 82 GLN B C 1
ATOM 3746 O O . GLN B 1 82 ? 10.195 -8.18 -25 1 98.69 82 GLN B O 1
ATOM 3751 N N . TYR B 1 83 ? 10.555 -9.914 -23.703 1 98.5 83 TYR B N 1
ATOM 3752 C CA . TYR B 1 83 ? 9.141 -10.234 -23.562 1 98.5 83 TYR B CA 1
ATOM 3753 C C . TYR B 1 83 ? 8.43 -9.18 -22.719 1 98.5 83 TYR B C 1
ATOM 3755 O O . TYR B 1 83 ? 7.199 -9.07 -22.766 1 98.5 83 TYR B O 1
ATOM 3763 N N . LEU B 1 84 ? 9.195 -8.391 -21.938 1 98.56 84 LEU B N 1
ATOM 3764 C CA . LEU B 1 84 ? 8.602 -7.371 -21.078 1 98.56 84 LEU B CA 1
ATOM 3765 C C . LEU B 1 84 ? 8.594 -6.012 -21.766 1 98.56 84 LEU B C 1
ATOM 3767 O O . LEU B 1 84 ? 7.91 -5.09 -21.312 1 98.56 84 LEU B O 1
ATOM 3771 N N . ALA B 1 85 ? 9.32 -5.883 -22.844 1 98.38 85 ALA B N 1
ATOM 3772 C CA . ALA B 1 85 ? 9.633 -4.574 -23.406 1 98.38 85 ALA B CA 1
ATOM 3773 C C . ALA B 1 85 ? 8.453 -4.027 -24.203 1 98.38 85 ALA B C 1
ATOM 3775 O O . ALA B 1 85 ? 8.281 -2.809 -24.312 1 98.38 85 ALA B O 1
ATOM 3776 N N . GLY B 1 86 ? 7.613 -4.902 -24.719 1 98.19 86 GLY B N 1
ATOM 3777 C CA . GLY B 1 86 ? 6.539 -4.461 -25.594 1 98.19 86 GLY B CA 1
ATOM 3778 C C . GLY B 1 86 ? 5.469 -3.668 -24.875 1 98.19 86 GLY B C 1
ATOM 3779 O O . GLY B 1 86 ? 5.262 -3.844 -23.672 1 98.19 86 GLY B O 1
ATOM 3780 N N . ASP B 1 87 ? 4.777 -2.809 -25.672 1 98.06 87 ASP B N 1
ATOM 3781 C CA . ASP B 1 87 ? 3.684 -1.995 -25.141 1 98.06 87 ASP B CA 1
ATOM 3782 C C . ASP B 1 87 ? 2.479 -2.861 -24.781 1 98.06 87 ASP B C 1
ATOM 3784 O O . ASP B 1 87 ? 2.051 -3.699 -25.578 1 98.06 87 ASP B O 1
ATOM 3788 N N . ARG B 1 88 ? 1.921 -2.688 -23.625 1 97.12 88 ARG B N 1
ATOM 3789 C CA . ARG B 1 88 ? 0.772 -3.455 -23.156 1 97.12 88 ARG B CA 1
ATOM 3790 C C . ARG B 1 88 ? -0.431 -2.551 -22.922 1 97.12 88 ARG B C 1
ATOM 3792 O O . ARG B 1 88 ? -1.455 -2.996 -22.391 1 97.12 88 ARG B O 1
ATOM 3799 N N . GLY B 1 89 ? -0.266 -1.252 -23.328 1 95.75 89 GLY B N 1
ATOM 3800 C CA . GLY B 1 89 ? -1.313 -0.284 -23.047 1 95.75 89 GLY B CA 1
ATOM 3801 C C . GLY B 1 89 ? -1.492 -0.012 -21.578 1 95.75 89 GLY B C 1
ATOM 3802 O O . GLY B 1 89 ? -0.572 -0.228 -20.781 1 95.75 89 GLY B O 1
ATOM 3803 N N . HIS B 1 90 ? -2.635 0.623 -21.234 1 94.44 90 HIS B N 1
ATOM 3804 C CA . HIS B 1 90 ? -2.941 0.896 -19.828 1 94.44 90 HIS B CA 1
ATOM 3805 C C . HIS B 1 90 ? -3.52 -0.335 -19.141 1 94.44 90 HIS B C 1
ATOM 3807 O O . HIS B 1 90 ? -4.656 -0.728 -19.422 1 94.44 90 HIS B O 1
ATOM 3813 N N . LEU B 1 91 ? -2.77 -0.918 -18.312 1 96.56 91 LEU B N 1
ATOM 3814 C CA . LEU B 1 91 ? -3.211 -2.104 -17.594 1 96.56 91 LEU B CA 1
ATOM 3815 C C . LEU B 1 91 ? -4.023 -1.715 -16.359 1 96.56 91 LEU B C 1
ATOM 3817 O O . LEU B 1 91 ? -3.66 -0.778 -15.641 1 96.56 91 LEU B O 1
ATOM 3821 N N . VAL B 1 92 ? -5.09 -2.387 -16.172 1 94.69 92 VAL B N 1
ATOM 3822 C CA . VAL B 1 92 ? -5.945 -2.137 -15.016 1 94.69 92 VAL B CA 1
ATOM 3823 C C . VAL B 1 92 ? -6.172 -3.438 -14.25 1 94.69 92 VAL B C 1
ATOM 3825 O O . VAL B 1 92 ? -6.18 -4.52 -14.836 1 94.69 92 VAL B O 1
ATOM 3828 N N . LEU B 1 93 ? -6.254 -3.324 -12.93 1 95.69 93 LEU B N 1
ATOM 3829 C CA . LEU B 1 93 ? -6.676 -4.461 -12.117 1 95.69 93 LEU B CA 1
ATOM 3830 C C . LEU B 1 93 ? -8.164 -4.738 -12.297 1 95.69 93 LEU B C 1
ATOM 3832 O O . LEU B 1 93 ? -9.008 -3.936 -11.883 1 95.69 93 LEU B O 1
ATOM 3836 N N . GLU B 1 94 ? -8.484 -5.852 -12.852 1 94.69 94 GLU B N 1
ATOM 3837 C CA . GLU B 1 94 ? -9.875 -6.191 -13.172 1 94.69 94 GLU B CA 1
ATOM 3838 C C . GLU B 1 94 ? -10.578 -6.812 -11.969 1 94.69 94 GLU B C 1
ATOM 3840 O O . GLU B 1 94 ? -9.984 -7.59 -11.227 1 94.69 94 GLU B O 1
ATOM 3845 N N . LYS B 1 95 ? -11.859 -6.422 -11.883 1 92.75 95 LYS B N 1
ATOM 3846 C CA . LYS B 1 95 ? -12.68 -7.082 -10.875 1 92.75 95 LYS B CA 1
ATOM 3847 C C . LYS B 1 95 ? -12.688 -8.594 -11.078 1 92.75 95 LYS B C 1
ATOM 3849 O O . LYS B 1 95 ? -12.797 -9.07 -12.203 1 92.75 95 LYS B O 1
ATOM 3854 N N . GLY B 1 96 ? -12.445 -9.305 -10.023 1 95.25 96 GLY B N 1
ATOM 3855 C CA . GLY B 1 96 ? -12.523 -10.75 -10.07 1 95.25 96 GLY B CA 1
ATOM 3856 C C . GLY B 1 96 ? -11.211 -11.398 -10.484 1 95.25 96 GLY B C 1
ATOM 3857 O O . GLY B 1 96 ? -11.125 -12.625 -10.57 1 95.25 96 GLY B O 1
ATOM 3858 N N . ASN B 1 97 ? -10.188 -10.57 -10.688 1 96.81 97 ASN B N 1
ATOM 3859 C CA . ASN B 1 97 ? -8.945 -11.133 -11.211 1 96.81 97 ASN B CA 1
ATOM 3860 C C . ASN B 1 97 ? -7.723 -10.461 -10.578 1 96.81 97 ASN B C 1
ATOM 3862 O O . ASN B 1 97 ? -7.16 -9.531 -11.148 1 96.81 97 ASN B O 1
ATOM 3866 N N . CYS B 1 98 ? -7.25 -11.086 -9.484 1 97.88 98 CYS B N 1
ATOM 3867 C CA . CYS B 1 98 ? -6.051 -10.57 -8.836 1 97.88 98 CYS B CA 1
ATOM 3868 C C . CYS B 1 98 ? -5.023 -11.672 -8.633 1 97.88 98 CYS B C 1
ATOM 3870 O O . CYS B 1 98 ? -4.188 -11.594 -7.73 1 97.88 98 CYS B O 1
ATOM 3872 N N . GLY B 1 99 ? -5.141 -12.766 -9.391 1 98 99 GLY B N 1
ATOM 3873 C CA . GLY B 1 99 ? -4.211 -13.875 -9.297 1 98 99 GLY B CA 1
ATOM 3874 C C . GLY B 1 99 ? -3.195 -13.898 -10.43 1 98 99 GLY B C 1
ATOM 3875 O O . GLY B 1 99 ? -2.867 -12.859 -11 1 98 99 GLY B O 1
ATOM 3876 N N . ILE B 1 100 ? -2.686 -15.055 -10.75 1 97.44 100 ILE B N 1
ATOM 3877 C CA . ILE B 1 100 ? -1.581 -15.188 -11.695 1 97.44 100 ILE B CA 1
ATOM 3878 C C . ILE B 1 100 ? -2.092 -14.969 -13.117 1 97.44 100 ILE B C 1
ATOM 3880 O O . ILE B 1 100 ? -1.3 -14.836 -14.055 1 97.44 100 ILE B O 1
ATOM 3884 N N . SER B 1 101 ? -3.426 -14.836 -13.297 1 96.06 101 SER B N 1
ATOM 3885 C CA . SER B 1 101 ? -4.012 -14.523 -14.594 1 96.06 101 SER B CA 1
ATOM 3886 C C . SER B 1 101 ? -4.125 -13.016 -14.805 1 96.06 101 SER B C 1
ATOM 3888 O O . SER B 1 101 ? -4.426 -12.555 -15.906 1 96.06 101 SER B O 1
ATOM 3890 N N . SER B 1 102 ? -3.904 -12.242 -13.758 1 97.69 102 SER B N 1
ATOM 3891 C CA . SER B 1 102 ? -3.947 -10.789 -13.875 1 97.69 102 SER B CA 1
ATOM 3892 C C . SER B 1 102 ? -2.717 -10.258 -14.602 1 97.69 102 SER B C 1
ATOM 3894 O O . SER B 1 102 ? -1.603 -10.32 -14.078 1 97.69 102 SER B O 1
ATOM 3896 N N . GLU B 1 103 ? -2.957 -9.68 -15.742 1 97.75 103 GLU B N 1
ATOM 3897 C CA . GLU B 1 103 ? -1.821 -9.133 -16.484 1 97.75 103 GLU B CA 1
ATOM 3898 C C . GLU B 1 103 ? -1.157 -7.996 -15.703 1 97.75 103 GLU B C 1
ATOM 3900 O O . GLU B 1 103 ? 0.072 -7.926 -15.625 1 97.75 103 GLU B O 1
ATOM 3905 N N . LYS B 1 104 ? -1.927 -7.145 -15.133 1 98.44 104 LYS B N 1
ATOM 3906 C CA . LYS B 1 104 ? -1.361 -6 -14.422 1 98.44 104 LYS B CA 1
ATOM 3907 C C . LYS B 1 104 ? -0.422 -6.457 -13.305 1 98.44 104 LYS B C 1
ATOM 3909 O O . LYS B 1 104 ? 0.742 -6.055 -13.266 1 98.44 104 LYS B O 1
ATOM 3914 N N . LEU B 1 105 ? -0.894 -7.316 -12.438 1 98.62 105 LEU B N 1
ATOM 3915 C CA . LEU B 1 105 ? -0.101 -7.754 -11.297 1 98.62 105 LEU B CA 1
ATOM 3916 C C . LEU B 1 105 ? 1.1 -8.578 -11.75 1 98.62 105 LEU B C 1
ATOM 3918 O O . LEU B 1 105 ? 2.223 -8.352 -11.289 1 98.62 105 LEU B O 1
ATOM 3922 N N . SER B 1 106 ? 0.833 -9.516 -12.656 1 98.62 106 SER B N 1
ATOM 3923 C CA . SER B 1 106 ? 1.896 -10.398 -13.133 1 98.62 106 SER B CA 1
ATOM 3924 C C . SER B 1 106 ? 3.006 -9.602 -13.812 1 98.62 106 SER B C 1
ATOM 3926 O O . SER B 1 106 ? 4.188 -9.797 -13.523 1 98.62 106 SER B O 1
ATOM 3928 N N . PHE B 1 107 ? 2.596 -8.719 -14.695 1 98.75 107 PHE B N 1
ATOM 3929 C CA . PHE B 1 107 ? 3.559 -7.922 -15.438 1 98.75 107 PHE B CA 1
ATOM 3930 C C . PHE B 1 107 ? 4.41 -7.082 -14.5 1 98.75 107 PHE B C 1
ATOM 3932 O O . PHE B 1 107 ? 5.641 -7.074 -14.602 1 98.75 107 PHE B O 1
ATOM 3939 N N . GLU B 1 108 ? 3.75 -6.398 -13.609 1 98.69 108 GLU B N 1
ATOM 3940 C CA . GLU B 1 108 ? 4.477 -5.527 -12.688 1 98.69 108 GLU B CA 1
ATOM 3941 C C . GLU B 1 108 ? 5.395 -6.328 -11.773 1 98.69 108 GLU B C 1
ATOM 3943 O O . GLU B 1 108 ? 6.516 -5.902 -11.484 1 98.69 108 GLU B O 1
ATOM 3948 N N . ALA B 1 109 ? 4.977 -7.477 -11.305 1 98.81 109 ALA B N 1
ATOM 3949 C CA . ALA B 1 109 ? 5.805 -8.328 -10.453 1 98.81 109 ALA B CA 1
ATOM 3950 C C . ALA B 1 109 ? 7.039 -8.82 -11.203 1 98.81 109 ALA B C 1
ATOM 3952 O O . ALA B 1 109 ? 8.164 -8.688 -10.719 1 98.81 109 ALA B O 1
ATOM 3953 N N . VAL B 1 110 ? 6.797 -9.367 -12.398 1 98.88 110 VAL B N 1
ATOM 3954 C CA . VAL B 1 110 ? 7.906 -9.93 -13.164 1 98.88 110 VAL B CA 1
ATOM 3955 C C . VAL B 1 110 ? 8.867 -8.812 -13.578 1 98.88 110 VAL B C 1
ATOM 3957 O O . VAL B 1 110 ? 10.086 -9 -13.562 1 98.88 110 VAL B O 1
ATOM 3960 N N . ARG B 1 111 ? 8.312 -7.699 -13.977 1 98.81 111 ARG B N 1
ATOM 3961 C CA . ARG B 1 111 ? 9.156 -6.566 -14.336 1 98.81 111 ARG B CA 1
ATOM 3962 C C . ARG B 1 111 ? 10.062 -6.164 -13.18 1 98.81 111 ARG B C 1
ATOM 3964 O O . ARG B 1 111 ? 11.258 -5.926 -13.367 1 98.81 111 ARG B O 1
ATOM 3971 N N . ALA B 1 112 ? 9.484 -6.051 -11.969 1 98.19 112 ALA B N 1
ATOM 3972 C CA . ALA B 1 112 ? 10.297 -5.746 -10.797 1 98.19 112 ALA B CA 1
ATOM 3973 C C . ALA B 1 112 ? 11.391 -6.789 -10.594 1 98.19 112 ALA B C 1
ATOM 3975 O O . ALA B 1 112 ? 12.531 -6.445 -10.266 1 98.19 112 ALA B O 1
ATOM 3976 N N . CYS B 1 113 ? 11.086 -8.031 -10.836 1 98.62 113 CYS B N 1
ATOM 3977 C CA . CYS B 1 113 ? 12.023 -9.133 -10.641 1 98.62 113 CYS B CA 1
ATOM 3978 C C . CYS B 1 113 ? 13.164 -9.07 -11.648 1 98.62 113 CYS B C 1
ATOM 3980 O O . CYS B 1 113 ? 14.312 -9.375 -11.312 1 98.62 113 CYS B O 1
ATOM 3982 N N . VAL B 1 114 ? 12.828 -8.711 -12.844 1 98.62 114 VAL B N 1
ATOM 3983 C CA . VAL B 1 114 ? 13.812 -8.703 -13.914 1 98.62 114 VAL B CA 1
ATOM 3984 C C . VAL B 1 114 ? 14.695 -7.457 -13.805 1 98.62 114 VAL B C 1
ATOM 3986 O O . VAL B 1 114 ? 15.922 -7.543 -13.922 1 98.62 114 VAL B O 1
ATOM 3989 N N . THR B 1 115 ? 14.094 -6.293 -13.492 1 97.31 115 THR B N 1
ATOM 3990 C CA . THR B 1 115 ? 14.828 -5.031 -13.523 1 97.31 115 THR B CA 1
ATOM 3991 C C . THR B 1 115 ? 15.469 -4.75 -12.164 1 97.31 115 THR B C 1
ATOM 3993 O O . THR B 1 115 ? 16.422 -3.973 -12.078 1 97.31 115 THR B O 1
ATOM 3996 N N . LYS B 1 116 ? 14.875 -5.312 -11.133 1 94.94 116 LYS B N 1
ATOM 3997 C CA . LYS B 1 116 ? 15.297 -5.062 -9.758 1 94.94 116 LYS B CA 1
ATOM 3998 C C . LYS B 1 116 ? 15.227 -3.574 -9.422 1 94.94 116 LYS B C 1
ATOM 4000 O O . LYS B 1 116 ? 15.906 -3.107 -8.5 1 94.94 116 LYS B O 1
ATOM 4005 N N . ASP B 1 117 ? 14.469 -2.871 -10.219 1 92.25 117 ASP B N 1
ATOM 4006 C CA . ASP B 1 117 ? 14.25 -1.441 -10.023 1 92.25 117 ASP B CA 1
ATOM 4007 C C . ASP B 1 117 ? 13.266 -1.182 -8.891 1 92.25 117 ASP B C 1
ATOM 4009 O O . ASP B 1 117 ? 12.141 -1.676 -8.914 1 92.25 117 ASP B O 1
ATOM 4013 N N . PRO B 1 118 ? 13.641 -0.398 -7.895 1 90.19 118 PRO B N 1
ATOM 4014 C CA . PRO B 1 118 ? 12.734 -0.114 -6.777 1 90.19 118 PRO B CA 1
ATOM 4015 C C . PRO B 1 118 ? 11.422 0.519 -7.23 1 90.19 118 PRO B C 1
ATOM 4017 O O . PRO B 1 118 ? 10.383 0.291 -6.613 1 90.19 118 PRO B O 1
ATOM 4020 N N . GLY B 1 119 ? 11.523 1.379 -8.273 1 91.44 119 GLY B N 1
ATOM 4021 C CA . GLY B 1 119 ? 10.297 1.973 -8.797 1 91.44 119 GLY B CA 1
ATOM 4022 C C . GLY B 1 119 ? 9.297 0.944 -9.289 1 91.44 119 GLY B C 1
ATOM 4023 O O . GLY B 1 119 ? 8.094 1.094 -9.07 1 91.44 119 GLY B O 1
ATOM 4024 N N . HIS B 1 120 ? 9.789 -0.068 -9.953 1 96.31 120 HIS B N 1
ATOM 4025 C CA . HIS B 1 120 ? 8.906 -1.123 -10.438 1 96.31 120 HIS B CA 1
ATOM 4026 C C . HIS B 1 120 ? 8.336 -1.931 -9.273 1 96.31 120 HIS B C 1
ATOM 4028 O O . HIS B 1 120 ? 7.191 -2.393 -9.336 1 96.31 120 HIS B O 1
ATOM 4034 N N . LEU B 1 121 ? 9.18 -2.18 -8.227 1 96.25 121 LEU B N 1
ATOM 4035 C CA . LEU B 1 121 ? 8.68 -2.84 -7.023 1 96.25 121 LEU B CA 1
ATOM 4036 C C . LEU B 1 121 ? 7.535 -2.049 -6.402 1 96.25 121 LEU B C 1
ATOM 4038 O O . LEU B 1 121 ? 6.492 -2.617 -6.062 1 96.25 121 LEU B O 1
ATOM 4042 N N . VAL B 1 122 ? 7.699 -0.772 -6.277 1 94.19 122 VAL B N 1
ATOM 4043 C CA . VAL B 1 122 ? 6.703 0.118 -5.688 1 94.19 122 VAL B CA 1
ATOM 4044 C C . VAL B 1 122 ? 5.422 0.082 -6.52 1 94.19 122 VAL B C 1
ATOM 4046 O O . VAL B 1 122 ? 4.32 0.069 -5.969 1 94.19 122 VAL B O 1
ATOM 4049 N N . ASP B 1 123 ? 5.543 0.131 -7.859 1 95.56 123 ASP B N 1
ATOM 4050 C CA . ASP B 1 123 ? 4.387 0.037 -8.742 1 95.56 123 ASP B CA 1
ATOM 4051 C C . ASP B 1 123 ? 3.572 -1.222 -8.453 1 95.56 123 ASP B C 1
ATOM 4053 O O . ASP B 1 123 ? 2.342 -1.172 -8.391 1 95.56 123 ASP B O 1
ATOM 4057 N N . PHE B 1 124 ? 4.234 -2.336 -8.297 1 98.31 124 PHE B N 1
ATOM 4058 C CA . PHE B 1 124 ? 3.578 -3.604 -7.992 1 98.31 124 PHE B CA 1
ATOM 4059 C C . PHE B 1 124 ? 2.881 -3.543 -6.641 1 98.31 124 PHE B C 1
ATOM 4061 O O . PHE B 1 124 ? 1.705 -3.898 -6.523 1 98.31 124 PHE B O 1
ATOM 4068 N N . LEU B 1 125 ? 3.574 -3.025 -5.633 1 97.12 125 LEU B N 1
ATOM 4069 C CA . LEU B 1 125 ? 3.074 -3.039 -4.262 1 97.12 125 LEU B CA 1
ATOM 4070 C C . LEU B 1 125 ? 1.939 -2.035 -4.086 1 97.12 125 LEU B C 1
ATOM 4072 O O . LEU B 1 125 ? 1.129 -2.162 -3.166 1 97.12 125 LEU B O 1
ATOM 4076 N N . ALA B 1 126 ? 1.853 -1.044 -4.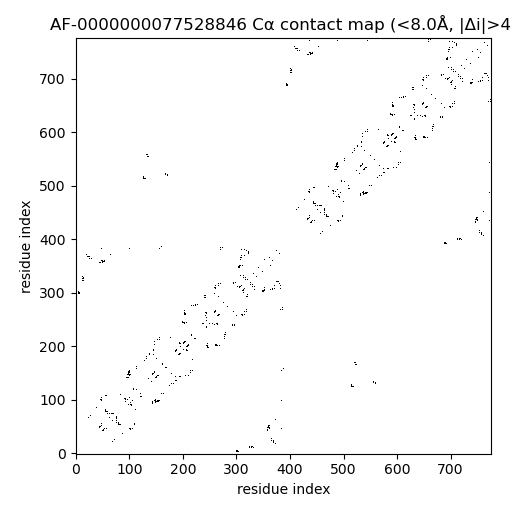98 1 95.81 126 ALA B N 1
ATOM 4077 C CA . ALA B 1 126 ? 0.802 -0.03 -4.938 1 95.81 126 ALA B CA 1
ATOM 4078 C C . ALA B 1 126 ? -0.568 -0.648 -5.199 1 95.81 126 ALA B C 1
ATOM 4080 O O . ALA B 1 126 ? -1.599 -0.018 -4.949 1 95.81 126 ALA B O 1
ATOM 4081 N N . ASN B 1 127 ? -0.637 -1.884 -5.672 1 97.25 127 ASN B N 1
ATOM 4082 C CA . ASN B 1 127 ? -1.896 -2.568 -5.941 1 97.25 127 ASN B CA 1
ATOM 4083 C C . ASN B 1 127 ? -2.449 -3.24 -4.688 1 97.25 127 ASN B C 1
ATOM 4085 O O . ASN B 1 127 ? -3.619 -3.625 -4.648 1 97.25 127 ASN B O 1
ATOM 4089 N N . MET B 1 128 ? -1.609 -3.457 -3.641 1 96.5 128 MET B N 1
ATOM 4090 C CA . MET B 1 128 ? -1.938 -4.332 -2.518 1 96.5 128 MET B CA 1
ATOM 4091 C C . MET B 1 128 ? -3.141 -3.797 -1.747 1 96.5 128 MET B C 1
ATOM 4093 O O . MET B 1 128 ? -4.016 -4.566 -1.344 1 96.5 128 MET B O 1
ATOM 4097 N N . PRO B 1 129 ? -3.246 -2.459 -1.551 1 94 129 PRO B N 1
ATOM 4098 C CA . PRO B 1 129 ? -4.418 -1.97 -0.823 1 94 129 PRO B CA 1
ATOM 4099 C C . PRO B 1 129 ? -5.734 -2.354 -1.497 1 94 129 PRO B C 1
ATOM 4101 O O . PRO B 1 129 ? -6.734 -2.592 -0.815 1 94 129 PRO B O 1
ATOM 4104 N N . ARG B 1 130 ? -5.781 -2.402 -2.779 1 93.81 130 ARG B N 1
ATOM 4105 C CA . ARG B 1 130 ? -6.992 -2.791 -3.496 1 93.81 130 ARG B CA 1
ATOM 4106 C C . ARG B 1 130 ? -7.344 -4.25 -3.227 1 93.81 130 ARG B C 1
ATOM 4108 O O . ARG B 1 130 ? -8.516 -4.613 -3.162 1 93.81 130 ARG B O 1
ATOM 4115 N N . LEU B 1 131 ? -6.305 -5.074 -3.135 1 96.12 131 LEU B N 1
ATOM 4116 C CA . LEU B 1 131 ? -6.527 -6.492 -2.857 1 96.12 131 LEU B CA 1
ATOM 4117 C C . LEU B 1 131 ? -7.004 -6.695 -1.423 1 96.12 131 LEU B C 1
ATOM 4119 O O . LEU B 1 131 ? -7.762 -7.629 -1.143 1 96.12 131 LEU B O 1
ATOM 4123 N N . LEU B 1 132 ? -6.512 -5.895 -0.542 1 92.06 132 LEU B N 1
ATOM 4124 C CA . LEU B 1 132 ? -6.844 -6.016 0.874 1 92.06 132 LEU B CA 1
ATOM 4125 C C . LEU B 1 132 ? -8.203 -5.402 1.169 1 92.06 132 LEU B C 1
ATOM 4127 O O . LEU B 1 132 ? -9.023 -6 1.878 1 92.06 132 LEU B O 1
ATOM 4131 N N . GLY B 1 133 ? -8.547 -4.141 0.46 1 80.62 133 GLY B N 1
ATOM 4132 C CA . GLY B 1 133 ? -9.789 -3.389 0.558 1 80.62 133 GLY B CA 1
ATOM 4133 C C . GLY B 1 133 ? -10.344 -3.326 1.97 1 80.62 133 GLY B C 1
ATOM 4134 O O . GLY B 1 133 ? -9.852 -4.016 2.865 1 80.62 133 GLY B O 1
ATOM 4135 N N . PRO B 1 134 ? -11.039 -2.262 2.287 1 77.56 134 PRO B N 1
ATOM 4136 C CA . PRO B 1 134 ? -12.023 -2.518 3.344 1 77.56 134 PRO B CA 1
ATOM 4137 C C . PRO B 1 134 ? -13.32 -3.117 2.811 1 77.56 134 PRO B C 1
ATOM 4139 O O . PRO B 1 134 ? -14.164 -2.393 2.277 1 77.56 134 PRO B O 1
ATOM 4142 N N . TYR B 1 135 ? -13.359 -4.48 2.643 1 79.56 135 TYR B N 1
ATOM 4143 C CA . TYR B 1 135 ? -14.594 -5.109 2.166 1 79.56 135 TYR B CA 1
ATOM 4144 C C . TYR B 1 135 ? -15.43 -5.617 3.332 1 79.56 135 TYR B C 1
ATOM 4146 O O . TYR B 1 135 ? -15.25 -6.746 3.795 1 79.56 135 TYR B O 1
ATOM 4154 N N . LEU B 1 136 ? -16.203 -4.707 3.893 1 70.38 136 LEU B N 1
ATOM 4155 C CA . LEU B 1 136 ? -16.984 -4.977 5.094 1 70.38 136 LEU B CA 1
ATOM 4156 C C . LEU B 1 136 ? -17.953 -6.129 4.863 1 70.38 136 LEU B C 1
ATOM 4158 O O . LEU B 1 136 ? -18.188 -6.949 5.754 1 70.38 136 LEU B O 1
ATOM 4162 N N . ASN B 1 137 ? -18.516 -6.148 3.619 1 74.25 137 ASN B N 1
ATOM 4163 C CA . ASN B 1 137 ? -19.438 -7.23 3.258 1 74.25 137 ASN B CA 1
ATOM 4164 C C . ASN B 1 137 ? -18.812 -8.164 2.221 1 74.25 137 ASN B C 1
ATOM 4166 O O . ASN B 1 137 ? -18.234 -7.703 1.234 1 74.25 137 ASN B O 1
ATOM 4170 N N . PRO B 1 138 ? -18.812 -9.469 2.598 1 73.56 138 PRO B N 1
ATOM 4171 C CA . PRO B 1 138 ? -18.266 -10.43 1.63 1 73.56 138 PRO B CA 1
ATOM 4172 C C . PRO B 1 138 ? -18.797 -10.195 0.214 1 73.56 138 PRO B C 1
ATOM 4174 O O . PRO B 1 138 ? -18.062 -10.414 -0.759 1 73.56 138 PRO B O 1
ATOM 4177 N N . GLN B 1 139 ? -19.969 -9.703 0.11 1 77.88 139 GLN B N 1
ATOM 4178 C CA . GLN B 1 139 ? -20.578 -9.484 -1.2 1 77.88 139 GLN B CA 1
ATOM 4179 C C . GLN B 1 139 ? -19.891 -8.344 -1.945 1 77.88 139 GLN B C 1
ATOM 4181 O O . GLN B 1 139 ? -19.938 -8.273 -3.174 1 77.88 139 GLN B O 1
ATOM 4186 N N . ASP B 1 140 ? -19.219 -7.516 -1.199 1 82.19 140 ASP B N 1
ATOM 4187 C CA . ASP B 1 140 ? -18.578 -6.348 -1.794 1 82.19 140 ASP B CA 1
ATOM 4188 C C . ASP B 1 140 ? -17.109 -6.629 -2.111 1 82.19 140 ASP B C 1
ATOM 4190 O O . ASP B 1 140 ? -16.422 -5.797 -2.709 1 82.19 140 ASP B O 1
ATOM 4194 N N . ASP B 1 141 ? -16.641 -7.773 -1.729 1 88.62 141 ASP B N 1
ATOM 4195 C CA . ASP B 1 141 ? -15.266 -8.164 -2.037 1 88.62 141 ASP B CA 1
ATOM 4196 C C . ASP B 1 141 ? -15.164 -8.711 -3.461 1 88.62 141 ASP B C 1
ATOM 4198 O O . ASP B 1 141 ? -15.688 -9.781 -3.762 1 88.62 141 ASP B O 1
ATOM 4202 N N . PRO B 1 142 ? -14.469 -8.008 -4.297 1 91.38 142 PRO B N 1
ATOM 4203 C CA . PRO B 1 142 ? -14.492 -8.391 -5.715 1 91.38 142 PRO B CA 1
ATOM 4204 C C . PRO B 1 142 ? -13.523 -9.523 -6.035 1 91.38 142 PRO B C 1
ATOM 4206 O O . PRO B 1 142 ? -13.547 -10.07 -7.141 1 91.38 142 PRO B O 1
ATOM 4209 N N . PHE B 1 143 ? -12.711 -9.945 -5.137 1 95.88 143 PHE B N 1
ATOM 4210 C CA . PHE B 1 143 ? -11.648 -10.875 -5.492 1 95.88 143 PHE B CA 1
ATOM 4211 C C . PHE B 1 143 ? -11.828 -12.211 -4.781 1 95.88 143 PHE B C 1
ATOM 4213 O O . PHE B 1 143 ? -12.148 -12.242 -3.59 1 95.88 143 PHE B O 1
ATOM 4220 N N . PRO B 1 144 ? -11.633 -13.328 -5.52 1 96.75 144 PRO B N 1
ATOM 4221 C CA . PRO B 1 144 ? -11.672 -14.648 -4.895 1 96.75 144 PRO B CA 1
ATOM 4222 C C . PRO B 1 144 ? -10.359 -15.008 -4.191 1 96.75 144 PRO B C 1
ATOM 4224 O O . PRO B 1 144 ? -9.438 -14.188 -4.152 1 96.75 144 PRO B O 1
ATOM 4227 N N . SER B 1 145 ? -10.266 -16.219 -3.648 1 97.94 145 SER B N 1
ATOM 4228 C CA . SER B 1 145 ? -9.117 -16.594 -2.832 1 97.94 145 SER B CA 1
ATOM 4229 C C . SER B 1 145 ? -8.172 -17.516 -3.598 1 97.94 145 SER B C 1
ATOM 4231 O O . SER B 1 145 ? -7 -17.641 -3.24 1 97.94 145 SER B O 1
ATOM 4233 N N . GLU B 1 146 ? -8.641 -18.125 -4.645 1 98.19 146 GLU B N 1
ATOM 4234 C CA . GLU B 1 146 ? -7.875 -19.188 -5.289 1 98.19 146 GLU B CA 1
ATOM 4235 C C . GLU B 1 146 ? -6.723 -18.625 -6.113 1 98.19 146 GLU B C 1
ATOM 4237 O O . GLU B 1 146 ? -6.352 -17.453 -5.949 1 98.19 146 GLU B O 1
ATOM 4242 N N . ILE B 1 147 ? -6.012 -19.359 -6.926 1 98.06 147 ILE B N 1
ATOM 4243 C CA . ILE B 1 147 ? -4.684 -19.016 -7.418 1 98.06 147 ILE B CA 1
ATOM 4244 C C . ILE B 1 147 ? -4.805 -18.281 -8.75 1 98.06 147 ILE B C 1
ATOM 4246 O O . ILE B 1 147 ? -4.363 -17.141 -8.883 1 98.06 147 ILE B O 1
ATOM 4250 N N . PRO B 1 148 ? -5.473 -18.844 -9.742 1 96.94 148 PRO B N 1
ATOM 4251 C CA . PRO B 1 148 ? -5.453 -18.203 -11.062 1 96.94 148 PRO B CA 1
ATOM 4252 C C . PRO B 1 148 ? -6.031 -16.781 -11.047 1 96.94 148 PRO B C 1
ATOM 4254 O O . PRO B 1 148 ? -5.48 -15.883 -11.672 1 96.94 148 PRO B O 1
ATOM 4257 N N . TYR B 1 149 ? -7.102 -16.594 -10.266 1 97.56 149 TYR B N 1
ATOM 4258 C CA . TYR B 1 149 ? -7.797 -15.32 -10.328 1 97.56 149 TYR B CA 1
ATOM 4259 C C . TYR B 1 149 ? -7.809 -14.633 -8.961 1 97.56 149 TYR B C 1
ATOM 4261 O O . TYR B 1 149 ? -8.281 -13.508 -8.828 1 97.56 149 TYR B O 1
ATOM 4269 N N . GLY B 1 150 ? -7.227 -15.25 -8.031 1 98.19 150 GLY B N 1
ATOM 4270 C CA . GLY B 1 150 ? -7.488 -14.766 -6.684 1 98.19 150 GLY B CA 1
ATOM 4271 C C . GLY B 1 150 ? -6.223 -14.438 -5.91 1 98.19 150 GLY B C 1
ATOM 4272 O O . GLY B 1 150 ? -5.125 -14.438 -6.477 1 98.19 150 GLY B O 1
ATOM 4273 N N . ARG B 1 151 ? -6.418 -14.18 -4.578 1 98.56 151 ARG B N 1
ATOM 4274 C CA . ARG B 1 151 ? -5.406 -13.633 -3.682 1 98.56 151 ARG B CA 1
ATOM 4275 C C . ARG B 1 151 ? -4.281 -14.633 -3.443 1 98.56 151 ARG B C 1
ATOM 4277 O O . ARG B 1 151 ? -3.145 -14.25 -3.168 1 98.56 151 ARG B O 1
ATOM 4284 N N . ALA B 1 152 ? -4.59 -15.922 -3.564 1 98.81 152 ALA B N 1
ATOM 4285 C CA . ALA B 1 152 ? -3.523 -16.906 -3.426 1 98.81 152 ALA B CA 1
ATOM 4286 C C . ALA B 1 152 ? -2.477 -16.75 -4.523 1 98.81 152 ALA B C 1
ATOM 4288 O O . ALA B 1 152 ? -1.287 -16.984 -4.297 1 98.81 152 ALA B O 1
ATOM 4289 N N . GLY B 1 153 ? -2.961 -16.406 -5.699 1 98.69 153 GLY B N 1
ATOM 4290 C CA . GLY B 1 153 ? -2.029 -16.078 -6.766 1 98.69 153 GLY B CA 1
ATOM 4291 C C . GLY B 1 153 ? -1.197 -14.844 -6.473 1 98.69 153 GLY B C 1
ATOM 4292 O O . GLY B 1 153 ? -0.01 -14.797 -6.801 1 98.69 153 GLY B O 1
ATOM 4293 N N . ALA B 1 154 ? -1.802 -13.859 -5.855 1 98.75 154 ALA B N 1
ATOM 4294 C CA . ALA B 1 154 ? -1.075 -12.664 -5.441 1 98.75 154 ALA B CA 1
ATOM 4295 C C . ALA B 1 154 ? -0.005 -13 -4.406 1 98.75 154 ALA B C 1
ATOM 4297 O O . ALA B 1 154 ? 1.091 -12.438 -4.43 1 98.75 154 ALA B O 1
ATOM 4298 N N . LEU B 1 155 ? -0.347 -13.898 -3.5 1 98.81 155 LEU B N 1
ATOM 4299 C CA . LEU B 1 155 ? 0.645 -14.359 -2.535 1 98.81 155 LEU B CA 1
ATOM 4300 C C . LEU B 1 155 ? 1.868 -14.93 -3.244 1 98.81 155 LEU B C 1
ATOM 4302 O O . LEU B 1 155 ? 3.004 -14.633 -2.865 1 98.81 155 LEU B O 1
ATOM 4306 N N . TYR B 1 156 ? 1.598 -15.727 -4.242 1 98.75 156 TYR B N 1
ATOM 4307 C CA . TYR B 1 156 ? 2.686 -16.297 -5.027 1 98.75 156 TYR B CA 1
ATOM 4308 C C . TYR B 1 156 ? 3.566 -15.203 -5.613 1 98.75 156 TYR B C 1
ATOM 4310 O O . TYR B 1 156 ? 4.797 -15.281 -5.539 1 98.75 156 TYR B O 1
ATOM 4318 N N . MET B 1 157 ? 2.951 -14.203 -6.172 1 98.81 157 MET B N 1
ATOM 4319 C CA . MET B 1 157 ? 3.707 -13.133 -6.82 1 98.81 157 MET B CA 1
ATOM 4320 C C . MET B 1 157 ? 4.484 -12.312 -5.793 1 98.81 157 MET B C 1
ATOM 4322 O O . MET B 1 157 ? 5.59 -11.852 -6.074 1 98.81 157 MET B O 1
ATOM 4326 N N . LEU B 1 158 ? 3.902 -12.141 -4.605 1 98.69 158 LEU B N 1
ATOM 4327 C CA . LEU B 1 158 ? 4.641 -11.477 -3.537 1 98.69 158 LEU B CA 1
ATOM 4328 C C . LEU B 1 158 ? 5.879 -12.281 -3.148 1 98.69 158 LEU B C 1
ATOM 4330 O O . LEU B 1 158 ? 6.953 -11.711 -2.947 1 98.69 158 LEU B O 1
ATOM 4334 N N . ARG B 1 159 ? 5.742 -13.578 -3.055 1 98.38 159 ARG B N 1
ATOM 4335 C CA . ARG B 1 159 ? 6.902 -14.414 -2.766 1 98.38 159 ARG B CA 1
ATOM 4336 C C . ARG B 1 159 ? 7.922 -14.352 -3.898 1 98.38 159 ARG B C 1
ATOM 4338 O O . ARG B 1 159 ? 9.125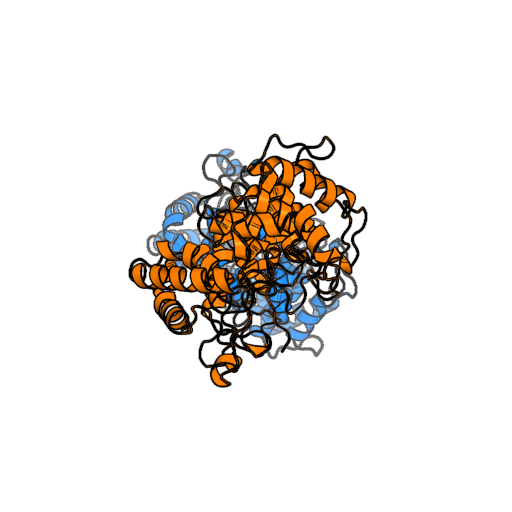 -14.391 -3.654 1 98.38 159 ARG B O 1
ATOM 4345 N N . MET B 1 160 ? 7.387 -14.328 -5.102 1 98.5 160 MET B N 1
ATOM 4346 C CA . MET B 1 160 ? 8.25 -14.211 -6.273 1 98.5 160 MET B CA 1
ATOM 4347 C C . MET B 1 160 ? 9.125 -12.969 -6.184 1 98.5 160 MET B C 1
ATOM 4349 O O . MET B 1 160 ? 10.336 -13.039 -6.359 1 98.5 160 MET B O 1
ATOM 4353 N N . VAL B 1 161 ? 8.523 -11.844 -5.871 1 98.06 161 VAL B N 1
ATOM 4354 C CA . VAL B 1 161 ? 9.25 -10.586 -5.762 1 98.06 161 VAL B CA 1
ATOM 4355 C C . VAL B 1 161 ? 10.227 -10.656 -4.59 1 98.06 161 VAL B C 1
ATOM 4357 O O . VAL B 1 161 ? 11.375 -10.211 -4.707 1 98.06 161 VAL B O 1
ATOM 4360 N N . ARG B 1 162 ? 9.812 -11.164 -3.477 1 96.75 162 ARG B N 1
ATOM 4361 C CA . ARG B 1 162 ? 10.68 -11.32 -2.318 1 96.75 162 ARG B CA 1
ATOM 4362 C C . ARG B 1 162 ? 11.93 -12.117 -2.672 1 96.75 162 ARG B C 1
ATOM 4364 O O . ARG B 1 162 ? 13.023 -11.82 -2.186 1 96.75 162 ARG B O 1
ATOM 4371 N N . HIS B 1 163 ? 11.742 -13.086 -3.51 1 97.06 163 HIS B N 1
ATOM 4372 C CA . HIS B 1 163 ? 12.836 -13.969 -3.914 1 97.06 163 HIS B CA 1
ATOM 4373 C C . HIS B 1 163 ? 13.797 -13.25 -4.855 1 97.06 163 HIS B C 1
ATOM 4375 O O . HIS B 1 163 ? 15.016 -13.344 -4.688 1 97.06 163 HIS B O 1
ATOM 4381 N N . TRP B 1 164 ? 13.297 -12.484 -5.777 1 97.5 164 TRP B N 1
ATOM 4382 C CA . TRP B 1 164 ? 14.109 -12.031 -6.898 1 97.5 164 TRP B CA 1
ATOM 4383 C C . TRP B 1 164 ? 14.641 -10.625 -6.648 1 97.5 164 TRP B C 1
ATOM 4385 O O . TRP B 1 164 ? 15.617 -10.203 -7.266 1 97.5 164 TRP B O 1
ATOM 4395 N N . VAL B 1 165 ? 13.945 -9.859 -5.824 1 96.06 165 VAL B N 1
ATOM 4396 C CA . VAL B 1 165 ? 14.305 -8.453 -5.66 1 96.06 165 VAL B CA 1
ATOM 4397 C C . VAL B 1 165 ? 15.023 -8.258 -4.328 1 96.06 165 VAL B C 1
ATOM 4399 O O . VAL B 1 165 ? 14.391 -8.266 -3.268 1 96.06 165 VAL B O 1
ATOM 4402 N N . PRO B 1 166 ? 16.266 -7.988 -4.41 1 89.25 166 PRO B N 1
ATOM 4403 C CA . PRO B 1 166 ? 17 -7.773 -3.166 1 89.25 166 PRO B CA 1
ATOM 4404 C C . PRO B 1 166 ? 16.453 -6.605 -2.348 1 89.25 166 PRO B C 1
ATOM 4406 O O . PRO B 1 166 ? 16.062 -5.582 -2.912 1 89.25 166 PRO B O 1
ATOM 4409 N N . GLY B 1 167 ? 16.406 -6.828 -1.081 1 86.94 167 GLY B N 1
ATOM 4410 C CA . GLY B 1 167 ? 16.016 -5.746 -0.194 1 86.94 167 GLY B CA 1
ATOM 4411 C C . GLY B 1 167 ? 14.516 -5.523 -0.154 1 86.94 167 GLY B C 1
ATOM 4412 O O . GLY B 1 167 ? 14.039 -4.562 0.454 1 86.94 167 GLY B O 1
ATOM 4413 N N . SER B 1 168 ? 13.727 -6.387 -0.815 1 92.06 168 SER B N 1
ATOM 4414 C CA . SER B 1 168 ? 12.289 -6.18 -0.908 1 92.06 168 SER B CA 1
ATOM 4415 C C . SER B 1 168 ? 11.562 -6.73 0.319 1 92.06 168 SER B C 1
ATOM 4417 O O . SER B 1 168 ? 10.391 -6.434 0.54 1 92.06 168 SER B O 1
ATOM 4419 N N . ALA B 1 169 ? 12.211 -7.5 1.165 1 89.81 169 ALA B N 1
ATOM 4420 C CA . ALA B 1 169 ? 11.57 -8.234 2.26 1 89.81 169 ALA B CA 1
ATOM 4421 C C . ALA B 1 169 ? 10.805 -7.285 3.178 1 89.81 169 ALA B C 1
ATOM 4423 O O . ALA B 1 169 ? 9.656 -7.555 3.535 1 89.81 169 ALA B O 1
ATOM 4424 N N . GLY B 1 170 ? 11.438 -6.234 3.547 1 86.69 170 GLY B N 1
ATOM 4425 C CA . GLY B 1 170 ? 10.805 -5.289 4.449 1 86.69 170 GLY B CA 1
ATOM 4426 C C . GLY B 1 170 ? 9.508 -4.723 3.912 1 86.69 170 GLY B C 1
ATOM 4427 O O . GLY B 1 170 ? 8.578 -4.441 4.676 1 86.69 170 GLY B O 1
ATOM 4428 N N . LEU B 1 171 ? 9.398 -4.539 2.627 1 91.12 171 LEU B N 1
ATOM 4429 C CA . LEU B 1 171 ? 8.219 -3.939 2.002 1 91.12 171 LEU B CA 1
ATOM 4430 C C . LEU B 1 171 ? 7.164 -4.996 1.7 1 91.12 171 LEU B C 1
ATOM 4432 O O . LEU B 1 171 ? 5.969 -4.699 1.688 1 91.12 171 LEU B O 1
ATOM 4436 N N . VAL B 1 172 ? 7.578 -6.195 1.494 1 95.5 172 VAL B N 1
ATOM 4437 C CA . VAL B 1 172 ? 6.68 -7.246 1.026 1 95.5 172 VAL B CA 1
ATOM 4438 C C . VAL B 1 172 ? 6.051 -7.961 2.221 1 95.5 172 VAL B C 1
ATOM 4440 O O . VAL B 1 172 ? 4.949 -8.508 2.117 1 95.5 172 VAL B O 1
ATOM 4443 N N . GLU B 1 173 ? 6.668 -7.941 3.324 1 94.12 173 GLU B N 1
ATOM 4444 C CA . GLU B 1 173 ? 6.266 -8.742 4.477 1 94.12 173 GLU B CA 1
ATOM 4445 C C . GLU B 1 173 ? 4.852 -8.383 4.93 1 94.12 173 GLU B C 1
ATOM 4447 O O . GLU B 1 173 ? 4.016 -9.266 5.137 1 94.12 173 GLU B O 1
ATOM 4452 N N . SER B 1 174 ? 4.598 -7.156 5.102 1 92.62 174 SER B N 1
ATOM 4453 C CA . SER B 1 174 ? 3.303 -6.734 5.621 1 92.62 174 SER B CA 1
ATOM 4454 C C . SER B 1 174 ? 2.176 -7.102 4.66 1 92.62 174 SER B C 1
ATOM 4456 O O . SER B 1 174 ? 1.191 -7.727 5.062 1 92.62 174 SER B O 1
ATOM 4458 N N . PRO B 1 175 ? 2.299 -6.676 3.371 1 94.75 175 PRO B N 1
ATOM 4459 C CA . PRO B 1 175 ? 1.237 -7.094 2.453 1 94.75 175 PRO B CA 1
ATOM 4460 C C . PRO B 1 175 ? 1.061 -8.609 2.414 1 94.75 175 PRO B C 1
ATOM 4462 O O . PRO B 1 175 ? -0.067 -9.102 2.311 1 94.75 175 PRO B O 1
ATOM 4465 N N . LEU B 1 176 ? 2.141 -9.32 2.434 1 97.19 176 LEU B N 1
ATOM 4466 C CA . LEU B 1 176 ? 2.084 -10.781 2.43 1 97.19 176 LEU B CA 1
ATOM 4467 C C . LEU B 1 176 ? 1.307 -11.297 3.635 1 97.19 176 LEU B C 1
ATOM 4469 O O . LEU B 1 176 ? 0.367 -12.086 3.484 1 97.19 176 LEU B O 1
ATOM 4473 N N . ARG B 1 177 ? 1.619 -10.852 4.781 1 96 177 ARG B N 1
ATOM 4474 C CA . ARG B 1 177 ? 0.945 -11.273 6.008 1 96 177 ARG B CA 1
ATOM 4475 C C . ARG B 1 177 ? -0.534 -10.898 5.973 1 96 177 ARG B C 1
ATOM 4477 O O . ARG B 1 177 ? -1.393 -11.727 6.293 1 96 177 ARG B O 1
ATOM 4484 N N . ARG B 1 178 ? -0.838 -9.734 5.602 1 94.5 178 ARG B N 1
ATOM 4485 C CA . ARG B 1 178 ? -2.215 -9.25 5.625 1 94.5 178 ARG B CA 1
ATOM 4486 C C . ARG B 1 178 ? -3.068 -9.977 4.59 1 94.5 178 ARG B C 1
ATOM 4488 O O . ARG B 1 178 ? -4.258 -10.211 4.812 1 94.5 178 ARG B O 1
ATOM 4495 N N . LEU B 1 179 ? -2.498 -10.266 3.461 1 97.12 179 LEU B N 1
ATOM 4496 C CA . LEU B 1 179 ? -3.234 -11.031 2.461 1 97.12 179 LEU B CA 1
ATOM 4497 C C . LEU B 1 179 ? -3.545 -12.43 2.973 1 97.12 179 LEU B C 1
ATOM 4499 O O . LEU B 1 179 ? -4.625 -12.969 2.715 1 97.12 179 LEU B O 1
ATOM 4503 N N . THR B 1 180 ? -2.559 -13.086 3.646 1 98.25 180 THR B N 1
ATOM 4504 C CA . THR B 1 180 ? -2.842 -14.391 4.23 1 98.25 180 THR B CA 1
ATOM 4505 C C . THR B 1 180 ? -3.988 -14.297 5.234 1 98.25 180 THR B C 1
ATOM 4507 O O . THR B 1 180 ? -4.863 -15.172 5.27 1 98.25 180 THR B O 1
ATOM 4510 N N . GLU B 1 181 ? -3.984 -13.234 6.023 1 95.62 181 GLU B N 1
ATOM 4511 C CA . GLU B 1 181 ? -5.051 -13.031 7 1 95.62 181 GLU B CA 1
ATOM 4512 C C . GLU B 1 181 ? -6.402 -12.867 6.312 1 95.62 181 GLU B C 1
ATOM 4514 O O . GLU B 1 181 ? -7.414 -13.398 6.777 1 95.62 181 GLU B O 1
ATOM 4519 N N . ARG B 1 182 ? -6.363 -12.094 5.242 1 94.5 182 ARG B N 1
ATOM 4520 C CA . ARG B 1 182 ? -7.59 -11.875 4.484 1 94.5 182 ARG B CA 1
ATOM 4521 C C . ARG B 1 182 ? -8.148 -13.195 3.951 1 94.5 182 ARG B C 1
ATOM 4523 O O . ARG B 1 182 ? -9.352 -13.445 4.035 1 94.5 182 ARG B O 1
ATOM 4530 N N . ILE B 1 183 ? -7.32 -14.008 3.402 1 97.31 183 ILE B N 1
ATOM 4531 C CA . ILE B 1 183 ? -7.742 -15.305 2.881 1 97.31 183 ILE B CA 1
ATOM 4532 C C . ILE B 1 183 ? -8.266 -16.172 4.02 1 97.31 183 ILE B C 1
ATOM 4534 O O . ILE B 1 183 ? -9.328 -16.797 3.9 1 97.31 183 ILE B O 1
ATOM 4538 N N . MET B 1 184 ? -7.574 -16.203 5.133 1 96.94 184 MET B N 1
ATOM 4539 C CA . MET B 1 184 ? -7.941 -17.031 6.277 1 96.94 184 MET B CA 1
ATOM 4540 C C . MET B 1 184 ? -9.297 -16.625 6.836 1 96.94 184 MET B C 1
ATOM 4542 O O . MET B 1 184 ? -10.055 -17.453 7.336 1 96.94 184 MET B O 1
ATOM 4546 N N . ALA B 1 185 ? -9.617 -15.359 6.699 1 93.5 185 ALA B N 1
ATOM 4547 C CA . ALA B 1 185 ? -10.852 -14.828 7.27 1 93.5 185 ALA B CA 1
ATOM 4548 C C . ALA B 1 185 ? -12.023 -15.016 6.305 1 93.5 185 ALA B C 1
ATOM 4550 O O . ALA B 1 185 ? -13.18 -14.844 6.684 1 93.5 185 ALA B O 1
ATOM 4551 N N . THR B 1 186 ? -11.742 -15.328 5.062 1 94.44 186 THR B N 1
ATOM 4552 C CA . THR B 1 186 ? -12.766 -15.438 4.035 1 94.44 186 THR B CA 1
ATOM 4553 C C . THR B 1 186 ? -13.68 -16.641 4.305 1 94.44 186 THR B C 1
ATOM 4555 O O . THR B 1 186 ? -13.203 -17.719 4.621 1 94.44 186 THR B O 1
ATOM 4558 N N . ASP B 1 187 ? -14.961 -16.453 4.223 1 94.31 187 ASP B N 1
ATOM 4559 C CA . ASP B 1 187 ? -16.031 -17.438 4.371 1 94.31 187 ASP B CA 1
ATOM 4560 C C . ASP B 1 187 ? -17.062 -17.297 3.258 1 94.31 187 ASP B C 1
ATOM 4562 O O . ASP B 1 187 ? -18.125 -16.719 3.461 1 94.31 187 ASP B O 1
ATOM 4566 N N . ASP B 1 188 ? -16.766 -17.938 2.109 1 93.44 188 ASP B N 1
ATOM 4567 C CA . ASP B 1 188 ? -17.547 -17.703 0.89 1 93.44 188 ASP B CA 1
ATOM 4568 C C . ASP B 1 188 ? -18.906 -18.391 0.961 1 93.44 188 ASP B C 1
ATOM 4570 O O . ASP B 1 188 ? -19.875 -17.906 0.367 1 93.44 188 ASP B O 1
ATOM 4574 N N . ASP B 1 189 ? -18.953 -19.5 1.706 1 93.19 189 ASP B N 1
ATOM 4575 C CA . ASP B 1 189 ? -20.203 -20.25 1.654 1 93.19 189 ASP B CA 1
ATOM 4576 C C . ASP B 1 189 ? -20.953 -20.156 2.982 1 93.19 189 ASP B C 1
ATOM 4578 O O . ASP B 1 189 ? -21.938 -20.875 3.199 1 93.19 189 ASP B O 1
ATOM 4582 N N . GLY B 1 190 ? -20.484 -19.297 3.898 1 91.81 190 GLY B N 1
ATOM 4583 C CA . GLY B 1 190 ? -21.109 -19.141 5.203 1 91.81 190 GLY B CA 1
ATOM 4584 C C . GLY B 1 190 ? -20.781 -20.281 6.156 1 91.81 190 GLY B C 1
ATOM 4585 O O . GLY B 1 190 ? -21.312 -20.344 7.262 1 91.81 190 GLY B O 1
ATOM 4586 N N . ARG B 1 191 ? -20 -21.281 5.703 1 93.69 191 ARG B N 1
ATOM 4587 C CA . ARG B 1 191 ? -19.609 -22.453 6.508 1 93.69 191 ARG B CA 1
ATOM 4588 C C . ARG B 1 191 ? -18.094 -22.531 6.676 1 93.69 191 ARG B C 1
ATOM 4590 O O . ARG B 1 191 ? -17.562 -23.594 6.953 1 93.69 191 ARG B O 1
ATOM 4597 N N . GLY B 1 192 ? -17.375 -21.359 6.348 1 93 192 GLY B N 1
ATOM 4598 C CA . GLY B 1 192 ? -15.938 -21.266 6.566 1 93 192 GLY B CA 1
ATOM 4599 C C . GLY B 1 192 ? -15.117 -21.766 5.395 1 93 192 GLY B C 1
ATOM 4600 O O . GLY B 1 192 ? -13.906 -21.953 5.516 1 93 192 GLY B O 1
ATOM 4601 N N . ASN B 1 193 ? -15.742 -21.984 4.266 1 95.88 193 ASN B N 1
ATOM 4602 C CA . ASN B 1 193 ? -15.008 -22.547 3.135 1 95.88 193 ASN B CA 1
ATOM 4603 C C . ASN B 1 193 ? -14.781 -21.5 2.039 1 95.88 193 ASN B C 1
ATOM 4605 O O . ASN B 1 193 ? -15.484 -20.5 1.979 1 95.88 193 ASN B O 1
ATOM 4609 N N . TRP B 1 194 ? -13.734 -21.781 1.284 1 97.38 194 TRP B N 1
ATOM 4610 C CA . TRP B 1 194 ? -13.461 -20.984 0.092 1 97.38 194 TRP B CA 1
ATOM 4611 C C . TRP B 1 194 ? -14.25 -21.516 -1.104 1 97.38 194 TRP B C 1
ATOM 4613 O O . TRP B 1 194 ? -14.422 -22.719 -1.265 1 97.38 194 TRP B O 1
ATOM 4623 N N . GLU B 1 195 ? -14.781 -20.578 -1.946 1 96.62 195 GLU B N 1
ATOM 4624 C CA . GLU B 1 195 ? -15.469 -20.922 -3.186 1 96.62 195 GLU B CA 1
ATOM 4625 C C . GLU B 1 195 ? -14.93 -20.109 -4.359 1 96.62 195 GLU B C 1
ATOM 4627 O O . GLU B 1 195 ? -14.367 -19.031 -4.172 1 96.62 195 GLU B O 1
ATOM 4632 N N . TRP B 1 196 ? -15.008 -20.672 -5.5 1 95.81 196 TRP B N 1
ATOM 4633 C CA . TRP B 1 196 ? -14.805 -19.969 -6.766 1 95.81 196 TRP B CA 1
ATOM 4634 C C . TRP B 1 196 ? -16.031 -20.109 -7.668 1 95.81 196 TRP B C 1
ATOM 4636 O O . TRP B 1 196 ? -16.406 -21.219 -8.039 1 95.81 196 TRP B O 1
ATOM 4646 N N . HIS B 1 197 ? -16.609 -19.047 -7.969 1 92.94 197 HIS B N 1
ATOM 4647 C CA . HIS B 1 197 ? -17.844 -18.984 -8.75 1 92.94 197 HIS B CA 1
ATOM 4648 C C . HIS B 1 197 ? -18.938 -19.859 -8.125 1 92.94 197 HIS B C 1
ATOM 4650 O O . HIS B 1 197 ? -19.562 -20.656 -8.812 1 92.94 197 HIS B O 1
ATOM 4656 N N . GLY B 1 198 ? -18.969 -19.75 -6.859 1 93.31 198 GLY B N 1
ATOM 4657 C CA . GLY B 1 198 ? -20.062 -20.391 -6.137 1 93.31 198 GLY B CA 1
ATOM 4658 C C . GLY B 1 198 ? -19.828 -21.875 -5.887 1 93.31 198 GLY B C 1
ATOM 4659 O O . GLY B 1 198 ? -20.719 -22.562 -5.387 1 93.31 198 GLY B O 1
ATOM 4660 N N . LYS B 1 199 ? -18.672 -22.359 -6.223 1 95.5 199 LYS B N 1
ATOM 4661 C CA . LYS B 1 199 ? -18.359 -23.781 -6.066 1 95.5 199 LYS B CA 1
ATOM 4662 C C . LYS B 1 199 ? -17.094 -23.984 -5.227 1 95.5 199 LYS B C 1
ATOM 4664 O O . LYS B 1 199 ? -16.125 -23.25 -5.379 1 95.5 199 LYS B O 1
ATOM 4669 N N . ARG B 1 200 ? -17.203 -24.969 -4.355 1 96.69 200 ARG B N 1
ATOM 4670 C CA . ARG B 1 200 ? -16.031 -25.328 -3.572 1 96.69 200 ARG B CA 1
ATOM 4671 C C . ARG B 1 200 ? -15.195 -26.375 -4.297 1 96.69 200 ARG B C 1
ATOM 4673 O O . ARG B 1 200 ? -15.664 -27.5 -4.547 1 96.69 200 ARG B O 1
ATOM 4680 N N . TYR B 1 201 ? -13.992 -26.078 -4.648 1 97.38 201 TYR B N 1
ATOM 4681 C CA . TYR B 1 201 ? -13.047 -26.984 -5.293 1 97.38 201 TYR B CA 1
ATOM 4682 C C . TYR B 1 201 ? -12 -27.469 -4.301 1 97.38 201 TYR B C 1
ATOM 4684 O O . TYR B 1 201 ? -11.766 -26.828 -3.271 1 97.38 201 TYR B O 1
ATOM 4692 N N . PHE B 1 202 ? -11.398 -28.594 -4.656 1 97.81 202 PHE B N 1
ATOM 4693 C CA . PHE B 1 202 ? -10.422 -29.156 -3.732 1 97.81 202 PHE B CA 1
ATOM 4694 C C . PHE B 1 202 ? -9.016 -29.109 -4.332 1 97.81 202 PHE B C 1
ATOM 4696 O O . PHE B 1 202 ? -8.023 -29.109 -3.604 1 97.81 202 PHE B O 1
ATOM 4703 N N . GLY B 1 203 ? -8.859 -29.062 -5.613 1 97.19 203 GLY B N 1
ATOM 4704 C CA . GLY B 1 203 ? -7.605 -29.234 -6.328 1 97.19 203 GLY B CA 1
ATOM 4705 C C . GLY B 1 203 ? -6.656 -28.062 -6.176 1 97.19 203 GLY B C 1
ATOM 4706 O O . GLY B 1 203 ? -6.898 -27.172 -5.371 1 97.19 203 GLY B O 1
ATOM 4707 N N . ALA B 1 204 ? -5.547 -28.094 -6.898 1 97.69 204 ALA B N 1
ATOM 4708 C CA . ALA B 1 204 ? -4.449 -27.141 -6.754 1 97.69 204 ALA B CA 1
ATOM 4709 C C . ALA B 1 204 ? -4.805 -25.797 -7.379 1 97.69 204 ALA B C 1
ATOM 4711 O O . ALA B 1 204 ? -4.496 -24.734 -6.816 1 97.69 204 ALA B O 1
ATOM 4712 N N . ALA B 1 205 ? -5.484 -25.75 -8.453 1 96.25 205 ALA B N 1
ATOM 4713 C CA . ALA B 1 205 ? -5.684 -24.516 -9.203 1 96.25 205 ALA B CA 1
ATOM 4714 C C . ALA B 1 205 ? -6.715 -23.609 -8.523 1 96.25 205 ALA B C 1
ATOM 4716 O O . ALA B 1 205 ? -6.395 -22.5 -8.094 1 96.25 205 ALA B O 1
ATOM 4717 N N . HIS B 1 206 ? -7.996 -24.188 -8.344 1 96.5 206 HIS B N 1
ATOM 4718 C CA . HIS B 1 206 ? -9.094 -23.375 -7.852 1 96.5 206 HIS B CA 1
ATOM 4719 C C . HIS B 1 206 ? -9.523 -23.797 -6.453 1 96.5 206 HIS B C 1
ATOM 4721 O O . HIS B 1 206 ? -10.438 -23.203 -5.867 1 96.5 206 HIS B O 1
ATOM 4727 N N . GLY B 1 207 ? -8.859 -24.734 -5.902 1 97.94 207 GLY B N 1
ATOM 4728 C CA . GLY B 1 207 ? -9.43 -25.359 -4.719 1 97.94 207 GLY B CA 1
ATOM 4729 C C . GLY B 1 207 ? -8.609 -25.141 -3.465 1 97.94 207 GLY B C 1
ATOM 4730 O O . GLY B 1 207 ? -7.641 -24.375 -3.484 1 97.94 207 GLY B O 1
ATOM 4731 N N . ASP B 1 208 ? -9.023 -25.859 -2.41 1 98.5 208 ASP B N 1
ATOM 4732 C CA . ASP B 1 208 ? -8.484 -25.719 -1.062 1 98.5 208 ASP B CA 1
ATOM 4733 C C . ASP B 1 208 ? -6.996 -26.062 -1.03 1 98.5 208 ASP B C 1
ATOM 4735 O O . ASP B 1 208 ? -6.215 -25.391 -0.351 1 98.5 208 ASP B O 1
ATOM 4739 N N . MET B 1 209 ? -6.633 -27.062 -1.732 1 98.69 209 MET B N 1
ATOM 4740 C CA . MET B 1 209 ? -5.254 -27.531 -1.649 1 98.69 209 MET B CA 1
ATOM 4741 C C . MET B 1 209 ? -4.281 -26.469 -2.129 1 98.69 209 MET B C 1
ATOM 4743 O O . MET B 1 209 ? -3.252 -26.219 -1.499 1 98.69 209 MET B O 1
ATOM 4747 N N . GLY B 1 210 ? -4.641 -25.875 -3.283 1 98.75 210 GLY B N 1
ATOM 4748 C CA . GLY B 1 210 ? -3.801 -24.797 -3.781 1 98.75 210 GLY B CA 1
ATOM 4749 C C . GLY B 1 210 ? -3.736 -23.609 -2.842 1 98.75 210 GLY B C 1
ATOM 4750 O O . GLY B 1 210 ? -2.668 -23.016 -2.643 1 98.75 210 GLY B O 1
ATOM 4751 N N . ILE B 1 211 ? -4.852 -23.219 -2.25 1 98.88 211 ILE B N 1
ATOM 4752 C CA . ILE B 1 211 ? -4.93 -22.078 -1.343 1 98.88 211 ILE B CA 1
ATOM 4753 C C . ILE B 1 211 ? -4.07 -22.344 -0.107 1 98.88 211 ILE B C 1
ATOM 4755 O O . ILE B 1 211 ? -3.242 -21.516 0.271 1 98.88 211 ILE B O 1
ATOM 4759 N N . ILE B 1 212 ? -4.246 -23.516 0.444 1 98.88 212 ILE B N 1
ATOM 4760 C CA . ILE B 1 212 ? -3.49 -23.906 1.633 1 98.88 212 ILE B CA 1
ATOM 4761 C C . ILE B 1 212 ? -1.995 -23.891 1.323 1 98.88 212 ILE B C 1
ATOM 4763 O O . ILE B 1 212 ? -1.194 -23.406 2.129 1 98.88 212 ILE B O 1
ATOM 4767 N N . THR B 1 213 ? -1.635 -24.375 0.151 1 98.88 213 THR B N 1
ATOM 4768 C CA . THR B 1 213 ? -0.234 -24.406 -0.255 1 98.88 213 THR B CA 1
ATOM 4769 C C . THR B 1 213 ? 0.357 -23 -0.285 1 98.88 213 THR B C 1
ATOM 4771 O O . THR B 1 213 ? 1.419 -22.766 0.292 1 98.88 213 THR B O 1
ATOM 4774 N N . GLN B 1 214 ? -0.365 -22.094 -0.882 1 98.88 214 GLN B N 1
ATOM 4775 C CA . GLN B 1 214 ? 0.144 -20.719 -0.98 1 98.88 214 GLN B CA 1
ATOM 4776 C C . GLN B 1 214 ? 0.181 -20.047 0.389 1 98.88 214 GLN B C 1
ATOM 4778 O O . GLN B 1 214 ? 1.1 -19.281 0.685 1 98.88 214 GLN B O 1
ATOM 4783 N N . LEU B 1 215 ? -0.798 -20.312 1.222 1 98.88 215 LEU B N 1
ATOM 4784 C CA . LEU B 1 215 ? -0.835 -19.75 2.562 1 98.88 215 LEU B CA 1
ATOM 4785 C C . LEU B 1 215 ? 0.38 -20.172 3.375 1 98.88 215 LEU B C 1
ATOM 4787 O O . LEU B 1 215 ? 1.096 -19.344 3.926 1 98.88 215 LEU B O 1
ATOM 4791 N N . VAL B 1 216 ? 0.641 -21.453 3.395 1 98.88 216 VAL B N 1
ATOM 4792 C CA . VAL B 1 216 ? 1.688 -22 4.246 1 98.88 216 VAL B CA 1
ATOM 4793 C C . VAL B 1 216 ? 3.059 -21.594 3.709 1 98.88 216 VAL B C 1
ATOM 4795 O O . VAL B 1 216 ? 3.953 -21.25 4.48 1 98.88 216 VAL B O 1
ATOM 4798 N N . LEU B 1 217 ? 3.229 -21.672 2.391 1 98.56 217 LEU B N 1
ATOM 4799 C CA . LEU B 1 217 ? 4.516 -21.297 1.819 1 98.56 217 LEU B CA 1
ATOM 4800 C C . LEU B 1 217 ? 4.785 -19.812 2.035 1 98.56 217 LEU B C 1
ATOM 4802 O O . LEU B 1 217 ? 5.941 -19.391 2.119 1 98.56 217 LEU B O 1
ATOM 4806 N N . SER B 1 218 ? 3.74 -18.969 2.143 1 98.44 218 SER B N 1
ATOM 4807 C CA . SER B 1 218 ? 3.889 -17.531 2.352 1 98.44 218 SER B CA 1
ATOM 4808 C C . SER B 1 218 ? 4.086 -17.219 3.828 1 98.44 218 SER B C 1
ATOM 4810 O O . SER B 1 218 ? 4.82 -16.281 4.172 1 98.44 218 SER B O 1
ATOM 4812 N N . ASN B 1 219 ? 3.414 -17.922 4.656 1 98.06 219 ASN B N 1
ATOM 4813 C CA . ASN B 1 219 ? 3.475 -17.766 6.105 1 98.06 219 ASN B CA 1
ATOM 4814 C C . ASN B 1 219 ? 3.42 -19.125 6.816 1 98.06 219 ASN B C 1
ATOM 4816 O O . ASN B 1 219 ? 2.355 -19.547 7.266 1 98.06 219 ASN B O 1
ATOM 4820 N N . PRO B 1 220 ? 4.512 -19.719 7.027 1 97.88 220 PRO B N 1
ATOM 4821 C CA . PRO B 1 220 ? 4.586 -21.062 7.598 1 97.88 220 PRO B CA 1
ATOM 4822 C C . PRO B 1 220 ? 3.953 -21.156 8.984 1 97.88 220 PRO B C 1
ATOM 4824 O O . PRO B 1 220 ? 3.516 -22.234 9.398 1 97.88 220 PRO B O 1
ATOM 4827 N N . SER B 1 221 ? 3.871 -20.078 9.672 1 97.75 221 SER B N 1
ATOM 4828 C CA . SER B 1 221 ? 3.316 -20.094 11.023 1 97.75 221 SER B CA 1
ATOM 4829 C C . SER B 1 221 ? 1.825 -20.406 11.008 1 97.75 221 SER B C 1
ATOM 4831 O O . SER B 1 221 ? 1.236 -20.703 12.047 1 97.75 221 SER B O 1
ATOM 4833 N N . LEU B 1 222 ? 1.238 -20.422 9.844 1 98.25 222 LEU B N 1
ATOM 4834 C CA . LEU B 1 222 ? -0.187 -20.703 9.703 1 98.25 222 LEU B CA 1
ATOM 4835 C C . LEU B 1 222 ? -0.441 -22.203 9.672 1 98.25 222 LEU B C 1
ATOM 4837 O O . LEU B 1 222 ? -1.584 -22.656 9.797 1 98.25 222 LEU B O 1
ATOM 4841 N N . ALA B 1 223 ? 0.548 -23.031 9.508 1 98.56 223 ALA B N 1
ATOM 4842 C CA . ALA B 1 223 ? 0.411 -24.469 9.273 1 98.56 223 ALA B CA 1
ATOM 4843 C C . ALA B 1 223 ? -0.425 -25.125 10.359 1 98.56 223 ALA B C 1
ATOM 4845 O O . ALA B 1 223 ? -1.362 -25.875 10.07 1 98.56 223 ALA B O 1
ATOM 4846 N N . PRO B 1 224 ? -0.19 -24.797 11.68 1 98 224 PRO B N 1
ATOM 4847 C CA . PRO B 1 224 ? -1.013 -25.453 12.703 1 98 224 PRO B CA 1
ATOM 4848 C C . PRO B 1 224 ? -2.498 -25.125 12.555 1 98 224 PRO B C 1
ATOM 4850 O O . PRO B 1 224 ? -3.346 -26 12.742 1 98 224 PRO B O 1
ATOM 4853 N N . GLN B 1 225 ? -2.762 -23.953 12.188 1 97.94 225 GLN B N 1
ATOM 4854 C CA . GLN B 1 225 ? -4.152 -23.531 12.031 1 97.94 225 GLN B CA 1
ATOM 4855 C C . GLN B 1 225 ? -4.805 -24.219 10.836 1 97.94 225 GLN B C 1
ATOM 4857 O O . GLN B 1 225 ? -6.023 -24.375 10.797 1 97.94 225 GLN B O 1
ATOM 4862 N N . LEU B 1 226 ? -4 -24.641 9.883 1 98.56 226 LEU B N 1
ATOM 4863 C CA . LEU B 1 226 ? -4.52 -25.219 8.648 1 98.56 226 LEU B CA 1
ATOM 4864 C C . LEU B 1 226 ? -4.457 -26.734 8.688 1 98.56 226 LEU B C 1
ATOM 4866 O O . LEU B 1 226 ? -4.859 -27.406 7.738 1 98.56 226 LEU B O 1
ATOM 4870 N N . SER B 1 227 ? -4.02 -27.297 9.781 1 98.38 227 SER B N 1
ATOM 4871 C CA . SER B 1 227 ? -3.771 -28.734 9.906 1 98.38 227 SER B CA 1
ATOM 4872 C C . SER B 1 227 ? -5.055 -29.531 9.719 1 98.38 227 SER B C 1
ATOM 4874 O O . SER B 1 227 ? -5.07 -30.516 8.984 1 98.38 227 SER B O 1
ATOM 4876 N N . HIS B 1 228 ? -6.102 -29.094 10.375 1 97.81 228 HIS B N 1
ATOM 4877 C CA . HIS B 1 228 ? -7.363 -29.828 10.289 1 97.81 228 HIS B CA 1
ATOM 4878 C C . HIS B 1 228 ? -7.902 -29.812 8.859 1 97.81 228 HIS B C 1
ATOM 4880 O O . HIS B 1 228 ? -8.453 -30.812 8.398 1 97.81 228 HIS B O 1
ATOM 4886 N N . ARG B 1 229 ? -7.773 -28.703 8.211 1 97.88 229 ARG B N 1
ATOM 4887 C CA . ARG B 1 229 ? -8.219 -28.609 6.824 1 97.88 229 ARG B CA 1
ATOM 4888 C C . ARG B 1 229 ? -7.43 -29.562 5.93 1 97.88 229 ARG B C 1
ATOM 4890 O O . ARG B 1 229 ? -7.996 -30.219 5.051 1 97.88 229 ARG B O 1
ATOM 4897 N N . LEU B 1 230 ? -6.129 -29.562 6.152 1 98.69 230 LEU B N 1
ATOM 4898 C CA . LEU B 1 230 ? -5.289 -30.453 5.363 1 98.69 230 LEU B CA 1
ATOM 4899 C C . LEU B 1 230 ? -5.641 -31.906 5.633 1 98.69 230 LEU B C 1
ATOM 4901 O O . LEU B 1 230 ? -5.703 -32.719 4.707 1 98.69 230 LEU B O 1
ATOM 4905 N N . GLU B 1 231 ? -5.902 -32.219 6.863 1 98.56 231 GLU B N 1
ATOM 4906 C CA . GLU B 1 231 ? -6.297 -33.562 7.238 1 98.56 231 GLU B CA 1
ATOM 4907 C C . GLU B 1 231 ? -7.578 -34 6.527 1 98.56 231 GLU B C 1
ATOM 4909 O O . GLU B 1 231 ? -7.684 -35.125 6.039 1 98.56 231 GLU B O 1
ATOM 4914 N N . ARG B 1 232 ? -8.508 -33.125 6.52 1 97.94 232 ARG B N 1
ATOM 4915 C CA . ARG B 1 232 ? -9.773 -33.406 5.855 1 97.94 232 ARG B CA 1
ATOM 4916 C C . ARG B 1 232 ? -9.562 -33.656 4.367 1 97.94 232 ARG B C 1
ATOM 4918 O O . ARG B 1 232 ? -10.219 -34.531 3.775 1 97.94 232 ARG B O 1
ATOM 4925 N N . LEU B 1 233 ? -8.703 -32.875 3.783 1 98.44 233 LEU B N 1
ATOM 4926 C CA . LEU B 1 233 ? -8.406 -33.094 2.367 1 98.44 233 LEU B CA 1
ATOM 4927 C C . LEU B 1 233 ? -7.758 -34.438 2.131 1 98.44 233 LEU B C 1
ATOM 4929 O O . LEU B 1 233 ? -8.055 -35.125 1.138 1 98.44 233 LEU B O 1
ATOM 4933 N N . LEU B 1 234 ? -6.863 -34.812 3.025 1 98.69 234 LEU B N 1
ATOM 4934 C CA . LEU B 1 234 ? -6.219 -36.125 2.918 1 98.69 234 LEU B CA 1
ATOM 4935 C C . LEU B 1 234 ? -7.25 -37.25 3.006 1 98.69 234 LEU B C 1
ATOM 4937 O O . LEU B 1 234 ? -7.137 -38.25 2.305 1 98.69 234 LEU B O 1
ATOM 4941 N N . GLU B 1 235 ? -8.242 -37.031 3.779 1 97.88 235 GLU B N 1
ATOM 4942 C CA . GLU B 1 235 ? -9.289 -38.031 3.986 1 97.88 235 GLU B CA 1
ATOM 4943 C C . GLU B 1 235 ? -10.172 -38.156 2.75 1 97.88 235 GLU B C 1
ATOM 4945 O O . GLU B 1 235 ? -10.867 -39.156 2.588 1 97.88 235 GLU B O 1
ATOM 4950 N N . LEU B 1 236 ? -10.156 -37.188 1.905 1 97.12 236 LEU B N 1
ATOM 4951 C CA . LEU B 1 236 ? -11.008 -37.188 0.721 1 97.12 236 LEU B CA 1
ATOM 4952 C C . LEU B 1 236 ? -10.422 -38.094 -0.369 1 97.12 236 LEU B C 1
ATOM 4954 O O . LEU B 1 236 ? -11.055 -38.312 -1.402 1 97.12 236 LEU B O 1
ATOM 4958 N N . GLN B 1 237 ? -9.18 -38.562 -0.208 1 97.44 237 GLN B N 1
ATOM 4959 C CA . GLN B 1 237 ? -8.578 -39.406 -1.252 1 97.44 237 GLN B CA 1
ATOM 4960 C C . GLN B 1 237 ? -9.406 -40.656 -1.515 1 97.44 237 GLN B C 1
ATOM 4962 O O . GLN B 1 237 ? -9.797 -41.344 -0.577 1 97.44 237 GLN B O 1
ATOM 4967 N N . LEU B 1 238 ? -9.695 -40.906 -2.717 1 95.56 238 LEU B N 1
ATOM 4968 C CA . LEU B 1 238 ? -10.516 -42.031 -3.148 1 95.56 238 LEU B CA 1
ATOM 4969 C C . LEU B 1 238 ? -9.703 -43.344 -3.143 1 95.56 238 LEU B C 1
ATOM 4971 O O . LEU B 1 238 ? -8.469 -43.281 -3.107 1 95.56 238 LEU B O 1
ATOM 4975 N N . PRO B 1 239 ? -10.391 -44.469 -3.264 1 94.25 239 PRO B N 1
ATOM 4976 C CA . PRO B 1 239 ? -9.695 -45.75 -3.213 1 94.25 239 PRO B CA 1
ATOM 4977 C C . PRO B 1 239 ? -8.688 -45.938 -4.344 1 94.25 239 PRO B C 1
ATOM 4979 O O . PRO B 1 239 ? -7.676 -46.594 -4.176 1 94.25 239 PRO B O 1
ATOM 4982 N N . ASP B 1 240 ? -8.898 -45.344 -5.383 1 95 240 ASP B N 1
ATOM 4983 C CA . ASP B 1 240 ? -7.996 -45.5 -6.52 1 95 240 ASP B CA 1
ATOM 4984 C C . ASP B 1 240 ? -6.805 -44.562 -6.414 1 95 240 ASP B C 1
ATOM 4986 O O . ASP B 1 240 ? -5.902 -44.562 -7.254 1 95 240 ASP B O 1
ATOM 4990 N N . GLY B 1 241 ? -6.785 -43.656 -5.426 1 96.88 241 GLY B N 1
ATOM 4991 C CA . GLY B 1 241 ? -5.648 -42.812 -5.168 1 96.88 241 GLY B CA 1
ATOM 4992 C C . GLY B 1 241 ? -5.879 -41.375 -5.621 1 96.88 241 GLY B C 1
ATOM 4993 O O . GLY B 1 241 ? -5.094 -40.469 -5.289 1 96.88 241 GLY B O 1
ATOM 4994 N N . ASN B 1 242 ? -6.965 -41.156 -6.414 1 97.38 242 ASN B N 1
ATOM 4995 C CA . ASN B 1 242 ? -7.27 -39.812 -6.902 1 97.38 242 ASN B CA 1
ATOM 4996 C C . ASN B 1 242 ? -8.07 -39 -5.875 1 97.38 242 ASN B C 1
ATOM 4998 O O . ASN B 1 242 ? -8.25 -39.438 -4.742 1 97.38 242 ASN B O 1
ATOM 5002 N N . TRP B 1 243 ? -8.344 -37.75 -6.133 1 97.19 243 TRP B N 1
ATOM 5003 C CA . TRP B 1 243 ? -9.195 -36.875 -5.328 1 97.19 243 TRP B CA 1
ATOM 5004 C C . TRP B 1 243 ? -10.367 -36.344 -6.148 1 97.19 243 TRP B C 1
ATOM 5006 O O . TRP B 1 243 ? -10.242 -36.156 -7.355 1 97.19 243 TRP B O 1
ATOM 5016 N N . PRO B 1 244 ? -11.492 -36.156 -5.508 1 95.62 244 PRO B N 1
ATOM 5017 C CA . PRO B 1 244 ? -12.562 -35.438 -6.207 1 95.62 244 PRO B CA 1
ATOM 5018 C C . PRO B 1 244 ? -12.195 -34 -6.531 1 95.62 244 PRO B C 1
ATOM 5020 O O . PRO B 1 244 ? -11.414 -33.375 -5.805 1 95.62 244 PRO B O 1
ATOM 5023 N N . SER B 1 245 ? -12.766 -33.5 -7.613 1 94.12 245 SER B N 1
ATOM 5024 C CA . SER B 1 245 ? -12.422 -32.125 -8.039 1 94.12 245 SER B CA 1
ATOM 5025 C C . SER B 1 245 ? -13.117 -31.094 -7.176 1 94.12 245 SER B C 1
ATOM 5027 O O . SER B 1 245 ? -12.586 -30 -6.965 1 94.12 245 SER B O 1
ATOM 5029 N N . SER B 1 246 ? -14.367 -31.422 -6.719 1 94.88 246 SER B N 1
ATOM 5030 C CA . SER B 1 246 ? -15.172 -30.438 -5.992 1 94.88 246 SER B CA 1
ATOM 5031 C C . SER B 1 246 ? -16.109 -31.125 -5.004 1 94.88 246 SER B C 1
ATOM 5033 O O . SER B 1 246 ? -16.328 -32.344 -5.07 1 94.88 246 SER B O 1
ATOM 5035 N N . ALA B 1 247 ? -16.625 -30.266 -4.109 1 93.88 247 ALA B N 1
ATOM 5036 C CA . ALA B 1 247 ? -17.609 -30.75 -3.139 1 93.88 247 ALA B CA 1
ATOM 5037 C C . ALA B 1 247 ? -18.859 -31.266 -3.836 1 93.88 247 ALA B C 1
ATOM 5039 O O . ALA B 1 247 ? -19.453 -32.25 -3.41 1 93.88 247 ALA B O 1
ATOM 5040 N N . ARG B 1 248 ? -19.203 -30.625 -4.82 1 91 248 ARG B N 1
ATOM 5041 C CA . ARG B 1 248 ? -20.391 -31.031 -5.574 1 91 248 ARG B CA 1
ATOM 5042 C C . ARG B 1 248 ? -20.172 -32.406 -6.215 1 91 248 ARG B C 1
ATOM 5044 O O . ARG B 1 248 ? -21.031 -33.281 -6.121 1 91 248 ARG B O 1
ATOM 5051 N N . ASN B 1 249 ? -19.047 -32.531 -6.852 1 89.5 249 ASN B N 1
ATOM 5052 C CA . ASN B 1 249 ? -18.734 -33.812 -7.477 1 89.5 249 ASN B CA 1
ATOM 5053 C C . ASN B 1 249 ? -18.656 -34.938 -6.445 1 89.5 249 ASN B C 1
ATOM 5055 O O . ASN B 1 249 ? -19.078 -36.062 -6.715 1 89.5 249 ASN B O 1
ATOM 5059 N N . LEU B 1 250 ? -18.141 -34.656 -5.352 1 89 250 LEU B N 1
ATOM 5060 C CA . LEU B 1 250 ? -18.062 -35.625 -4.258 1 89 250 LEU B CA 1
ATOM 5061 C C . LEU B 1 250 ? -19.453 -36.062 -3.818 1 89 250 LEU B C 1
ATOM 5063 O O . LEU B 1 250 ? -19.719 -37.25 -3.682 1 89 250 LEU B O 1
ATOM 5067 N N . LYS B 1 251 ? -20.297 -35.094 -3.648 1 89.81 251 LYS B N 1
ATOM 5068 C CA . LYS B 1 251 ? -21.656 -35.375 -3.191 1 89.81 251 LYS B CA 1
ATOM 5069 C C . LYS B 1 251 ? -22.422 -36.188 -4.219 1 89.81 251 LYS B C 1
ATOM 5071 O O . LYS B 1 251 ? -23.234 -37.062 -3.857 1 89.81 251 LYS B O 1
ATOM 5076 N N . GLU B 1 252 ? -22.172 -35.875 -5.438 1 89.44 252 GLU B N 1
ATOM 5077 C CA . GLU B 1 252 ? -22.922 -36.531 -6.516 1 89.44 252 GLU B CA 1
ATOM 5078 C C . GLU B 1 252 ? -22.312 -37.875 -6.863 1 89.44 252 GLU B C 1
ATOM 5080 O O . GLU B 1 252 ? -22.859 -38.625 -7.672 1 89.44 252 GLU B O 1
ATOM 5085 N N . GLY B 1 253 ? -21.281 -38.219 -6.316 1 78.56 253 GLY B N 1
ATOM 5086 C CA . GLY B 1 253 ? -20.625 -39.5 -6.57 1 78.56 253 GLY B CA 1
ATOM 5087 C C . GLY B 1 253 ? -20 -39.562 -7.953 1 78.56 253 GLY B C 1
ATOM 5088 O O . GLY B 1 253 ? -19.859 -40.656 -8.508 1 78.56 253 GLY B O 1
ATOM 5089 N N . ARG B 1 254 ? -19.844 -38.469 -8.461 1 73 254 ARG B N 1
ATOM 5090 C CA . ARG B 1 254 ? -19.281 -38.469 -9.797 1 73 254 ARG B CA 1
ATOM 5091 C C . ARG B 1 254 ? -17.828 -38.938 -9.789 1 73 254 ARG B C 1
ATOM 5093 O O . ARG B 1 254 ? -17.094 -38.656 -8.836 1 73 254 ARG B O 1
ATOM 5100 N N . SER B 1 255 ? -17.562 -39.656 -10.797 1 67.81 255 SER B N 1
ATOM 5101 C CA . SER B 1 255 ? -16.203 -40.188 -10.906 1 67.81 255 SER B CA 1
ATOM 5102 C C . SER B 1 255 ? -15.172 -39.062 -11.008 1 67.81 255 SER B C 1
ATOM 5104 O O . SER B 1 255 ? -15.43 -38.031 -11.609 1 67.81 255 SER B O 1
ATOM 5106 N N . SER B 1 256 ? -14.062 -39.312 -10.305 1 75 256 SER B N 1
ATOM 5107 C CA . SER B 1 256 ? -12.922 -38.406 -10.297 1 75 256 SER B CA 1
ATOM 5108 C C . SER B 1 256 ? -11.938 -38.75 -11.414 1 75 256 SER B C 1
ATOM 5110 O O . SER B 1 256 ? -10.82 -39.188 -11.141 1 75 256 SER B O 1
ATOM 5112 N N . ASN B 1 257 ? -12.359 -38.375 -12.633 1 85.69 257 ASN B N 1
ATOM 5113 C CA . ASN B 1 257 ? -11.57 -38.844 -13.766 1 85.69 257 ASN B CA 1
ATOM 5114 C C . ASN B 1 257 ? -10.523 -37.844 -14.203 1 85.69 257 ASN B C 1
ATOM 5116 O O . ASN B 1 257 ? -9.844 -38.031 -15.211 1 85.69 257 ASN B O 1
ATOM 5120 N N . LEU B 1 258 ? -10.43 -36.812 -13.508 1 93 258 LEU B N 1
ATOM 5121 C CA . LEU B 1 258 ? -9.406 -35.844 -13.844 1 93 258 LEU B CA 1
ATOM 5122 C C . LEU B 1 258 ? -8.109 -36.125 -13.094 1 93 258 LEU B C 1
ATOM 5124 O O . LEU B 1 258 ? -8.07 -36.031 -11.867 1 93 258 LEU B O 1
ATOM 5128 N N . VAL B 1 259 ? -7.07 -36.531 -13.797 1 96.56 259 VAL B N 1
ATOM 5129 C CA . VAL B 1 259 ? -5.742 -36.781 -13.25 1 96.56 259 VAL B CA 1
ATOM 5130 C C . VAL B 1 259 ? -4.75 -35.781 -13.828 1 96.56 259 VAL B C 1
ATOM 5132 O O . VAL B 1 259 ? -3.992 -36.094 -14.742 1 96.56 259 VAL B O 1
ATOM 5135 N N . GLN B 1 260 ? -4.781 -34.594 -13.305 1 96.12 260 GLN B N 1
ATOM 5136 C CA . GLN B 1 260 ? -4.008 -33.469 -13.781 1 96.12 260 GLN B CA 1
ATOM 5137 C C . GLN B 1 260 ? -3.729 -32.469 -12.648 1 96.12 260 GLN B C 1
ATOM 5139 O O . GLN B 1 260 ? -4.285 -32.594 -11.555 1 96.12 260 GLN B O 1
ATOM 5144 N N . TRP B 1 261 ? -2.879 -31.516 -12.844 1 96.44 261 TRP B N 1
ATOM 5145 C CA . TRP B 1 261 ? -2.445 -30.609 -11.789 1 96.44 261 TRP B CA 1
ATOM 5146 C C . TRP B 1 261 ? -3.605 -29.75 -11.289 1 96.44 261 TRP B C 1
ATOM 5148 O O . TRP B 1 261 ? -3.822 -29.625 -10.086 1 96.44 261 TRP B O 1
ATOM 5158 N N . CYS B 1 262 ? -4.438 -29.25 -12.172 1 95.06 262 CYS B N 1
ATOM 5159 C CA . CYS B 1 262 ? -5.477 -28.297 -11.797 1 95.06 262 CYS B CA 1
ATOM 5160 C C . CYS B 1 262 ? -6.566 -28.969 -10.977 1 95.06 262 CYS B C 1
ATOM 5162 O O . CYS B 1 262 ? -7.117 -28.375 -10.055 1 95.06 262 CYS B O 1
ATOM 5164 N N . HIS B 1 263 ? -6.793 -30.234 -11.398 1 93.38 263 HIS B N 1
ATOM 5165 C CA . HIS B 1 263 ? -7.785 -31.047 -10.695 1 93.38 263 HIS B CA 1
ATOM 5166 C C . HIS B 1 263 ? -7.336 -32.5 -10.594 1 93.38 263 HIS B C 1
ATOM 5168 O O . HIS B 1 263 ? -7.047 -33.125 -11.609 1 93.38 263 HIS B O 1
ATOM 5174 N N . GLY B 1 264 ? -7.117 -32.969 -9.336 1 95.94 264 GLY B N 1
ATOM 5175 C CA . GLY B 1 264 ? -6.77 -34.375 -9.156 1 95.94 264 GLY B CA 1
ATOM 5176 C C . GLY B 1 264 ? -5.453 -34.594 -8.43 1 95.94 264 GLY B C 1
ATOM 5177 O O . GLY B 1 264 ? -4.957 -33.656 -7.77 1 95.94 264 GLY B O 1
ATOM 5178 N N . ALA B 1 265 ? -4.934 -35.75 -8.586 1 98.12 265 ALA B N 1
ATOM 5179 C CA . ALA B 1 265 ? -3.84 -36.25 -7.75 1 98.12 265 ALA B CA 1
ATOM 5180 C C . ALA B 1 265 ? -2.562 -35.438 -8 1 98.12 265 ALA B C 1
ATOM 5182 O O . ALA B 1 265 ? -1.861 -35.062 -7.059 1 98.12 265 ALA B O 1
ATOM 5183 N N . PRO B 1 266 ? -2.205 -35.156 -9.258 1 98.38 266 PRO B N 1
ATOM 5184 C CA . PRO B 1 266 ? -0.922 -34.469 -9.469 1 98.38 266 PRO B CA 1
ATOM 5185 C C . PRO B 1 266 ? -0.815 -33.156 -8.695 1 98.38 266 PRO B C 1
ATOM 5187 O O . PRO B 1 266 ? 0.203 -32.906 -8.055 1 98.38 266 PRO B O 1
ATOM 5190 N N . GLY B 1 267 ? -1.849 -32.375 -8.719 1 98.44 267 GLY B N 1
ATOM 5191 C CA . GLY B 1 267 ? -1.831 -31.125 -7.969 1 98.44 267 GLY B CA 1
ATOM 5192 C C . GLY B 1 267 ? -1.671 -31.328 -6.477 1 98.44 267 GLY B C 1
ATOM 5193 O O . GLY B 1 267 ? -0.95 -30.578 -5.816 1 98.44 267 GLY B O 1
ATOM 5194 N N . PHE B 1 268 ? -2.375 -32.281 -5.969 1 98.69 268 PHE B N 1
ATOM 5195 C CA . PHE B 1 268 ? -2.24 -32.625 -4.559 1 98.69 268 PHE B CA 1
ATOM 5196 C C . PHE B 1 268 ? -0.807 -33.031 -4.238 1 98.69 268 PHE B C 1
ATOM 5198 O O . PHE B 1 268 ? -0.265 -32.656 -3.197 1 98.69 268 PHE B O 1
ATOM 5205 N N . LEU B 1 269 ? -0.217 -33.781 -5.125 1 98.69 269 LEU B N 1
ATOM 5206 C CA . LEU B 1 269 ? 1.119 -34.312 -4.855 1 98.69 269 LEU B CA 1
ATOM 5207 C C . LEU B 1 269 ? 2.146 -33.188 -4.832 1 98.69 269 LEU B C 1
ATOM 5209 O O . LEU B 1 269 ? 3.008 -33.156 -3.949 1 98.69 269 LEU B O 1
ATOM 5213 N N . TYR B 1 270 ? 2.086 -32.219 -5.848 1 98.62 270 TYR B N 1
ATOM 5214 C CA . TYR B 1 270 ? 2.945 -31.047 -5.785 1 98.62 270 TYR B CA 1
ATOM 5215 C C . TYR B 1 270 ? 2.797 -30.328 -4.445 1 98.62 270 TYR B C 1
ATOM 5217 O O . TYR B 1 270 ? 3.787 -29.906 -3.844 1 98.62 270 TYR B O 1
ATOM 5225 N N . SER B 1 271 ? 1.585 -30.25 -3.98 1 98.81 271 SER B N 1
ATOM 5226 C CA . SER B 1 271 ? 1.262 -29.516 -2.762 1 98.81 271 SER B CA 1
ATOM 5227 C C . SER B 1 271 ? 1.762 -30.25 -1.524 1 98.81 271 SER B C 1
ATOM 5229 O O . SER B 1 271 ? 2.463 -29.672 -0.691 1 98.81 271 SER B O 1
ATOM 5231 N N . LEU B 1 272 ? 1.436 -31.5 -1.464 1 98.75 272 LEU B N 1
ATOM 5232 C CA . LEU B 1 272 ? 1.77 -32.281 -0.285 1 98.75 272 LEU B CA 1
ATOM 5233 C C . LEU B 1 272 ? 3.281 -32.375 -0.098 1 98.75 272 LEU B C 1
ATOM 5235 O O . LEU B 1 272 ? 3.775 -32.312 1.029 1 98.75 272 LEU B O 1
ATOM 5239 N N . THR B 1 273 ? 3.936 -32.531 -1.199 1 97.62 273 THR B N 1
ATOM 5240 C CA . THR B 1 273 ? 5.391 -32.562 -1.116 1 97.62 273 THR B CA 1
ATOM 5241 C C . THR B 1 273 ? 5.941 -31.266 -0.558 1 97.62 273 THR B C 1
ATOM 5243 O O . THR B 1 273 ? 6.883 -31.266 0.239 1 97.62 273 THR B O 1
ATOM 5246 N N . SER B 1 274 ? 5.41 -30.156 -0.926 1 97.94 274 SER B N 1
ATOM 5247 C CA . SER B 1 274 ? 5.852 -28.844 -0.468 1 97.94 274 SER B CA 1
ATOM 5248 C C . SER B 1 274 ? 5.414 -28.594 0.969 1 97.94 274 SER B C 1
ATOM 5250 O O . SER B 1 274 ? 6.098 -27.891 1.715 1 97.94 274 SER B O 1
ATOM 5252 N N . LEU B 1 275 ? 4.293 -29.172 1.389 1 98.62 275 LEU B N 1
ATOM 5253 C CA . LEU B 1 275 ? 3.688 -28.875 2.682 1 98.62 275 LEU B CA 1
ATOM 5254 C C . LEU B 1 275 ? 4.25 -29.781 3.768 1 98.62 275 LEU B C 1
ATOM 5256 O O . LEU B 1 275 ? 4.211 -29.438 4.953 1 98.62 275 LEU B O 1
ATOM 5260 N N . ARG B 1 276 ? 4.781 -30.938 3.402 1 98.5 276 ARG B N 1
ATOM 5261 C CA . ARG B 1 276 ? 5.184 -32 4.309 1 98.5 276 ARG B CA 1
ATOM 5262 C C . ARG B 1 276 ? 6.07 -31.469 5.43 1 98.5 276 ARG B C 1
ATOM 5264 O O . ARG B 1 276 ? 5.852 -31.781 6.602 1 98.5 276 ARG B O 1
ATOM 5271 N N . PRO B 1 277 ? 7.07 -30.562 5.141 1 98.31 277 PRO B N 1
ATOM 5272 C CA . PRO B 1 277 ? 7.961 -30.109 6.207 1 98.31 277 PRO B CA 1
ATOM 5273 C C . PRO B 1 277 ? 7.227 -29.312 7.285 1 98.31 277 PRO B C 1
ATOM 5275 O O . PRO B 1 277 ? 7.715 -29.203 8.414 1 98.31 277 PRO B O 1
ATOM 5278 N N . TYR B 1 278 ? 6.062 -28.844 7.023 1 98.62 278 TYR B N 1
ATOM 5279 C CA . TYR B 1 278 ? 5.383 -27.922 7.93 1 98.62 278 TYR B CA 1
ATOM 5280 C C . TYR B 1 278 ? 4.34 -28.656 8.766 1 98.62 278 TYR B C 1
ATOM 5282 O O . TYR B 1 278 ? 3.74 -28.078 9.672 1 98.62 278 TYR B O 1
ATOM 5290 N N . PHE B 1 279 ? 4.125 -29.922 8.391 1 98.56 279 PHE B N 1
ATOM 5291 C CA . PHE B 1 279 ? 3.129 -30.719 9.094 1 98.56 279 PHE B CA 1
ATOM 5292 C C . PHE B 1 279 ? 3.732 -32.031 9.57 1 98.56 279 PHE B C 1
ATOM 5294 O O . PHE B 1 279 ? 3.318 -33.125 9.133 1 98.56 279 PHE B O 1
ATOM 5301 N N . PRO B 1 280 ? 4.598 -32 10.562 1 98 280 PRO B N 1
ATOM 5302 C CA . PRO B 1 280 ? 5.316 -33.219 10.977 1 98 280 PRO B CA 1
ATOM 5303 C C . PRO B 1 280 ? 4.383 -34.312 11.469 1 98 280 PRO B C 1
ATOM 5305 O O . PRO B 1 280 ? 4.656 -35.5 11.266 1 98 280 PRO B O 1
ATOM 5308 N N . HIS B 1 281 ? 3.33 -33.969 12.055 1 97.75 281 HIS B N 1
ATOM 5309 C CA . HIS B 1 281 ? 2.41 -34.969 12.609 1 97.75 281 HIS B CA 1
ATOM 5310 C C . HIS B 1 281 ? 1.634 -35.656 11.508 1 97.75 281 HIS B C 1
ATOM 5312 O O . HIS B 1 281 ? 0.97 -36.688 11.766 1 97.75 281 HIS B O 1
ATOM 5318 N N . LEU B 1 282 ? 1.719 -35.188 10.281 1 98.38 282 LEU B N 1
ATOM 5319 C CA . LEU B 1 282 ? 0.982 -35.781 9.164 1 98.38 282 LEU B CA 1
ATOM 5320 C C . LEU B 1 282 ? 1.93 -36.469 8.188 1 98.38 282 LEU B C 1
ATOM 5322 O O . LEU B 1 282 ? 1.515 -36.906 7.105 1 98.38 282 LEU B O 1
ATOM 5326 N N . HIS B 1 283 ? 3.178 -36.656 8.516 1 98.31 283 HIS B N 1
ATOM 5327 C CA . HIS B 1 283 ? 4.188 -37.188 7.598 1 98.31 283 HIS B CA 1
ATOM 5328 C C . HIS B 1 283 ? 3.766 -38.531 7.02 1 98.31 283 HIS B C 1
ATOM 5330 O O . HIS B 1 283 ? 3.766 -38.719 5.801 1 98.31 283 HIS B O 1
ATOM 5336 N N . ASP B 1 284 ? 3.312 -39.406 7.891 1 98.38 284 ASP B N 1
ATOM 5337 C CA . ASP B 1 284 ? 2.959 -40.75 7.441 1 98.38 284 ASP B CA 1
ATOM 5338 C C . ASP B 1 284 ? 1.745 -40.719 6.512 1 98.38 284 ASP B C 1
ATOM 5340 O O . ASP B 1 284 ? 1.715 -41.406 5.496 1 98.38 284 ASP B O 1
ATOM 5344 N N . ARG B 1 285 ? 0.775 -39.938 6.883 1 98.44 285 ARG B N 1
ATOM 5345 C CA . ARG B 1 285 ? -0.431 -39.812 6.07 1 98.44 285 ARG B CA 1
ATOM 5346 C C . ARG B 1 285 ? -0.122 -39.188 4.715 1 98.44 285 ARG B C 1
ATOM 5348 O O . ARG B 1 285 ? -0.666 -39.625 3.689 1 98.44 285 ARG B O 1
ATOM 5355 N N . ILE B 1 286 ? 0.74 -38.188 4.746 1 98.75 286 ILE B N 1
ATOM 5356 C CA . ILE B 1 286 ? 1.138 -37.531 3.508 1 98.75 286 ILE B CA 1
ATOM 5357 C C . ILE B 1 286 ? 1.896 -38.5 2.617 1 98.75 286 ILE B C 1
ATOM 5359 O O . ILE B 1 286 ? 1.616 -38.625 1.421 1 98.75 286 ILE B O 1
ATOM 5363 N N . ASP B 1 287 ? 2.799 -39.281 3.199 1 98.56 287 ASP B N 1
ATOM 5364 C CA . ASP B 1 287 ? 3.594 -40.219 2.434 1 98.56 287 ASP B CA 1
ATOM 5365 C C . ASP B 1 287 ? 2.707 -41.281 1.802 1 98.56 287 ASP B C 1
ATOM 5367 O O . ASP B 1 287 ? 2.895 -41.656 0.638 1 98.56 287 ASP B O 1
ATOM 5371 N N . SER B 1 288 ? 1.769 -41.75 2.59 1 98.62 288 SER B N 1
ATOM 5372 C CA . SER B 1 288 ? 0.836 -42.75 2.082 1 98.62 288 SER B CA 1
ATOM 5373 C C . SER B 1 288 ? -0.011 -42.188 0.945 1 98.62 288 SER B C 1
ATOM 5375 O O . SER B 1 288 ? -0.236 -42.875 -0.061 1 98.62 288 SER B O 1
ATOM 5377 N N . ALA B 1 289 ? -0.491 -41 1.14 1 98.75 289 ALA B N 1
ATOM 5378 C CA . ALA B 1 289 ? -1.307 -40.344 0.12 1 98.75 289 ALA B CA 1
ATOM 5379 C C . ALA B 1 289 ? -0.514 -40.156 -1.167 1 98.75 289 ALA B C 1
ATOM 5381 O O . ALA B 1 289 ? -1.046 -40.312 -2.266 1 98.75 289 ALA B O 1
ATOM 5382 N N . VAL B 1 290 ? 0.742 -39.75 -1.009 1 98.62 290 VAL B N 1
ATOM 5383 C CA . VAL B 1 290 ? 1.608 -39.5 -2.16 1 98.62 290 VAL B CA 1
ATOM 5384 C C . VAL B 1 290 ? 1.816 -40.812 -2.922 1 98.62 290 VAL B C 1
ATOM 5386 O O . VAL B 1 290 ? 1.738 -40.844 -4.152 1 98.62 290 VAL B O 1
ATOM 5389 N N . GLU B 1 291 ? 1.992 -41.875 -2.215 1 98.44 291 GLU B N 1
ATOM 5390 C CA . GLU B 1 291 ? 2.197 -43.156 -2.846 1 98.44 291 GLU B CA 1
ATOM 5391 C C . GLU B 1 291 ? 0.972 -43.594 -3.654 1 98.44 291 GLU B C 1
ATOM 5393 O O . GLU B 1 291 ? 1.098 -44.031 -4.801 1 98.44 291 GLU B O 1
ATOM 5398 N N . LYS B 1 292 ? -0.154 -43.469 -3.055 1 98.38 292 LYS B N 1
ATOM 5399 C CA . LYS B 1 292 ? -1.396 -43.812 -3.744 1 98.38 292 LYS B CA 1
ATOM 5400 C C . LYS B 1 292 ? -1.625 -42.906 -4.945 1 98.38 292 LYS B C 1
ATOM 5402 O O . LYS B 1 292 ? -2.104 -43.344 -5.988 1 98.38 292 LYS B O 1
ATOM 5407 N N . GLY B 1 293 ? -1.342 -41.656 -4.707 1 98.38 293 GLY B N 1
ATOM 5408 C CA . GLY B 1 293 ? -1.463 -40.719 -5.801 1 98.38 293 GLY B CA 1
ATOM 5409 C C . GLY B 1 293 ? -0.56 -41.031 -6.977 1 98.38 293 GLY B C 1
ATOM 5410 O O . GLY B 1 293 ? -0.98 -40.938 -8.133 1 98.38 293 GLY B O 1
ATOM 5411 N N . GLN B 1 294 ? 0.657 -41.375 -6.703 1 98.38 294 GLN B N 1
ATOM 5412 C CA . GLN B 1 294 ? 1.594 -41.75 -7.758 1 98.38 294 GLN B CA 1
ATOM 5413 C C . GLN B 1 294 ? 1.115 -43 -8.508 1 98.38 294 GLN B C 1
ATOM 5415 O O . GLN B 1 294 ? 1.317 -43.094 -9.719 1 98.38 294 GLN B O 1
ATOM 5420 N N . SER B 1 295 ? 0.474 -43.875 -7.777 1 97.81 295 SER B N 1
ATOM 5421 C CA . SER B 1 295 ? -0.038 -45.094 -8.391 1 97.81 295 SER B CA 1
ATOM 5422 C C . SER B 1 295 ? -1.108 -44.781 -9.43 1 97.81 295 SER B C 1
ATOM 5424 O O . SER B 1 295 ? -1.104 -45.375 -10.523 1 97.81 295 SER B O 1
ATOM 5426 N N . ILE B 1 296 ? -2.025 -43.938 -9.039 1 97.38 296 ILE B N 1
ATOM 5427 C CA . ILE B 1 296 ? -3.084 -43.625 -10 1 97.38 296 ILE B CA 1
ATOM 5428 C C . ILE B 1 296 ? -2.504 -42.844 -11.172 1 97.38 296 ILE B C 1
ATOM 5430 O O . ILE B 1 296 ? -2.957 -42.969 -12.305 1 97.38 296 ILE B O 1
ATOM 5434 N N . ILE B 1 297 ? -1.528 -41.938 -10.93 1 98.06 297 ILE B N 1
ATOM 5435 C CA . ILE B 1 297 ? -0.901 -41.188 -12 1 98.06 297 ILE B CA 1
ATOM 5436 C C . ILE B 1 297 ? -0.209 -42.125 -12.977 1 98.06 297 ILE B C 1
ATOM 5438 O O . ILE B 1 297 ? -0.281 -41.938 -14.195 1 98.06 297 ILE B O 1
ATOM 5442 N N . TRP B 1 298 ? 0.445 -43.156 -12.43 1 97.31 298 TRP B N 1
ATOM 5443 C CA . TRP B 1 298 ? 1.062 -44.156 -13.297 1 97.31 298 TRP B CA 1
ATOM 5444 C C . TRP B 1 298 ? 0.02 -44.812 -14.195 1 97.31 298 TRP B C 1
ATOM 5446 O O . TRP B 1 298 ? 0.247 -44.969 -15.398 1 97.31 298 TRP B O 1
ATOM 5456 N N . ARG B 1 299 ? -1.117 -45.094 -13.672 1 95.81 299 ARG B N 1
ATOM 5457 C CA . ARG B 1 299 ? -2.131 -45.875 -14.398 1 95.81 299 ARG B CA 1
ATOM 5458 C C . ARG B 1 299 ? -2.918 -44.969 -15.344 1 95.81 299 ARG B C 1
ATOM 5460 O O . ARG B 1 299 ? -3.264 -45.375 -16.453 1 95.81 299 ARG B O 1
ATOM 5467 N N . HIS B 1 300 ? -3.166 -43.719 -14.906 1 95.94 300 HIS B N 1
ATOM 5468 C CA . HIS B 1 300 ? -4.141 -42.906 -15.625 1 95.94 300 HIS B CA 1
ATOM 5469 C C . HIS B 1 300 ? -3.578 -41.531 -15.938 1 95.94 300 HIS B C 1
ATOM 5471 O O . HIS B 1 300 ? -4.32 -40.625 -16.344 1 95.94 300 HIS B O 1
ATOM 5477 N N . GLY B 1 301 ? -2.254 -41.312 -15.836 1 96.94 301 GLY B N 1
ATOM 5478 C CA . GLY B 1 301 ? -1.667 -40 -15.961 1 96.94 301 GLY B CA 1
ATOM 5479 C C . GLY B 1 301 ? -1.168 -39.688 -17.359 1 96.94 301 GLY B C 1
ATOM 5480 O O . GLY B 1 301 ? -0.766 -38.562 -17.656 1 96.94 301 GLY B O 1
ATOM 5481 N N . LEU B 1 302 ? -1.062 -40.688 -18.234 1 96.38 302 LEU B N 1
ATOM 5482 C CA . LEU B 1 302 ? -0.781 -40.438 -19.641 1 96.38 302 LEU B CA 1
ATOM 5483 C C . LEU B 1 302 ? -2.01 -39.875 -20.344 1 96.38 302 LEU B C 1
ATOM 5485 O O . LEU B 1 302 ? -2.754 -40.625 -21 1 96.38 302 LEU B O 1
ATOM 5489 N N . LEU B 1 303 ? -2.123 -38.562 -20.328 1 95.44 303 LEU B N 1
ATOM 5490 C CA . LEU B 1 303 ? -3.355 -37.938 -20.766 1 95.44 303 LEU B CA 1
ATOM 5491 C C . LEU B 1 303 ? -3.389 -37.781 -22.281 1 95.44 303 LEU B C 1
ATOM 5493 O O . LEU B 1 303 ? -2.34 -37.688 -22.922 1 95.44 303 LEU B O 1
ATOM 5497 N N . THR B 1 304 ? -4.625 -37.656 -22.75 1 93.5 304 THR B N 1
ATOM 5498 C CA . THR B 1 304 ? -4.812 -37.594 -24.203 1 93.5 304 THR B CA 1
ATOM 5499 C C . THR B 1 304 ? -4.586 -36.188 -24.703 1 93.5 304 THR B C 1
ATOM 5501 O O . THR B 1 304 ? -4.379 -35.969 -25.906 1 93.5 304 THR B O 1
ATOM 5504 N N . LYS B 1 305 ? -4.637 -35.219 -23.859 1 91.88 305 LYS B N 1
ATOM 5505 C CA . LYS B 1 305 ? -4.363 -33.844 -24.234 1 91.88 305 LYS B CA 1
ATOM 5506 C C . LYS B 1 305 ? -2.885 -33.625 -24.547 1 91.88 305 LYS B C 1
ATOM 5508 O O . LYS B 1 305 ? -2.037 -34.406 -24.078 1 91.88 305 LYS B O 1
ATOM 5513 N N . GLU B 1 306 ? -2.643 -32.594 -25.328 1 93.12 306 GLU B N 1
ATOM 5514 C CA . GLU B 1 306 ? -1.247 -32.281 -25.609 1 93.12 306 GLU B CA 1
ATOM 5515 C C . GLU B 1 306 ? -0.458 -32.094 -24.312 1 93.12 306 GLU B C 1
ATOM 5517 O O . GLU B 1 306 ? -0.945 -31.5 -23.344 1 93.12 306 GLU B O 1
ATOM 5522 N N . PRO B 1 307 ? 0.792 -32.688 -24.297 1 95.44 307 PRO B N 1
ATOM 5523 C CA . PRO B 1 307 ? 1.586 -32.594 -23.062 1 95.44 307 PRO B CA 1
ATOM 5524 C C . PRO B 1 307 ? 1.804 -31.141 -22.609 1 95.44 307 PRO B C 1
ATOM 5526 O O . PRO B 1 307 ? 2.211 -30.297 -23.406 1 95.44 307 PRO B O 1
ATOM 5529 N N . CYS B 1 308 ? 1.49 -30.844 -21.406 1 95 308 CYS B N 1
ATOM 5530 C CA . CYS B 1 308 ? 1.69 -29.547 -20.781 1 95 308 CYS B CA 1
ATOM 5531 C C . CYS B 1 308 ? 1.777 -29.672 -19.266 1 95 308 CYS B C 1
ATOM 5533 O O . CYS B 1 308 ? 1.615 -30.781 -18.719 1 95 308 CYS B O 1
ATOM 5535 N N . LEU B 1 309 ? 1.97 -28.578 -18.609 1 96 309 LEU B N 1
ATOM 5536 C CA . LEU B 1 309 ? 2.232 -28.625 -17.188 1 96 309 LEU B CA 1
ATOM 5537 C C . LEU B 1 309 ? 0.931 -28.703 -16.391 1 96 309 LEU B C 1
ATOM 5539 O O . LEU B 1 309 ? 0.88 -29.344 -15.336 1 96 309 LEU B O 1
ATOM 5543 N N . CYS B 1 310 ? -0.108 -28.156 -16.828 1 94.38 310 CYS B N 1
ATOM 5544 C CA . CYS B 1 310 ? -1.328 -28.031 -16.047 1 94.38 310 CYS B CA 1
ATOM 5545 C C . CYS B 1 310 ? -2.188 -29.281 -16.156 1 94.38 310 CYS B C 1
ATOM 5547 O O . CYS B 1 310 ? -2.594 -29.859 -15.148 1 94.38 310 CYS B O 1
ATOM 5549 N N . HIS B 1 311 ? -2.521 -29.641 -17.344 1 93.88 311 HIS B N 1
ATOM 5550 C CA . HIS B 1 311 ? -3.441 -30.75 -17.562 1 93.88 311 HIS B CA 1
ATOM 5551 C C . HIS B 1 311 ? -2.928 -31.672 -18.672 1 93.88 311 HIS B C 1
ATOM 5553 O O . HIS B 1 311 ? -3.693 -32.094 -19.531 1 93.88 311 HIS B O 1
ATOM 5559 N N . GLY B 1 312 ? -1.593 -31.953 -18.562 1 94.75 312 GLY B N 1
ATOM 5560 C CA . GLY B 1 312 ? -0.942 -32.844 -19.516 1 94.75 312 GLY B CA 1
ATOM 5561 C C . GLY B 1 312 ? 0.142 -33.688 -18.891 1 94.75 312 GLY B C 1
ATOM 5562 O O . GLY B 1 312 ? 0.303 -33.719 -17.672 1 94.75 312 GLY B O 1
ATOM 5563 N N . ILE B 1 313 ? 0.803 -34.344 -19.781 1 97.31 313 ILE B N 1
ATOM 5564 C CA . ILE B 1 313 ? 1.731 -35.375 -19.375 1 97.31 313 ILE B CA 1
ATOM 5565 C C . ILE B 1 313 ? 2.92 -34.781 -18.641 1 97.31 313 ILE B C 1
ATOM 5567 O O . ILE B 1 313 ? 3.443 -35.375 -17.688 1 97.31 313 ILE B O 1
ATOM 5571 N N . PHE B 1 314 ? 3.338 -33.594 -19.031 1 97.94 314 PHE B N 1
ATOM 5572 C CA . PHE B 1 314 ? 4.52 -32.969 -18.422 1 97.94 314 PHE B CA 1
ATOM 5573 C C . PHE B 1 314 ? 4.312 -32.75 -16.938 1 97.94 314 PHE B C 1
ATOM 5575 O O . PHE B 1 314 ? 5.133 -33.188 -16.125 1 97.94 314 PHE B O 1
ATOM 5582 N N . GLY B 1 315 ? 3.199 -32.156 -16.562 1 97.56 315 GLY B N 1
ATOM 5583 C CA . GLY B 1 315 ? 2.914 -31.938 -15.156 1 97.56 315 GLY B CA 1
ATOM 5584 C C . GLY B 1 315 ? 2.801 -33.25 -14.375 1 97.56 315 GLY B C 1
ATOM 5585 O O . GLY B 1 315 ? 3.256 -33.312 -13.234 1 97.56 315 GLY B O 1
ATOM 5586 N N . ASN B 1 316 ? 2.217 -34.188 -14.992 1 98.38 316 ASN B N 1
ATOM 5587 C CA . ASN B 1 316 ? 2.021 -35.5 -14.344 1 98.38 316 ASN B CA 1
ATOM 5588 C C . ASN B 1 316 ? 3.34 -36.25 -14.18 1 98.38 316 ASN B C 1
ATOM 5590 O O . ASN B 1 316 ? 3.549 -36.938 -13.172 1 98.38 316 ASN B O 1
ATOM 5594 N N . ALA B 1 317 ? 4.234 -36.125 -15.125 1 98.38 317 ALA B N 1
ATOM 5595 C CA . ALA B 1 317 ? 5.52 -36.812 -15.094 1 98.38 317 ALA B CA 1
ATOM 5596 C C . ALA B 1 317 ? 6.371 -36.344 -13.922 1 98.38 317 ALA B C 1
ATOM 5598 O O . ALA B 1 317 ? 7.055 -37.125 -13.273 1 98.38 317 ALA B O 1
ATOM 5599 N N . LEU B 1 318 ? 6.281 -35.062 -13.633 1 98.25 318 LEU B N 1
ATOM 5600 C CA . LEU B 1 318 ? 7.203 -34.438 -12.695 1 98.25 318 LEU B CA 1
ATOM 5601 C C . LEU B 1 318 ? 6.871 -34.812 -11.258 1 98.25 318 LEU B C 1
ATOM 5603 O O . LEU B 1 318 ? 7.688 -34.625 -10.359 1 98.25 318 LEU B O 1
ATOM 5607 N N . VAL B 1 319 ? 5.723 -35.406 -11.008 1 97.94 319 VAL B N 1
ATOM 5608 C CA . VAL B 1 319 ? 5.383 -35.781 -9.641 1 97.94 319 VAL B CA 1
ATOM 5609 C C . VAL B 1 319 ? 5.68 -37.281 -9.43 1 97.94 319 VAL B C 1
ATOM 5611 O O . VAL B 1 319 ? 5.531 -37.781 -8.312 1 97.94 319 VAL B O 1
ATOM 5614 N N . LEU B 1 320 ? 6.047 -37.969 -10.5 1 98.19 320 LEU B N 1
ATOM 5615 C CA . LEU B 1 320 ? 6.531 -39.344 -10.359 1 98.19 320 LEU B CA 1
ATOM 5616 C C . LEU B 1 320 ? 7.973 -39.375 -9.859 1 98.19 320 LEU B C 1
ATOM 5618 O O . LEU B 1 320 ? 8.727 -38.438 -10.102 1 98.19 320 LEU B O 1
ATOM 5622 N N . PRO B 1 321 ? 8.336 -40.406 -9.133 1 96.56 321 PRO B N 1
ATOM 5623 C CA . PRO B 1 321 ? 9.719 -40.469 -8.648 1 96.56 321 PRO B CA 1
ATOM 5624 C C . PRO B 1 321 ? 10.742 -40.469 -9.773 1 96.56 321 PRO B C 1
ATOM 5626 O O . PRO B 1 321 ? 10.492 -41.031 -10.844 1 96.56 321 PRO B O 1
ATOM 5629 N N . ARG B 1 322 ? 11.844 -39.781 -9.469 1 95.75 322 ARG B N 1
ATOM 5630 C CA . ARG B 1 322 ? 12.945 -39.844 -10.422 1 95.75 322 ARG B CA 1
ATOM 5631 C C . ARG B 1 322 ? 13.32 -41.281 -10.742 1 95.75 322 ARG B C 1
ATOM 5633 O O . ARG B 1 322 ? 13.406 -42.125 -9.844 1 95.75 322 ARG B O 1
ATOM 5640 N N . GLY B 1 323 ? 13.492 -41.562 -12.102 1 94.31 323 GLY B N 1
ATOM 5641 C CA . GLY B 1 323 ? 13.781 -42.938 -12.508 1 94.31 323 GLY B CA 1
ATOM 5642 C C . GLY B 1 323 ? 12.93 -43.406 -13.664 1 94.31 323 GLY B C 1
ATOM 5643 O O . GLY B 1 323 ? 12.469 -42.594 -14.477 1 94.31 323 GLY B O 1
ATOM 5644 N N . PRO B 1 324 ? 12.656 -44.719 -13.766 1 94.88 324 PRO B N 1
ATOM 5645 C CA . PRO B 1 324 ? 12.047 -45.312 -14.961 1 94.88 324 PRO B CA 1
ATOM 5646 C C . PRO B 1 324 ? 10.617 -44.812 -15.195 1 94.88 324 PRO B C 1
ATOM 5648 O O . PRO B 1 324 ? 10.203 -44.625 -16.344 1 94.88 324 PRO B O 1
ATOM 5651 N N . SER B 1 325 ? 9.891 -44.719 -14.102 1 95.62 325 SER B N 1
ATOM 5652 C CA . SER B 1 325 ? 8.5 -44.281 -14.273 1 95.62 325 SER B CA 1
ATOM 5653 C C . SER B 1 325 ? 8.414 -42.906 -14.867 1 95.62 325 SER B C 1
ATOM 5655 O O . SER B 1 325 ? 7.648 -42.656 -15.812 1 95.62 325 SER B O 1
ATOM 5657 N N . ARG B 1 326 ? 9.156 -41.938 -14.289 1 97.56 326 ARG B N 1
ATOM 5658 C CA . ARG B 1 326 ? 9.188 -40.562 -14.828 1 97.56 326 ARG B CA 1
ATOM 5659 C C . ARG B 1 326 ? 9.727 -40.562 -16.25 1 97.56 326 ARG B C 1
ATOM 5661 O O . ARG B 1 326 ? 9.172 -39.875 -17.125 1 97.56 326 ARG B O 1
ATOM 5668 N N . GLU B 1 327 ? 10.734 -41.312 -16.453 1 96.75 327 GLU B N 1
ATOM 5669 C CA . GLU B 1 327 ? 11.359 -41.375 -17.766 1 96.75 327 GLU B CA 1
ATOM 5670 C C . GLU B 1 327 ? 10.383 -41.906 -18.828 1 96.75 327 GLU B C 1
ATOM 5672 O O . GLU B 1 327 ? 10.375 -41.438 -19.953 1 96.75 327 GLU B O 1
ATOM 5677 N N . HIS B 1 328 ? 9.672 -42.938 -18.406 1 97.25 328 HIS B N 1
ATOM 5678 C CA . HIS B 1 328 ? 8.664 -43.5 -19.297 1 97.25 328 HIS B CA 1
ATOM 5679 C C . HIS B 1 328 ? 7.691 -42.438 -19.781 1 97.25 328 HIS B C 1
ATOM 5681 O O . HIS B 1 328 ? 7.418 -42.312 -20.969 1 97.25 328 HIS B O 1
ATOM 5687 N N . PHE B 1 329 ? 7.145 -41.625 -18.891 1 97.94 329 PHE B N 1
ATOM 5688 C CA . PHE B 1 329 ? 6.227 -40.562 -19.219 1 97.94 329 PHE B CA 1
ATOM 5689 C C . PHE B 1 329 ? 6.906 -39.531 -20.109 1 97.94 329 PHE B C 1
ATOM 5691 O O . PHE B 1 329 ? 6.344 -39.094 -21.125 1 97.94 329 PHE B O 1
ATOM 5698 N N . LEU B 1 330 ? 8.117 -39.125 -19.75 1 98.31 330 LEU B N 1
ATOM 5699 C CA . LEU B 1 330 ? 8.852 -38.062 -20.469 1 98.31 330 LEU B CA 1
ATOM 5700 C C . LEU B 1 330 ? 9.164 -38.531 -21.891 1 98.31 330 LEU B C 1
ATOM 5702 O O . LEU B 1 330 ? 9.062 -37.719 -22.828 1 98.31 330 LEU B O 1
ATOM 5706 N N . ALA B 1 331 ? 9.484 -39.75 -22.031 1 97.31 331 ALA B N 1
ATOM 5707 C CA . ALA B 1 331 ? 9.812 -40.312 -23.344 1 97.31 331 ALA B CA 1
ATOM 5708 C C . ALA B 1 331 ? 8.617 -40.219 -24.281 1 97.31 331 ALA B C 1
ATOM 5710 O O . ALA B 1 331 ? 8.773 -40.031 -25.484 1 97.31 331 ALA B O 1
ATOM 5711 N N . LEU B 1 332 ? 7.477 -40.344 -23.719 1 95.81 332 LEU B N 1
ATOM 5712 C CA . LEU B 1 332 ? 6.254 -40.344 -24.5 1 95.81 332 LEU B CA 1
ATOM 5713 C C . LEU B 1 332 ? 5.805 -38.906 -24.812 1 95.81 332 LEU B C 1
ATOM 5715 O O . LEU B 1 332 ? 4.922 -38.719 -25.641 1 95.81 332 LEU B O 1
ATOM 5719 N N . ALA B 1 333 ? 6.492 -37.969 -24.188 1 96.75 333 ALA B N 1
ATOM 5720 C CA . ALA B 1 333 ? 6.051 -36.562 -24.312 1 96.75 333 ALA B CA 1
ATOM 5721 C C . ALA B 1 333 ? 7.043 -35.75 -25.141 1 96.75 333 ALA B C 1
ATOM 5723 O O . ALA B 1 333 ? 6.883 -34.531 -25.281 1 96.75 333 ALA B O 1
ATOM 5724 N N . THR B 1 334 ? 8.117 -36.344 -25.656 1 97.25 334 THR B N 1
ATOM 5725 C CA . THR B 1 334 ? 9.031 -35.625 -26.547 1 97.25 334 THR B CA 1
ATOM 5726 C C . THR B 1 334 ? 8.32 -35.188 -27.828 1 97.25 334 THR B C 1
ATOM 5728 O O . THR B 1 334 ? 7.281 -35.75 -28.172 1 97.25 334 THR B O 1
ATOM 5731 N N . ALA B 1 335 ? 8.953 -34.219 -28.469 1 94.44 335 ALA B N 1
ATOM 5732 C CA . ALA B 1 335 ? 8.359 -33.719 -29.703 1 94.44 335 ALA B CA 1
ATOM 5733 C C . ALA B 1 335 ? 8.18 -34.844 -30.719 1 94.44 335 ALA B C 1
ATOM 5735 O O . ALA B 1 335 ? 7.145 -34.938 -31.391 1 94.44 335 ALA B O 1
ATOM 5736 N N . ASP B 1 336 ? 9.148 -35.688 -30.844 1 94.06 336 ASP B N 1
ATOM 5737 C CA . ASP B 1 336 ? 9.109 -36.812 -31.781 1 94.06 336 ASP B CA 1
ATOM 5738 C C . ASP B 1 336 ? 8.023 -37.812 -31.422 1 94.06 336 ASP B C 1
ATOM 5740 O O . ASP B 1 336 ? 7.305 -38.312 -32.281 1 94.06 336 ASP B O 1
ATOM 5744 N N . ALA B 1 337 ? 7.957 -38.156 -30.156 1 94.31 337 ALA B N 1
ATOM 5745 C CA . ALA B 1 337 ? 6.953 -39.125 -29.703 1 94.31 337 ALA B CA 1
ATOM 5746 C C . ALA B 1 337 ? 5.543 -38.594 -29.922 1 94.31 337 ALA B C 1
ATOM 5748 O O . ALA B 1 337 ? 4.656 -39.312 -30.359 1 94.31 337 ALA B O 1
ATOM 5749 N N . VAL B 1 338 ? 5.328 -37.344 -29.625 1 94.12 338 VAL B N 1
ATOM 5750 C CA . VAL B 1 338 ? 4.031 -36.688 -29.797 1 94.12 338 VAL B CA 1
ATOM 5751 C C . VAL B 1 338 ? 3.625 -36.719 -31.266 1 94.12 338 VAL B C 1
ATOM 5753 O O . VAL B 1 338 ? 2.475 -37.031 -31.594 1 94.12 338 VAL B O 1
ATOM 5756 N N . GLU B 1 339 ? 4.574 -36.406 -32.125 1 92.94 339 GLU B N 1
ATOM 5757 C CA . GLU B 1 339 ? 4.309 -36.406 -33.562 1 92.94 339 GLU B CA 1
ATOM 5758 C C . GLU B 1 339 ? 3.953 -37.812 -34.031 1 92.94 339 GLU B C 1
ATOM 5760 O O . GLU B 1 339 ? 3.051 -38 -34.875 1 92.94 339 GLU B O 1
ATOM 5765 N N . LYS B 1 340 ? 4.664 -38.75 -33.531 1 92.44 340 LYS B N 1
ATOM 5766 C CA . LYS B 1 340 ? 4.406 -40.156 -33.906 1 92.44 340 LYS B CA 1
ATOM 5767 C C . LYS B 1 340 ? 3.002 -40.562 -33.469 1 92.44 340 LYS B C 1
ATOM 5769 O O . LYS B 1 340 ? 2.293 -41.219 -34.25 1 92.44 340 LYS B O 1
ATOM 5774 N N . VAL B 1 341 ? 2.65 -40.25 -32.312 1 90.25 341 VAL B N 1
ATOM 5775 C CA . VAL B 1 341 ? 1.342 -40.594 -31.781 1 90.25 341 VAL B CA 1
ATOM 5776 C C . VAL B 1 341 ? 0.246 -39.906 -32.562 1 90.25 341 VAL B C 1
ATOM 5778 O O . VAL B 1 341 ? -0.774 -40.5 -32.906 1 90.25 341 VAL B O 1
ATOM 5781 N N . ARG B 1 342 ? 0.46 -38.625 -32.875 1 90.19 342 ARG B N 1
ATOM 5782 C CA . ARG B 1 342 ? -0.519 -37.844 -33.625 1 90.19 342 ARG B CA 1
ATOM 5783 C C . ARG B 1 342 ? -0.732 -38.438 -35.031 1 90.19 342 ARG B C 1
ATOM 5785 O O . ARG B 1 342 ? -1.845 -38.406 -35.562 1 90.19 342 ARG B O 1
ATOM 5792 N N . ARG B 1 343 ? 0.27 -38.938 -35.656 1 92.56 343 ARG B N 1
ATOM 5793 C CA . ARG B 1 343 ? 0.18 -39.562 -36.969 1 92.56 343 ARG B CA 1
ATOM 5794 C C . ARG B 1 343 ? -0.662 -40.844 -36.938 1 92.56 343 ARG B C 1
ATOM 5796 O O . ARG B 1 343 ? -1.386 -41.125 -37.875 1 92.56 343 ARG B O 1
ATOM 5803 N N . HIS B 1 344 ? -0.521 -41.469 -35.875 1 89.81 344 HIS B N 1
ATOM 5804 C CA . HIS B 1 344 ? -1.254 -42.719 -35.719 1 89.81 344 HIS B CA 1
ATOM 5805 C C . HIS B 1 344 ? -2.709 -42.469 -35.344 1 89.81 344 HIS B C 1
ATOM 5807 O O . HIS B 1 344 ? -3.611 -43.156 -35.812 1 89.81 344 HIS B O 1
ATOM 5813 N N . ASP B 1 345 ? -2.979 -41.562 -34.469 1 91.25 345 ASP B N 1
ATOM 5814 C CA . ASP B 1 345 ? -4.309 -41.156 -34.031 1 91.25 345 ASP B CA 1
ATOM 5815 C C . ASP B 1 345 ? -4.398 -39.656 -33.906 1 91.25 345 ASP B C 1
ATOM 5817 O O . ASP B 1 345 ? -4.031 -39.094 -32.875 1 91.25 345 ASP B O 1
ATOM 5821 N N . PRO B 1 346 ? -5.051 -39.062 -34.812 1 87.5 346 PRO B N 1
ATOM 5822 C CA . PRO B 1 346 ? -5.066 -37.594 -34.844 1 87.5 346 PRO B CA 1
ATOM 5823 C C . PRO B 1 346 ? -5.91 -37 -33.719 1 87.5 346 PRO B C 1
ATOM 5825 O O . PRO B 1 346 ? -5.863 -35.781 -33.5 1 87.5 346 PRO B O 1
ATOM 5828 N N . ASN B 1 347 ? -6.617 -37.781 -33.062 1 85.56 347 ASN B N 1
ATOM 5829 C CA . ASN B 1 347 ? -7.453 -37.281 -31.984 1 85.56 347 ASN B CA 1
ATOM 5830 C C . ASN B 1 347 ? -6.676 -37.188 -30.672 1 85.56 347 ASN B C 1
ATOM 5832 O O . ASN B 1 347 ? -7.156 -36.594 -29.703 1 85.56 347 ASN B O 1
ATOM 5836 N N . LEU B 1 348 ? -5.512 -37.719 -30.719 1 88.19 348 LEU B N 1
ATOM 5837 C CA . LEU B 1 348 ? -4.66 -37.656 -29.531 1 88.19 348 LEU B CA 1
ATOM 5838 C C . LEU B 1 348 ? -3.748 -36.438 -29.578 1 88.19 348 LEU B C 1
ATOM 5840 O O . LEU B 1 348 ? -3.279 -36.062 -30.641 1 88.19 348 LEU B O 1
ATOM 5844 N N . PHE B 1 349 ? -3.586 -35.812 -28.281 1 90.44 349 PHE B N 1
ATOM 5845 C CA . PHE B 1 349 ? -2.678 -34.688 -28.062 1 90.44 349 PHE B CA 1
ATOM 5846 C C . PHE B 1 349 ? -3.141 -33.469 -28.844 1 90.44 349 PHE B C 1
ATOM 5848 O O . PHE B 1 349 ? -2.334 -32.781 -29.469 1 90.44 349 PHE B O 1
ATOM 5855 N N . GLU B 1 350 ? -4.422 -33.312 -28.828 1 82.5 350 GLU B N 1
ATOM 5856 C CA . GLU B 1 350 ? -4.969 -32.062 -29.312 1 82.5 350 GLU B CA 1
ATOM 5857 C C . GLU B 1 350 ? -4.566 -30.891 -28.406 1 82.5 350 GLU B C 1
ATOM 5859 O O . GLU B 1 350 ? -4.312 -31.094 -27.219 1 82.5 350 GLU B O 1
ATOM 5864 N N . ASN B 1 351 ? -4.496 -29.797 -29.094 1 74.88 351 ASN B N 1
ATOM 5865 C CA . ASN B 1 351 ? -4.086 -28.609 -28.328 1 74.88 351 ASN B CA 1
ATOM 5866 C C . ASN B 1 351 ? -4.949 -28.422 -27.094 1 74.88 351 ASN B C 1
ATOM 5868 O O . ASN B 1 351 ? -6.176 -28.516 -27.156 1 74.88 351 ASN B O 1
ATOM 5872 N N . ALA B 1 352 ? -4.27 -28.203 -26 1 64.88 352 ALA B N 1
ATOM 5873 C CA . ALA B 1 352 ? -4.902 -28.203 -24.688 1 64.88 352 ALA B CA 1
ATOM 5874 C C . ALA B 1 352 ? -5.395 -26.797 -24.312 1 64.88 352 ALA B C 1
ATOM 5876 O O . ALA B 1 352 ? -5.832 -26.562 -23.188 1 64.88 352 ALA B O 1
ATOM 5877 N N . SER B 1 353 ? -5.277 -25.812 -25.141 1 63.59 353 SER B N 1
ATOM 5878 C CA . SER B 1 353 ? -5.586 -24.453 -24.734 1 63.59 353 SER B CA 1
ATOM 5879 C C . SER B 1 353 ? -7.066 -24.141 -24.938 1 63.59 353 SER B C 1
ATOM 5881 O O . SER B 1 353 ? -7.523 -23.047 -24.609 1 63.59 353 SER B O 1
ATOM 5883 N N . TYR B 1 354 ? -7.883 -25.188 -25.125 1 55.06 354 TYR B N 1
ATOM 5884 C CA . TYR B 1 354 ? -9.328 -25.109 -25.266 1 55.06 354 TYR B CA 1
ATOM 5885 C C . TYR B 1 354 ? -9.734 -23.859 -26.047 1 55.06 354 TYR B C 1
ATOM 5887 O O . TYR B 1 354 ? -10.664 -23.156 -25.672 1 55.06 354 TYR B O 1
ATOM 5895 N N . GLY B 1 355 ? -9.039 -23.578 -27.062 1 55.03 355 GLY B N 1
ATOM 5896 C CA . GLY B 1 355 ? -9.359 -22.422 -27.875 1 55.03 355 GLY B CA 1
ATOM 5897 C C . GLY B 1 355 ? -8.781 -21.125 -27.328 1 55.03 355 GLY B C 1
ATOM 5898 O O . GLY B 1 355 ? -8.859 -20.078 -27.969 1 55.03 355 GLY B O 1
ATOM 5899 N N . HIS B 1 356 ? -8.445 -21.281 -26.047 1 56.38 356 HIS B N 1
ATOM 5900 C CA . HIS B 1 356 ? -7.789 -20.078 -25.531 1 56.38 356 HIS B CA 1
ATOM 5901 C C . HIS B 1 356 ? -6.344 -20 -26.016 1 56.38 356 HIS B C 1
ATOM 5903 O O . HIS B 1 356 ? -5.562 -20.922 -25.797 1 56.38 356 HIS B O 1
ATOM 5909 N N . LYS B 1 357 ? -6.234 -19.562 -27.156 1 50.03 357 LYS B N 1
ATOM 5910 C CA . LYS B 1 357 ? -4.93 -19.438 -27.812 1 50.03 357 LYS B CA 1
ATOM 5911 C C . LYS B 1 357 ? -3.85 -19.047 -26.797 1 50.03 357 LYS B C 1
ATOM 5913 O O . LYS B 1 357 ? -2.672 -19.359 -27 1 50.03 357 LYS B O 1
ATOM 5918 N N . ALA B 1 358 ? -4.246 -18.359 -25.797 1 50.59 358 ALA B N 1
ATOM 5919 C CA . ALA B 1 358 ? -3.252 -17.578 -25.078 1 50.59 358 ALA B CA 1
ATOM 5920 C C . ALA B 1 358 ? -2.818 -18.281 -23.797 1 50.59 358 ALA B C 1
ATOM 5922 O O . ALA B 1 358 ? -2.191 -17.688 -22.922 1 50.59 358 ALA B O 1
ATOM 5923 N N . SER B 1 359 ? -2.863 -19.641 -23.609 1 70.44 359 SER B N 1
ATOM 5924 C CA . SER B 1 359 ? -2.26 -20.188 -22.406 1 70.44 359 SER B CA 1
ATOM 5925 C C . SER B 1 359 ? -0.793 -20.547 -22.625 1 70.44 359 SER B C 1
ATOM 5927 O O . SER B 1 359 ? -0.433 -21.719 -22.688 1 70.44 359 SER B O 1
ATOM 5929 N N . VAL B 1 360 ? -0.063 -19.516 -22.703 1 81.94 360 VAL B N 1
ATOM 5930 C CA . VAL B 1 360 ? 1.244 -19.578 -23.344 1 81.94 360 VAL B CA 1
ATOM 5931 C C . VAL B 1 360 ? 2.176 -20.484 -22.562 1 81.94 360 VAL B C 1
ATOM 5933 O O . VAL B 1 360 ? 2.789 -21.391 -23.125 1 81.94 360 VAL B O 1
ATOM 5936 N N . LEU B 1 361 ? 2.139 -20.406 -21.266 1 89.62 361 LEU B N 1
ATOM 5937 C CA . LEU B 1 361 ? 3.008 -21.266 -20.453 1 89.62 361 LEU B CA 1
ATOM 5938 C C . LEU B 1 361 ? 2.504 -22.703 -20.438 1 89.62 361 LEU B C 1
ATOM 5940 O O . LEU B 1 361 ? 3.266 -23.625 -20.156 1 89.62 361 LEU B O 1
ATOM 5944 N N . MET B 1 362 ? 1.255 -22.875 -20.781 1 88.56 362 MET B N 1
ATOM 5945 C CA . MET B 1 362 ? 0.646 -24.203 -20.703 1 88.56 362 MET B CA 1
ATOM 5946 C C . MET B 1 362 ? 0.532 -24.828 -22.094 1 88.56 362 MET B C 1
ATOM 5948 O O . MET B 1 362 ? -0.104 -25.875 -22.25 1 88.56 362 MET B O 1
ATOM 5952 N N . ASN B 1 363 ? 1.214 -24.141 -23 1 90.38 363 ASN B N 1
ATOM 5953 C CA . ASN B 1 363 ? 1.411 -24.797 -24.297 1 90.38 363 ASN B CA 1
ATOM 5954 C C . ASN B 1 363 ? 2.596 -25.75 -24.266 1 90.38 363 ASN B C 1
ATOM 5956 O O . ASN B 1 363 ? 3.398 -25.734 -23.344 1 90.38 363 ASN B O 1
ATOM 5960 N N . TYR B 1 364 ? 2.654 -26.531 -25.281 1 93.88 364 TYR B N 1
ATOM 5961 C CA . TYR B 1 364 ? 3.619 -27.625 -25.312 1 93.88 364 TYR B CA 1
ATOM 5962 C C . TYR B 1 364 ? 5.039 -27.109 -25.094 1 93.88 364 TYR B C 1
ATOM 5964 O O . TYR B 1 364 ? 5.734 -27.531 -24.172 1 93.88 364 TYR B O 1
ATOM 5972 N N . LEU B 1 365 ? 5.469 -26.156 -25.906 1 95.38 365 LEU B N 1
ATOM 5973 C CA . LEU B 1 365 ? 6.883 -25.797 -25.969 1 95.38 365 LEU B CA 1
ATOM 5974 C C . LEU B 1 365 ? 7.344 -25.172 -24.656 1 95.38 365 LEU B C 1
ATOM 5976 O O . LEU B 1 365 ? 8.344 -25.609 -24.078 1 95.38 365 LEU B O 1
ATOM 5980 N N . PRO B 1 366 ? 6.629 -24.141 -24.094 1 96.25 366 PRO B N 1
ATOM 5981 C CA . PRO B 1 366 ? 7.07 -23.594 -22.812 1 96.25 366 PRO B CA 1
ATOM 5982 C C . PRO B 1 366 ? 6.984 -24.625 -21.672 1 96.25 366 PRO B C 1
ATOM 5984 O O . PRO B 1 366 ? 7.867 -24.672 -20.812 1 96.25 366 PRO B O 1
ATOM 5987 N N . SER B 1 367 ? 5.988 -25.391 -21.688 1 96.75 367 SER B N 1
ATOM 5988 C CA . SER B 1 367 ? 5.852 -26.453 -20.703 1 96.75 367 SER B CA 1
ATOM 5989 C C . SER B 1 367 ? 6.996 -27.453 -20.797 1 96.75 367 SER B C 1
ATOM 5991 O O . SER B 1 367 ? 7.516 -27.906 -19.781 1 96.75 367 SER B O 1
ATOM 5993 N N . ALA B 1 368 ? 7.285 -27.812 -22.031 1 97.69 368 ALA B N 1
ATOM 5994 C CA . ALA B 1 368 ? 8.414 -28.703 -22.266 1 97.69 368 ALA B CA 1
ATOM 5995 C C . ALA B 1 368 ? 9.711 -28.109 -21.734 1 97.69 368 ALA B C 1
ATOM 5997 O O . ALA B 1 368 ? 10.508 -28.797 -21.094 1 97.69 368 ALA B O 1
ATOM 5998 N N . ALA B 1 369 ? 9.891 -26.891 -22 1 98.5 369 ALA B N 1
ATOM 5999 C CA . ALA B 1 369 ? 11.109 -26.219 -21.562 1 98.5 369 ALA B CA 1
ATOM 6000 C C . ALA B 1 369 ? 11.281 -26.312 -20.047 1 98.5 369 ALA B C 1
ATOM 6002 O O . ALA B 1 369 ? 12.344 -26.719 -19.562 1 98.5 369 ALA B O 1
ATOM 6003 N N . TRP B 1 370 ? 10.266 -25.984 -19.328 1 98.56 370 TRP B N 1
ATOM 6004 C CA . TRP B 1 370 ? 10.344 -26.094 -17.875 1 98.56 370 TRP B CA 1
ATOM 6005 C C . TRP B 1 370 ? 10.617 -27.531 -17.453 1 98.56 370 TRP B C 1
ATOM 6007 O O . TRP B 1 370 ? 11.477 -27.781 -16.609 1 98.56 370 TRP B O 1
ATOM 6017 N N . THR B 1 371 ? 9.883 -28.422 -18.078 1 98.69 371 THR B N 1
ATOM 6018 C CA . THR B 1 371 ? 9.992 -29.844 -17.719 1 98.69 371 THR B CA 1
ATOM 6019 C C . THR B 1 371 ? 11.414 -30.344 -17.922 1 98.69 371 THR B C 1
ATOM 6021 O O . THR B 1 371 ? 11.992 -30.969 -17.031 1 98.69 371 THR B O 1
ATOM 6024 N N . TRP B 1 372 ? 11.961 -30.062 -19.094 1 98.56 372 TRP B N 1
ATOM 6025 C CA . TRP B 1 372 ? 13.312 -30.531 -19.391 1 98.56 372 TRP B CA 1
ATOM 6026 C C . TRP B 1 372 ? 14.328 -29.891 -18.453 1 98.56 372 TRP B C 1
ATOM 6028 O O . TRP B 1 372 ? 15.336 -30.516 -18.109 1 98.56 372 TRP B O 1
ATOM 6038 N N . ALA B 1 373 ? 14.047 -28.719 -17.969 1 98.44 373 ALA B N 1
ATOM 6039 C CA . ALA B 1 373 ? 14.961 -28.016 -17.078 1 98.44 373 ALA B CA 1
ATOM 6040 C C . ALA B 1 373 ? 14.984 -28.672 -15.695 1 98.44 373 ALA B C 1
ATOM 6042 O O . ALA B 1 373 ? 16 -28.641 -15.008 1 98.44 373 ALA B O 1
ATOM 6043 N N . VAL B 1 374 ? 13.852 -29.297 -15.305 1 98.25 374 VAL B N 1
ATOM 6044 C CA . VAL B 1 374 ? 13.781 -29.672 -13.898 1 98.25 374 VAL B CA 1
ATOM 6045 C C . VAL B 1 374 ? 13.625 -31.188 -13.766 1 98.25 374 VAL B C 1
ATOM 6047 O O . VAL B 1 374 ? 13.641 -31.719 -12.656 1 98.25 374 VAL B O 1
ATOM 6050 N N . CYS B 1 375 ? 13.531 -31.953 -14.852 1 97.69 375 CYS B N 1
ATOM 6051 C CA . CYS B 1 375 ? 13.117 -33.344 -14.828 1 97.69 375 CYS B CA 1
ATOM 6052 C C . CYS B 1 375 ? 14.156 -34.219 -14.133 1 97.69 375 CYS B C 1
ATOM 6054 O O . CYS B 1 375 ? 13.852 -35.344 -13.688 1 97.69 375 CYS B O 1
ATOM 6056 N N . GLU B 1 376 ? 15.375 -33.75 -14 1 96.62 376 GLU B N 1
ATOM 6057 C CA . GLU B 1 376 ? 16.422 -34.562 -13.391 1 96.62 376 GLU B CA 1
ATOM 6058 C C . GLU B 1 376 ? 16.516 -34.312 -11.891 1 96.62 376 GLU B C 1
ATOM 6060 O O . GLU B 1 376 ? 17.266 -35 -11.188 1 96.62 376 GLU B O 1
ATOM 6065 N N . GLN B 1 377 ? 15.758 -33.344 -11.391 1 96.44 377 GLN B N 1
ATOM 6066 C CA . GLN B 1 377 ? 15.727 -33.094 -9.961 1 96.44 377 GLN B CA 1
ATOM 6067 C C . GLN B 1 377 ? 14.984 -34.219 -9.219 1 96.44 377 GLN B C 1
ATOM 6069 O O . GLN B 1 377 ? 14.148 -34.906 -9.797 1 96.44 377 GLN B O 1
ATOM 6074 N N . GLU B 1 378 ? 15.336 -34.438 -7.984 1 95.81 378 GLU B N 1
ATOM 6075 C CA . GLU B 1 378 ? 14.664 -35.438 -7.176 1 95.81 378 GLU B CA 1
ATOM 6076 C C . GLU B 1 378 ? 13.195 -35.094 -6.957 1 95.81 378 GLU B C 1
ATOM 6078 O O . GLU B 1 378 ? 12.32 -35.938 -7.098 1 95.81 378 GLU B O 1
ATOM 6083 N N . CYS B 1 379 ? 12.906 -33.844 -6.637 1 94.75 379 CYS B N 1
ATOM 6084 C CA . CYS B 1 379 ? 11.562 -33.344 -6.414 1 94.75 379 CYS B CA 1
ATOM 6085 C C . CYS B 1 379 ? 11.32 -32.062 -7.215 1 94.75 379 CYS B C 1
ATOM 6087 O O . C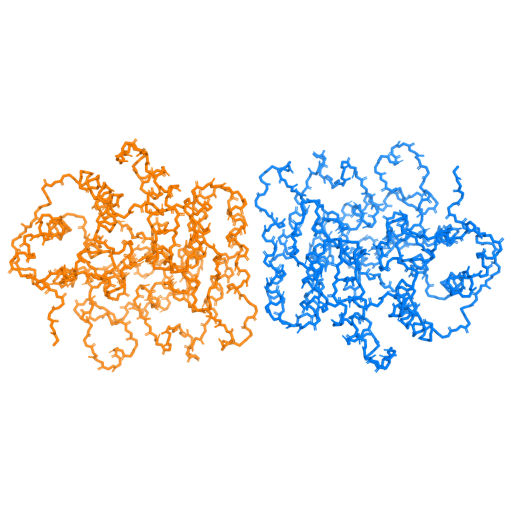YS B 1 379 ? 11.359 -30.969 -6.66 1 94.75 379 CYS B O 1
ATOM 6089 N N . PRO B 1 380 ? 11.07 -32.25 -8.477 1 97.38 380 PRO B N 1
ATOM 6090 C CA . PRO B 1 380 ? 10.867 -31.047 -9.297 1 97.38 380 PRO B CA 1
ATOM 6091 C C . PRO B 1 380 ? 9.68 -30.203 -8.844 1 97.38 380 PRO B C 1
ATOM 6093 O O . PRO B 1 380 ? 8.648 -30.766 -8.445 1 97.38 380 PRO B O 1
ATOM 6096 N N . ARG B 1 381 ? 9.812 -28.969 -8.914 1 97.12 381 ARG B N 1
ATOM 6097 C CA . ARG B 1 381 ? 8.742 -28.031 -8.586 1 97.12 381 ARG B CA 1
ATOM 6098 C C . ARG B 1 381 ? 8.047 -27.531 -9.852 1 97.12 381 ARG B C 1
ATOM 6100 O O . ARG B 1 381 ? 8.531 -27.75 -10.961 1 97.12 381 ARG B O 1
ATOM 6107 N N . LEU B 1 382 ? 6.91 -27.047 -9.641 1 98 382 LEU B N 1
ATOM 6108 C CA . LEU B 1 382 ? 6.109 -26.547 -10.75 1 98 382 LEU B CA 1
ATOM 6109 C C . LEU B 1 382 ? 6.141 -25.016 -10.797 1 98 382 LEU B C 1
ATOM 6111 O O . LEU B 1 382 ? 5.812 -24.359 -9.812 1 98 382 LEU B O 1
ATOM 6115 N N . ILE B 1 383 ? 6.504 -24.438 -11.945 1 97.81 383 ILE B N 1
ATOM 6116 C CA . ILE B 1 383 ? 6.57 -22.984 -12.156 1 97.81 383 ILE B CA 1
ATOM 6117 C C . ILE B 1 383 ? 5.195 -22.375 -11.922 1 97.81 383 ILE B C 1
ATOM 6119 O O . ILE B 1 383 ? 4.176 -22.953 -12.289 1 97.81 383 ILE B O 1
ATOM 6123 N N . MET B 1 384 ? 5.105 -21.188 -11.25 1 96.25 384 MET B N 1
ATOM 6124 C CA . MET B 1 384 ? 3.924 -20.391 -10.93 1 96.25 384 MET B CA 1
ATOM 6125 C C . MET B 1 384 ? 3.141 -21.016 -9.781 1 96.25 384 MET B C 1
ATOM 6127 O O . MET B 1 384 ? 1.994 -20.656 -9.531 1 96.25 384 MET B O 1
ATOM 6131 N N . TYR B 1 385 ? 3.748 -22.031 -9.086 1 97.88 385 TYR B N 1
ATOM 6132 C CA . TYR B 1 385 ? 3.004 -22.719 -8.031 1 97.88 385 TYR B CA 1
ATOM 6133 C C . TYR B 1 385 ? 3.867 -22.906 -6.789 1 97.88 385 TYR B C 1
ATOM 6135 O O . TYR B 1 385 ? 3.689 -22.203 -5.789 1 97.88 385 TYR B O 1
ATOM 6143 N N . ASN B 1 386 ? 4.895 -23.703 -6.883 1 98.06 386 ASN B N 1
ATOM 6144 C CA . ASN B 1 386 ? 5.738 -23.953 -5.719 1 98.06 386 ASN B CA 1
ATOM 6145 C C . ASN B 1 386 ? 7.219 -23.875 -6.074 1 98.06 386 ASN B C 1
ATOM 6147 O O . ASN B 1 386 ? 8.055 -24.484 -5.398 1 98.06 386 ASN B O 1
ATOM 6151 N N . ASP B 1 387 ? 7.543 -23.141 -7.121 1 96.06 387 ASP B N 1
ATOM 6152 C CA . ASP B 1 387 ? 8.898 -23.062 -7.648 1 96.06 387 ASP B CA 1
ATOM 6153 C C . ASP B 1 387 ? 9.75 -22.078 -6.836 1 96.06 387 ASP B C 1
ATOM 6155 O O . ASP B 1 387 ? 10.945 -21.922 -7.098 1 96.06 387 ASP B O 1
ATOM 6159 N N . LEU B 1 388 ? 9.109 -21.469 -5.863 1 92.25 388 LEU B N 1
ATOM 6160 C CA . LEU B 1 388 ? 9.812 -20.469 -5.074 1 92.25 388 LEU B CA 1
ATOM 6161 C C . LEU B 1 388 ? 10.109 -20.984 -3.672 1 92.25 388 LEU B C 1
ATOM 6163 O O . LEU B 1 388 ? 9.281 -21.688 -3.076 1 92.25 388 LEU B O 1
#

Sequence (776 aa):
MDQRYISNNLPAQSLGSDPKELLTYALELVVRHTPPREVYHDRHLGGLFTGYTGLAYLFLQLSEMHPDLLISGQELIFWARQYLAGDRGHLVLEKGNCGISSEKLSFEAVRACVTKDPGHLVDFLANMPRLLGPYLNPQDDPFPSEIPYGRAGALYMLRMVRHWVPGSAGLVESPLRRLTERIMATDDDGRGNWEWHGKRYFGAAHGDMGIITQLVLSNPSLAPQLSHRLERLLELQLPDGNWPSSARNLKEGRSSNLVQWCHGAPGFLYSLTSLRPYFPHLHDRIDSAVEKGQSIIWRHGLLTKEPCLCHGIFGNALVLPRGPSREHFLALATADAVEKVRRHDPNLFENASYGHKASVLMNYLPSAAWTWAVCEQECPRLIMYNDLMDQRYISNNLPAQSLGSDPKELLTYALELVVRHTPPREVYHDRHLGGLFTGYTGLAYLFLQLSEMHPDLLISGQELIFWARQYLAGDRGHLVLEKGNCGISSEKLSFEAVRACVTKDPGHLVDFLANMPRLLGPYLNPQDDPFPSEIPYGRAGALYMLRMVRHWVPGSAGLVESPLRRLTERIMATDDDGRGNWEWHGKRYFGAAHGDMGIITQLVLSNPSLAPQLSHRLERLLELQLPDGNWPSSARNLKEGRSSNLVQWCHGAPGFLYSLTSLRPYFPHLHDRIDSAVEKGQSIIWRHGLLTKEPCLCHGIFGNALVLPRGPSREHFLALATADAVEKVRRHDPNLFENASYGHKASVLMNYLPSAAWTWAVCEQECPRLIMYNDL

Solvent-accessible surface area (backbone atoms only — not comparable to full-atom values): 39427 Å² total; per-residue (Å²): 128,82,78,62,36,45,76,68,78,65,77,90,38,67,57,90,61,57,43,66,59,54,20,52,52,25,48,44,48,36,51,68,77,60,52,67,45,70,63,50,52,75,70,42,56,20,5,40,48,18,2,48,46,17,50,18,46,50,26,44,58,44,23,71,76,40,67,83,48,62,51,95,84,33,47,33,53,56,50,19,49,44,40,62,66,28,43,63,75,88,68,63,85,48,84,49,29,50,8,32,39,16,33,42,59,32,41,32,35,45,48,13,34,73,65,55,37,57,69,39,43,29,60,38,52,30,50,46,41,63,75,63,43,73,49,92,43,76,87,65,44,58,57,44,45,24,27,50,33,3,48,29,18,38,44,48,44,51,51,49,31,46,70,52,17,84,76,34,51,82,70,45,48,59,60,49,54,52,47,46,50,51,53,72,67,44,45,69,72,78,77,65,36,69,42,52,93,89,38,43,33,40,14,26,37,58,7,51,48,28,32,51,43,38,40,30,74,74,38,60,86,46,31,75,80,43,43,65,59,51,49,53,56,61,66,51,47,42,94,68,23,33,29,49,47,24,58,64,41,54,74,68,64,52,81,54,78,48,56,16,25,45,33,10,25,41,19,47,41,61,36,48,65,70,46,41,85,68,36,71,94,41,42,66,60,50,53,51,48,42,51,36,20,43,51,32,40,62,55,45,17,43,34,35,36,26,44,7,40,46,67,10,30,50,33,38,26,48,68,34,60,66,55,66,70,21,30,26,48,50,27,55,58,34,73,69,39,42,52,54,48,28,72,75,38,71,80,41,45,40,79,67,44,78,81,45,80,38,28,45,38,48,31,47,44,49,20,44,24,54,41,36,70,34,61,81,40,76,77,43,64,45,84,96,74,59,63,117,130,82,77,63,36,44,77,70,77,66,76,90,38,67,56,91,62,58,43,65,58,53,21,52,52,25,47,44,47,36,51,66,77,61,51,67,45,70,64,50,51,76,72,42,56,21,6,40,48,21,4,48,45,17,50,18,45,50,27,43,56,42,24,71,77,40,67,82,49,61,51,94,85,33,46,33,54,55,51,18,50,44,41,62,65,28,44,63,74,88,68,64,84,48,82,48,30,50,7,32,38,16,34,44,59,32,42,31,34,48,47,14,36,73,67,56,37,54,68,38,43,30,59,38,52,27,48,47,40,64,76,62,47,73,50,89,44,75,86,67,44,59,58,44,46,25,27,50,34,3,47,28,18,38,45,50,46,49,50,49,31,47,71,53,18,83,77,34,51,81,65,45,48,58,60,48,52,51,48,47,51,52,53,71,67,44,45,68,71,78,76,66,37,69,41,52,92,87,37,43,33,41,12,25,37,59,7,52,47,27,31,50,43,38,41,31,76,74,38,58,84,46,32,76,80,44,41,65,61,52,50,54,56,61,67,52,48,42,95,68,21,33,28,48,47,24,58,64,39,53,74,69,65,49,80,54,78,49,58,15,25,45,31,10,26,41,18,47,42,60,35,47,65,69,44,40,84,67,36,70,93,42,42,68,62,50,53,53,50,44,52,35,20,42,51,32,40,62,55,46,18,45,33,36,35,26,43,6,40,46,67,9,32,49,33,40,26,48,69,34,60,63,54,65,69,20,29,26,49,49,29,56,58,33,74,66,39,43,51,55,47,29,72,75,37,71,79,41,45,39,79,67,44,79,83,41,80,28,30,46,39,46,30,47,44,50,20,45,24,54,42,36,71,35,61,84,41,76,75,42,63,46,83,97,72,59,64,118

Organism: Fusarium solani (NCBI:txid169388)

Nearest PDB structures (foldseek):
  8czl-assembly1_A  TM=7.244E-01  e=3.409E-14  Homo sapiens
  8d0v-assembly2_B  TM=7.270E-01  e=6.567E-14  Homo sapiens
  7b2p-assembly1_B  TM=4.918E-01  e=3.674E-01  Homo sapiens
  7unp-assembly1_A  TM=4.168E-01  e=3.864E-01  Acetivibrio thermocellus
  7b2m-assembly1_B  TM=4.735E-01  e=4.135E+00  Homo sapiens